Protein AF-A0A0N1PF68-F1 (afdb_monomer_lite)

Secondary structure (DSSP, 8-state):
-----------------------TTHHHHHHHHHHHHHHHHHHHHHHHHHHHHHHHHHHHHHHHHHHHHHHHHHHHHHHHHHHHHHHHHHHHHHHHHHHHHHHHHHHHHHHHHHHHHHHHHHHHSS----------S--HHHHHHHHHHHHHHHHHHHHHHHHHHHHHHHHHHHHHHHHHHHHHHHHHHHHHHHHHHHHHHHHHHHHHTSSPHHHHHHHHHHHHHHHHHHHHHHHHHHHHHHHHHHHHHHHHHHHHHHHHHHHHHHHHHHHHHHHHHHHHHTT-------THHHHHHHHHHHHHHHHHHHHHHHHHHHHHHHHHHHHHHHHHHHHHHHHHHHHHHHHHHHHHTTTSSS-------------------HHHHHHHHHHHHHHHHHHHHHHHHHHHHHHHHHHHS--PPP-HHHHHHHHHHHHHHHHHHHH---HHHHHHHHHHHHHHH---HHHHHHHHHHT-

Organism: Leptomonas seymouri (NCBI:txid5684)

InterPro domains:
  IPR000237 GRIP domain [PF01465] (425-466)
  IPR000237 GRIP domain [PS50913] (419-470)

Structure (mmCIF, N/CA/C/O backbone):
data_AF-A0A0N1PF68-F1
#
_entry.id   AF-A0A0N1PF68-F1
#
loop_
_atom_site.group_PDB
_atom_site.id
_atom_site.type_symbol
_atom_site.label_atom_id
_atom_site.label_alt_id
_atom_site.label_comp_id
_atom_site.label_asym_id
_atom_site.label_entity_id
_atom_site.label_seq_id
_atom_site.pdbx_PDB_ins_code
_atom_site.Cartn_x
_atom_site.Cartn_y
_atom_site.Cartn_z
_atom_site.occupancy
_atom_site.B_iso_or_equiv
_atom_site.auth_seq_id
_atom_site.auth_comp_id
_atom_site.auth_asym_id
_atom_site.auth_atom_id
_atom_site.pdbx_PDB_model_num
ATOM 1 N N . MET A 1 1 ? 12.683 40.545 34.213 1.00 38.06 1 MET A N 1
ATOM 2 C CA . MET A 1 1 ? 11.838 41.633 34.762 1.00 38.06 1 MET A CA 1
ATOM 3 C C . MET A 1 1 ? 10.459 41.055 35.053 1.00 38.06 1 MET A C 1
ATOM 5 O O . MET A 1 1 ? 10.058 40.200 34.281 1.00 38.06 1 MET A O 1
ATOM 9 N N . SER A 1 2 ? 9.793 41.511 36.127 1.00 37.03 2 SER A N 1
ATOM 10 C CA . SER A 1 2 ? 8.444 41.098 36.601 1.00 37.03 2 SER A CA 1
ATOM 11 C C . SER A 1 2 ? 8.325 39.616 37.026 1.00 37.03 2 SER A C 1
ATOM 13 O O . SER A 1 2 ? 8.490 38.727 36.205 1.00 37.03 2 SER A O 1
ATOM 15 N N . ARG A 1 3 ? 8.272 39.262 38.325 1.00 36.44 3 ARG A N 1
ATOM 16 C CA . ARG A 1 3 ? 7.157 39.375 39.313 1.00 36.44 3 ARG A CA 1
ATOM 17 C C . ARG A 1 3 ? 5.872 38.670 38.840 1.00 36.44 3 ARG A C 1
ATOM 19 O O . ARG A 1 3 ? 5.319 39.091 37.837 1.00 36.44 3 ARG A O 1
ATOM 26 N N . VAL A 1 4 ? 5.501 37.508 39.402 1.00 42.78 4 VAL A N 1
ATOM 27 C CA . VAL A 1 4 ? 4.945 37.220 40.760 1.00 42.78 4 VAL A CA 1
ATOM 28 C C . VAL A 1 4 ? 3.441 37.497 40.839 1.00 42.78 4 VAL A C 1
ATOM 30 O O . VAL A 1 4 ? 3.065 38.662 40.791 1.00 42.78 4 VAL A O 1
ATOM 33 N N . THR A 1 5 ? 2.656 36.445 41.108 1.00 39.62 5 THR A N 1
ATOM 34 C CA . THR A 1 5 ? 1.646 36.401 42.190 1.00 39.62 5 THR A CA 1
ATOM 35 C C . THR A 1 5 ? 1.285 34.956 42.552 1.00 39.62 5 THR A C 1
ATOM 37 O O . THR A 1 5 ? 0.948 34.145 41.696 1.00 39.62 5 THR A O 1
ATOM 40 N N . THR A 1 6 ? 1.364 34.658 43.846 1.00 44.59 6 THR A N 1
ATOM 41 C CA . THR A 1 6 ? 0.740 33.522 44.540 1.00 44.59 6 THR A CA 1
ATOM 42 C C . THR A 1 6 ? -0.720 33.839 44.867 1.00 44.59 6 THR A C 1
ATOM 44 O O . THR A 1 6 ? -1.032 35.008 45.094 1.00 44.59 6 THR A O 1
ATOM 47 N N . VAL A 1 7 ? -1.569 32.815 44.990 1.00 44.62 7 VAL A N 1
ATOM 48 C CA . VAL A 1 7 ? -2.836 32.873 45.742 1.00 44.62 7 VAL A CA 1
ATOM 49 C C . VAL A 1 7 ? -3.018 31.535 46.467 1.00 44.62 7 VAL A C 1
ATOM 51 O O . VAL A 1 7 ? -3.354 30.535 45.836 1.00 44.62 7 VAL A O 1
ATOM 54 N N . ASP A 1 8 ? -2.757 31.531 47.774 1.00 38.47 8 ASP A N 1
ATOM 55 C CA . ASP A 1 8 ? -3.524 30.725 48.733 1.00 38.47 8 ASP A CA 1
ATOM 56 C C . ASP A 1 8 ? -4.870 31.438 48.973 1.00 38.47 8 ASP A C 1
ATOM 58 O O . ASP A 1 8 ? -4.925 32.656 48.803 1.00 38.47 8 ASP A O 1
ATOM 62 N N . ASP A 1 9 ? -5.931 30.718 49.366 1.00 35.75 9 ASP A N 1
ATOM 63 C CA . ASP A 1 9 ? -6.584 30.967 50.671 1.00 35.75 9 ASP A CA 1
ATOM 64 C C . ASP A 1 9 ? -7.852 30.118 50.957 1.00 35.75 9 ASP A C 1
ATOM 66 O O . ASP A 1 9 ? -8.758 29.974 50.137 1.00 35.75 9 ASP A O 1
ATOM 70 N N . THR A 1 10 ? -7.889 29.628 52.203 1.00 39.75 10 THR A N 1
ATOM 71 C CA . THR A 1 10 ? -9.033 29.399 53.123 1.00 39.75 10 THR A CA 1
ATOM 72 C C . THR A 1 10 ? -10.272 28.565 52.744 1.00 39.75 10 THR A C 1
ATOM 74 O O . THR A 1 10 ? -11.190 29.009 52.063 1.00 39.75 10 THR A O 1
ATOM 77 N N . GLU A 1 11 ? -10.356 27.399 53.395 1.00 39.09 11 GLU A N 1
ATOM 78 C CA . GLU A 1 11 ? -11.309 27.068 54.482 1.00 39.09 11 GLU A CA 1
ATOM 79 C C . GLU A 1 11 ? -12.773 27.586 54.486 1.00 39.09 11 GLU A C 1
ATOM 81 O O . GLU A 1 11 ? -13.052 28.765 54.687 1.00 39.09 11 GLU A O 1
ATOM 86 N N . ALA A 1 12 ? -13.704 26.625 54.561 1.00 40.28 12 ALA A N 1
ATOM 87 C CA . ALA A 1 12 ? -14.881 26.626 55.448 1.00 40.28 12 ALA A CA 1
ATOM 88 C C . ALA A 1 12 ? -15.125 25.151 55.849 1.00 40.28 12 ALA A C 1
ATOM 90 O O . ALA A 1 12 ? -15.235 24.300 54.975 1.00 40.28 12 ALA A O 1
ATOM 91 N N . SER A 1 13 ? -14.980 24.696 57.097 1.00 36.72 13 SER A N 1
ATOM 92 C CA . SER A 1 13 ? -15.620 25.057 58.375 1.00 36.72 13 SER A CA 1
ATOM 93 C C . SER A 1 13 ? -17.068 24.559 58.549 1.00 36.72 13 SER A C 1
ATOM 95 O O . SER A 1 13 ? -18.028 25.219 58.170 1.00 36.72 13 SER A O 1
ATOM 97 N N . SER A 1 14 ? -17.158 23.438 59.277 1.00 40.91 14 SER A N 1
ATOM 98 C CA . SER A 1 14 ? -18.167 23.115 60.304 1.00 40.91 14 SER A CA 1
ATOM 99 C C . SER A 1 14 ? -19.605 22.723 59.911 1.00 40.91 14 SER A C 1
ATOM 101 O O . SER A 1 14 ? -20.477 23.560 59.708 1.00 40.91 14 SER A O 1
ATOM 103 N N . GLY A 1 15 ? -19.886 21.422 60.050 1.00 35.19 15 GLY A N 1
ATOM 104 C CA . GLY A 1 15 ? -21.203 20.840 60.344 1.00 35.19 15 GLY A CA 1
ATOM 105 C C . GLY A 1 15 ? -20.989 19.523 61.104 1.00 35.19 15 GLY A C 1
ATOM 106 O O . GLY A 1 15 ? -20.185 18.709 60.661 1.00 35.19 15 GLY A O 1
ATOM 107 N N . SER A 1 16 ? -21.599 19.343 62.282 1.00 39.91 16 SER A N 1
ATOM 108 C CA . SER A 1 16 ? -21.187 18.318 63.264 1.00 39.91 16 SER A CA 1
ATOM 109 C C . SER A 1 16 ? -22.363 17.539 63.872 1.00 39.91 16 SER A C 1
ATOM 111 O O . SER A 1 16 ? -23.453 18.088 64.008 1.00 39.91 16 SER A O 1
ATOM 113 N N . VAL A 1 17 ? -22.054 16.323 64.346 1.00 43.72 17 VAL A N 1
ATOM 114 C CA . VAL A 1 17 ? -22.837 15.411 65.214 1.00 43.72 17 VAL A CA 1
ATOM 115 C C . VAL A 1 17 ? -23.963 14.584 64.571 1.00 43.72 17 VAL A C 1
ATOM 117 O O . VAL A 1 17 ? -25.078 15.060 64.406 1.00 43.72 17 VAL A O 1
ATOM 120 N N . THR A 1 18 ? -23.667 13.296 64.368 1.00 41.56 18 THR A N 1
ATOM 121 C CA . THR A 1 18 ? -24.241 12.122 65.084 1.00 41.56 18 THR A CA 1
ATOM 122 C C . THR A 1 18 ? -23.299 10.956 64.771 1.00 41.56 18 THR A C 1
ATOM 124 O O . THR A 1 18 ? -23.226 10.520 63.629 1.00 41.56 18 THR A O 1
ATOM 127 N N . ASP A 1 19 ? -22.299 10.682 65.607 1.00 45.06 19 ASP A N 1
ATOM 128 C CA . ASP A 1 19 ? -22.352 9.748 66.749 1.00 45.06 19 ASP A CA 1
ATOM 129 C C . ASP A 1 19 ? -22.970 8.382 66.402 1.00 45.06 19 ASP A C 1
ATOM 131 O O . ASP A 1 19 ? -24.136 8.288 66.025 1.00 45.06 19 ASP A O 1
ATOM 135 N N . GLY A 1 20 ? -22.143 7.338 66.486 1.00 38.19 20 GLY A N 1
ATOM 136 C CA . GLY A 1 20 ? -22.391 6.034 65.870 1.00 38.19 20 GLY A CA 1
ATOM 137 C C . GLY A 1 20 ? -21.091 5.316 65.505 1.00 38.19 20 GLY A C 1
ATOM 138 O O . GLY A 1 20 ? -20.768 5.158 64.331 1.00 38.19 20 GLY A O 1
ATOM 139 N N . GLY A 1 21 ? -20.322 4.900 66.512 1.00 41.50 21 GLY A N 1
ATOM 140 C CA . GLY A 1 21 ? -19.195 3.978 66.332 1.00 41.50 21 GLY A CA 1
ATOM 141 C C . GLY A 1 21 ? -19.410 2.659 67.087 1.00 41.50 21 GLY A C 1
ATOM 142 O O . GLY A 1 21 ? -20.267 2.617 67.971 1.00 41.50 21 GLY A O 1
ATOM 143 N N . PRO A 1 22 ? -18.616 1.602 66.820 1.00 53.00 22 PRO A N 1
ATOM 144 C CA . PRO A 1 22 ? -17.553 1.513 65.818 1.00 53.00 22 PRO A CA 1
ATOM 145 C C . PRO A 1 22 ? -17.747 0.350 64.820 1.00 53.00 22 PRO A C 1
ATOM 147 O O . PRO A 1 22 ? -18.010 -0.787 65.207 1.00 53.00 22 PRO A O 1
ATOM 150 N N . THR A 1 23 ? -17.487 0.594 63.534 1.00 49.47 23 THR A N 1
ATOM 151 C CA . THR A 1 23 ? -17.128 -0.472 62.584 1.00 49.47 23 THR A CA 1
ATOM 152 C C . THR A 1 23 ? -15.686 -0.274 62.122 1.00 49.47 23 THR A C 1
ATOM 154 O O . THR A 1 23 ? -15.407 0.371 61.109 1.00 49.47 23 THR A O 1
ATOM 157 N N . ASP A 1 24 ? -14.756 -0.909 62.844 1.00 51.44 24 ASP A N 1
ATOM 158 C CA . ASP A 1 24 ? -13.314 -0.967 62.524 1.00 51.44 24 ASP A CA 1
ATOM 159 C C . ASP A 1 24 ? -13.004 -1.617 61.149 1.00 51.44 24 ASP A C 1
ATOM 161 O O . ASP A 1 24 ? -11.848 -1.714 60.744 1.00 51.44 24 ASP A O 1
ATOM 165 N N . SER A 1 25 ? -14.036 -2.029 60.402 1.00 53.59 25 SER A N 1
ATOM 166 C CA . SER A 1 25 ? -13.977 -2.559 59.033 1.00 53.59 25 SER A CA 1
ATOM 167 C C . SER A 1 25 ? -13.765 -1.490 57.952 1.00 53.59 25 SER A C 1
ATOM 169 O O . SER A 1 25 ? -13.202 -1.795 56.907 1.00 53.59 25 SER A O 1
ATOM 171 N N . SER A 1 26 ? -14.180 -0.237 58.174 1.00 54.72 26 SER A N 1
ATOM 172 C CA . SER A 1 26 ? -14.113 0.808 57.130 1.00 54.72 26 SER A CA 1
ATOM 173 C C . SER A 1 26 ? -12.719 1.437 56.980 1.00 54.72 26 SER A C 1
ATOM 175 O O . SER A 1 26 ? -12.288 1.781 55.878 1.00 54.72 26 SER A O 1
ATOM 177 N N . ALA A 1 27 ? -11.969 1.551 58.079 1.00 65.31 27 ALA A N 1
ATOM 178 C CA . ALA A 1 27 ? -10.605 2.075 58.084 1.00 65.31 27 ALA A CA 1
ATOM 179 C C . ALA A 1 27 ? -9.605 1.266 57.218 1.00 65.31 27 ALA A C 1
ATOM 181 O O . ALA A 1 27 ? -8.852 1.897 56.469 1.00 65.31 27 ALA A O 1
ATOM 182 N N . PRO A 1 28 ? -9.552 -0.086 57.263 1.00 78.62 28 PRO A N 1
ATOM 183 C CA . PRO A 1 28 ? -8.659 -0.853 56.393 1.00 78.62 28 PRO A CA 1
ATOM 184 C C . PRO A 1 28 ? -9.046 -0.754 54.910 1.00 78.62 28 PRO A C 1
ATOM 186 O O . PRO A 1 28 ? -8.156 -0.575 54.082 1.00 78.62 28 PRO A O 1
ATOM 189 N N . GLU A 1 29 ? -10.338 -0.774 54.567 1.00 77.94 29 GLU A N 1
ATOM 190 C CA . GLU A 1 29 ? -10.807 -0.648 53.177 1.00 77.94 29 GLU A CA 1
ATOM 191 C C . GLU A 1 29 ? -10.463 0.721 52.571 1.00 77.94 29 GLU A C 1
ATOM 193 O O . GLU A 1 29 ? -9.932 0.800 51.462 1.00 77.94 29 GLU A O 1
ATOM 198 N N . VAL A 1 30 ? -10.670 1.813 53.317 1.00 82.31 30 VAL A N 1
ATOM 199 C CA . VAL A 1 30 ? -10.285 3.166 52.877 1.00 82.31 30 VAL A CA 1
ATOM 200 C C . VAL A 1 30 ? -8.769 3.284 52.680 1.00 82.31 30 VAL A C 1
ATOM 202 O O . VAL A 1 30 ? -8.321 3.958 51.749 1.00 82.31 30 VAL A O 1
ATOM 205 N N . ASN A 1 31 ? -7.962 2.617 53.509 1.00 85.06 31 ASN A N 1
ATOM 206 C CA . ASN A 1 31 ? -6.510 2.573 53.324 1.00 85.06 31 ASN A CA 1
ATOM 207 C C . ASN A 1 31 ? -6.109 1.735 52.098 1.00 85.06 31 ASN A C 1
ATOM 209 O O . ASN A 1 31 ? -5.250 2.168 51.329 1.00 85.06 31 ASN A O 1
ATOM 213 N N . GLN A 1 32 ? -6.766 0.599 51.855 1.00 89.12 32 GLN A N 1
ATOM 214 C CA . GLN A 1 32 ? -6.532 -0.226 50.669 1.00 89.12 32 GLN A CA 1
ATOM 215 C C . GLN A 1 32 ? -6.890 0.523 49.375 1.00 89.12 32 GLN A C 1
ATOM 217 O O . GLN A 1 32 ? -6.082 0.563 48.448 1.00 89.12 32 GLN A O 1
ATOM 222 N N . LEU A 1 33 ? -8.038 1.207 49.333 1.00 89.50 33 LEU A N 1
ATOM 223 C CA . LEU A 1 33 ? -8.439 2.043 48.195 1.00 89.50 33 LEU A CA 1
ATOM 224 C C . LEU A 1 33 ? -7.465 3.208 47.952 1.00 89.50 33 LEU A C 1
ATOM 226 O O . LEU A 1 33 ? -7.193 3.549 46.801 1.00 89.50 33 LEU A O 1
ATOM 230 N N . ARG A 1 34 ? -6.885 3.797 49.009 1.00 91.94 34 ARG A N 1
ATOM 231 C CA . ARG A 1 34 ? -5.821 4.811 48.878 1.00 91.94 34 ARG A CA 1
ATOM 232 C C . ARG A 1 34 ? -4.541 4.229 48.283 1.00 91.94 34 ARG A C 1
ATOM 234 O O . ARG A 1 34 ? -3.968 4.848 47.387 1.00 91.94 34 ARG A O 1
ATOM 241 N N . GLU A 1 35 ? -4.112 3.046 48.721 1.00 93.75 35 GLU A N 1
ATOM 242 C CA . GLU A 1 35 ? -2.968 2.359 48.111 1.00 93.75 35 GLU A CA 1
ATOM 243 C C . GLU A 1 35 ? -3.222 1.996 46.643 1.00 93.75 35 GLU A C 1
ATOM 245 O O . GLU A 1 35 ? -2.328 2.137 45.810 1.00 93.75 35 GLU A O 1
ATOM 250 N N . GLU A 1 36 ? -4.416 1.511 46.303 1.00 92.12 36 GLU A N 1
ATOM 251 C CA . GLU A 1 36 ? -4.775 1.160 44.927 1.00 92.12 36 GLU A CA 1
ATOM 252 C C . GLU A 1 36 ? -4.856 2.395 44.026 1.00 92.12 36 GLU A C 1
ATOM 254 O O . GLU A 1 36 ? -4.331 2.369 42.909 1.00 92.12 36 GLU A O 1
ATOM 259 N N . LEU A 1 37 ? -5.402 3.507 44.526 1.00 92.81 37 LEU A N 1
ATOM 260 C CA . LEU A 1 37 ? -5.400 4.791 43.828 1.00 92.81 37 LEU A CA 1
ATOM 261 C C . LEU A 1 37 ? -3.969 5.303 43.605 1.00 92.81 37 LEU A C 1
ATOM 263 O O . LEU A 1 37 ? -3.639 5.695 42.484 1.00 92.81 37 LEU A O 1
ATOM 267 N N . GLN A 1 38 ? -3.088 5.209 44.608 1.00 94.75 38 GLN A N 1
ATOM 268 C CA . GLN A 1 38 ? -1.669 5.541 44.455 1.00 94.75 38 GLN A CA 1
ATOM 269 C C . GLN A 1 38 ? -0.985 4.638 43.411 1.00 94.75 38 GLN A C 1
ATOM 271 O O . GLN A 1 38 ? -0.354 5.142 42.480 1.00 94.75 38 GLN A O 1
ATOM 276 N N . LYS A 1 39 ? -1.173 3.313 43.484 1.00 93.81 39 LYS A N 1
ATOM 277 C CA . LYS A 1 39 ? -0.647 2.341 42.503 1.00 93.81 39 LYS A CA 1
ATOM 278 C C . LYS A 1 39 ? -1.150 2.639 41.083 1.00 93.81 39 LYS A C 1
ATOM 280 O O . LYS A 1 39 ? -0.403 2.481 40.115 1.00 93.81 39 LYS A O 1
ATOM 285 N N . CYS A 1 40 ? -2.398 3.081 40.926 1.00 92.56 40 CYS A N 1
ATOM 286 C CA . CYS A 1 40 ? -2.956 3.515 39.644 1.00 92.56 40 CYS A CA 1
ATOM 287 C C . CYS A 1 40 ? -2.336 4.832 39.152 1.00 92.56 40 CYS A C 1
ATOM 289 O O . CYS A 1 40 ? -1.979 4.933 37.977 1.00 92.56 40 CYS A O 1
ATOM 291 N N . GLN A 1 41 ? -2.126 5.807 40.037 1.00 93.62 41 GLN A N 1
ATOM 292 C CA . GLN A 1 41 ? -1.501 7.092 39.715 1.00 93.62 41 GLN A CA 1
ATOM 293 C C . GLN A 1 41 ? -0.018 6.940 39.320 1.00 93.62 41 GLN A C 1
ATOM 295 O O . GLN A 1 41 ? 0.443 7.570 38.363 1.00 93.62 41 GLN A O 1
ATOM 300 N N . GLU A 1 42 ? 0.717 6.037 39.974 1.00 95.31 42 GLU A N 1
ATOM 301 C CA . GLU A 1 42 ? 2.087 5.647 39.609 1.00 95.31 42 GLU A CA 1
ATOM 302 C C . GLU A 1 42 ? 2.133 4.937 38.245 1.00 95.31 42 GLU A C 1
ATOM 304 O O . GLU A 1 42 ? 2.929 5.306 37.374 1.00 95.31 42 GLU A O 1
ATOM 309 N N . LYS A 1 43 ? 1.233 3.968 38.001 1.00 94.56 43 LYS A N 1
ATOM 310 C CA . LYS A 1 43 ? 1.095 3.300 36.691 1.00 94.56 43 LYS A CA 1
ATOM 311 C C . LYS A 1 43 ? 0.793 4.298 35.573 1.00 94.56 43 LYS A C 1
ATOM 313 O O . LYS A 1 43 ? 1.426 4.222 34.519 1.00 94.56 43 LYS A O 1
ATOM 318 N N . PHE A 1 44 ? -0.127 5.236 35.800 1.00 92.44 44 PHE A N 1
ATOM 319 C CA . PHE A 1 44 ? -0.482 6.277 34.834 1.00 92.44 44 PHE A CA 1
ATOM 320 C C . PHE A 1 44 ? 0.700 7.212 34.547 1.00 92.44 44 PHE A C 1
ATOM 322 O O . PHE A 1 44 ? 0.985 7.512 33.388 1.00 92.44 44 PHE A O 1
ATOM 329 N N . SER A 1 45 ? 1.454 7.594 35.581 1.00 93.50 45 SER A N 1
ATOM 330 C CA . SER A 1 45 ? 2.664 8.416 35.445 1.00 93.50 45 SER A CA 1
ATOM 331 C C . SER A 1 45 ? 3.748 7.706 34.621 1.00 93.50 45 SER A C 1
ATOM 333 O O . SER A 1 45 ? 4.292 8.293 33.684 1.00 93.50 45 SER A O 1
ATOM 335 N N . MET A 1 46 ? 3.996 6.414 34.876 1.00 94.31 46 MET A N 1
ATOM 336 C CA . MET A 1 46 ? 4.890 5.596 34.045 1.00 94.31 46 MET A CA 1
ATOM 337 C C . MET A 1 46 ? 4.406 5.462 32.596 1.00 94.31 46 MET A C 1
ATOM 339 O O . MET A 1 46 ? 5.224 5.461 31.675 1.00 94.31 46 MET A O 1
ATOM 343 N N . TRP A 1 47 ? 3.097 5.317 32.375 1.00 94.88 47 TRP A N 1
ATOM 344 C CA . TRP A 1 47 ? 2.519 5.244 31.030 1.00 94.88 47 TRP A CA 1
ATOM 345 C C . TRP A 1 47 ? 2.703 6.554 30.267 1.00 94.88 47 TRP A C 1
ATOM 347 O O . TRP A 1 47 ? 3.123 6.529 29.112 1.00 94.88 47 TRP A O 1
ATOM 357 N N . LYS A 1 48 ? 2.471 7.693 30.928 1.00 96.38 48 LYS A N 1
ATOM 358 C CA . LYS A 1 48 ? 2.669 9.029 30.362 1.00 96.38 48 LYS A CA 1
ATOM 359 C C . LYS A 1 48 ? 4.121 9.261 29.939 1.00 96.38 48 LYS A C 1
ATOM 361 O O . LYS A 1 48 ? 4.349 9.729 28.827 1.00 96.38 48 LYS A O 1
ATOM 366 N N . GLU A 1 49 ? 5.095 8.874 30.767 1.00 96.19 49 GLU A N 1
ATOM 367 C CA . GLU A 1 49 ? 6.514 9.019 30.411 1.00 96.19 49 GLU A CA 1
ATOM 368 C C . GLU A 1 49 ? 6.929 8.054 29.287 1.00 96.19 49 GLU A C 1
ATOM 370 O O . GLU A 1 49 ? 7.597 8.466 28.342 1.00 96.19 49 GLU A O 1
ATOM 375 N N . LYS A 1 50 ? 6.462 6.795 29.298 1.00 93.19 50 LYS A N 1
ATOM 376 C CA . LYS A 1 50 ? 6.702 5.853 28.186 1.00 93.19 50 LYS A CA 1
ATOM 377 C C . LYS A 1 50 ? 6.100 6.338 26.866 1.00 93.19 50 LYS A C 1
ATOM 379 O O . LYS A 1 50 ? 6.752 6.226 25.830 1.00 93.19 50 LYS A O 1
ATOM 384 N N . ALA A 1 51 ? 4.886 6.886 26.895 1.00 88.19 51 ALA A N 1
ATOM 385 C CA . ALA A 1 51 ? 4.235 7.456 25.720 1.00 88.19 51 ALA A CA 1
ATOM 386 C C . ALA A 1 51 ? 5.004 8.678 25.195 1.00 88.19 51 ALA A C 1
ATOM 388 O O . ALA A 1 51 ? 5.254 8.770 23.995 1.00 88.19 51 ALA A O 1
ATOM 389 N N . LYS A 1 52 ? 5.450 9.571 26.088 1.00 93.94 52 LYS A N 1
ATOM 390 C CA . LYS A 1 52 ? 6.292 10.725 25.748 1.00 93.94 52 LYS A CA 1
ATOM 391 C C . LYS A 1 52 ? 7.608 10.298 25.087 1.00 93.94 52 LYS A C 1
ATOM 393 O O . LYS A 1 52 ? 7.889 10.764 23.989 1.00 93.94 52 LYS A O 1
ATOM 398 N N . ILE A 1 53 ? 8.350 9.360 25.684 1.00 93.62 53 ILE A N 1
ATOM 399 C CA . ILE A 1 53 ? 9.592 8.809 25.110 1.00 93.62 53 ILE A CA 1
ATOM 400 C C . ILE A 1 53 ? 9.324 8.165 23.739 1.00 93.62 53 ILE A C 1
ATOM 402 O O . ILE A 1 53 ? 10.101 8.348 22.804 1.00 93.62 53 ILE A O 1
ATOM 406 N N . GLY A 1 54 ? 8.207 7.444 23.585 1.00 89.38 54 GLY A N 1
ATOM 407 C CA . GLY A 1 54 ? 7.787 6.879 22.300 1.00 89.38 54 GLY A CA 1
ATOM 408 C C . GLY A 1 54 ? 7.550 7.949 21.228 1.00 89.38 54 GLY A C 1
ATOM 409 O O . GLY A 1 54 ? 8.054 7.824 20.114 1.00 89.38 54 GLY A O 1
ATOM 410 N N . VAL A 1 55 ? 6.843 9.029 21.572 1.00 93.06 55 VAL A N 1
ATOM 411 C CA . VAL A 1 55 ? 6.596 10.172 20.676 1.00 93.06 55 VAL A CA 1
ATOM 412 C C . VAL A 1 55 ? 7.887 10.926 20.346 1.00 93.06 55 VAL A C 1
ATOM 414 O O . VAL A 1 55 ? 8.081 11.314 19.197 1.00 93.06 55 VAL A O 1
ATOM 417 N N . GLU A 1 56 ? 8.788 11.118 21.308 1.00 92.38 56 GLU A N 1
ATOM 418 C CA . GLU A 1 56 ? 10.096 11.751 21.086 1.00 92.38 56 GLU A CA 1
ATOM 419 C C . GLU A 1 56 ? 10.982 10.909 20.153 1.00 92.38 56 GLU A C 1
ATOM 421 O O . GLU A 1 56 ? 11.577 11.454 19.225 1.00 92.38 56 GLU A O 1
ATOM 426 N N . ASN A 1 57 ? 10.990 9.582 20.312 1.00 90.88 57 ASN A N 1
ATOM 427 C CA . ASN A 1 57 ? 11.710 8.667 19.424 1.00 90.88 57 ASN A CA 1
ATOM 428 C C . ASN A 1 57 ? 11.120 8.657 17.998 1.00 90.88 57 ASN A C 1
ATOM 430 O O . ASN A 1 57 ? 11.861 8.733 17.021 1.00 90.88 57 ASN A O 1
ATOM 434 N N . LEU A 1 58 ? 9.788 8.655 17.856 1.00 86.88 58 LEU A N 1
ATOM 435 C CA . LEU A 1 58 ? 9.132 8.781 16.546 1.00 86.88 58 LEU A CA 1
ATOM 436 C C . LEU A 1 58 ? 9.441 10.128 15.873 1.00 86.88 58 LEU A C 1
ATOM 438 O O . LEU A 1 58 ? 9.711 10.165 14.676 1.00 86.88 58 LEU A O 1
ATOM 442 N N . ARG A 1 59 ? 9.467 11.233 16.631 1.00 92.88 59 ARG A N 1
ATOM 443 C CA . ARG A 1 59 ? 9.885 12.550 16.116 1.00 92.88 59 ARG A CA 1
ATOM 444 C C . ARG A 1 59 ? 11.339 12.539 15.645 1.00 92.88 59 ARG A C 1
ATOM 446 O O . ARG A 1 59 ? 11.616 13.065 14.572 1.00 92.88 59 ARG A O 1
ATOM 453 N N . ALA A 1 60 ? 12.245 11.917 16.401 1.00 90.75 60 ALA A N 1
ATOM 454 C CA . ALA A 1 60 ? 13.644 11.769 16.004 1.00 90.75 60 ALA A CA 1
ATOM 455 C C . ALA A 1 60 ? 13.789 10.956 14.704 1.00 90.75 60 ALA A C 1
ATOM 457 O O . ALA A 1 60 ? 14.495 11.389 13.797 1.00 90.75 60 ALA A O 1
ATOM 458 N N . GLN A 1 61 ? 13.057 9.843 14.566 1.00 88.44 61 GLN A N 1
ATOM 459 C CA . GLN A 1 61 ? 13.041 9.040 13.336 1.00 88.44 61 GLN A CA 1
ATOM 460 C C . GLN A 1 61 ? 12.486 9.810 12.131 1.00 88.44 61 GLN A C 1
ATOM 462 O O . GLN A 1 61 ? 13.034 9.694 11.040 1.00 88.44 61 GLN A O 1
ATOM 467 N N . ILE A 1 62 ? 11.438 10.623 12.307 1.00 87.19 62 ILE A N 1
ATOM 468 C CA . ILE A 1 62 ? 10.898 11.474 11.232 1.00 87.19 62 ILE A CA 1
ATOM 469 C C . ILE A 1 62 ? 11.935 12.513 10.785 1.00 87.19 62 ILE A C 1
ATOM 471 O O . ILE A 1 62 ? 12.123 12.703 9.586 1.00 87.19 62 ILE A O 1
ATOM 475 N N . ILE A 1 63 ? 12.640 13.152 11.725 1.00 94.69 63 ILE A N 1
ATOM 476 C CA . ILE A 1 63 ? 13.713 14.109 11.409 1.00 94.69 63 ILE A CA 1
ATOM 477 C C . ILE A 1 63 ? 14.852 13.409 10.652 1.00 94.69 63 ILE A C 1
ATOM 479 O O . ILE A 1 63 ? 15.296 13.912 9.624 1.00 94.69 63 ILE A O 1
ATOM 483 N N . GLU A 1 64 ? 15.288 12.230 11.107 1.00 92.75 64 GLU A N 1
ATOM 484 C CA . GLU A 1 64 ? 16.338 11.459 10.434 1.00 92.75 64 GLU A CA 1
ATOM 485 C C . GLU A 1 64 ? 15.923 11.020 9.018 1.00 92.75 64 GLU A C 1
ATOM 487 O O . GLU A 1 64 ? 16.713 11.123 8.079 1.00 92.75 64 GLU A O 1
ATOM 492 N N . LEU A 1 65 ? 14.681 10.558 8.840 1.00 84.50 65 LEU A N 1
ATOM 493 C CA . LEU A 1 65 ? 14.153 10.156 7.535 1.00 84.50 65 LEU A CA 1
ATOM 494 C C . LEU A 1 65 ? 14.022 11.342 6.574 1.00 84.50 65 LEU A C 1
ATOM 496 O O . LEU A 1 65 ? 14.396 11.196 5.411 1.00 84.50 65 LEU A O 1
ATOM 500 N N . ASN A 1 66 ? 13.569 12.508 7.047 1.00 86.19 66 ASN A N 1
ATOM 501 C CA . ASN A 1 66 ? 13.560 13.731 6.240 1.00 86.19 66 ASN A CA 1
ATOM 502 C C . ASN A 1 66 ? 14.976 14.118 5.807 1.00 86.19 66 ASN A C 1
ATOM 504 O O . ASN A 1 66 ? 15.191 14.375 4.629 1.00 86.19 66 ASN A O 1
ATOM 508 N N . HIS A 1 67 ? 15.958 14.077 6.710 1.00 92.50 67 HIS A N 1
ATOM 509 C CA . HIS A 1 67 ? 17.332 14.442 6.358 1.00 92.50 67 HIS A CA 1
ATOM 510 C C . HIS A 1 67 ? 17.947 13.463 5.343 1.00 92.50 67 HIS A C 1
ATOM 512 O O . HIS A 1 67 ? 18.555 13.873 4.358 1.00 92.50 67 HIS A O 1
ATOM 518 N N . ARG A 1 68 ? 17.691 12.155 5.497 1.00 86.81 68 ARG A N 1
ATOM 519 C CA . ARG A 1 68 ? 18.072 11.136 4.499 1.00 86.81 68 ARG A CA 1
ATOM 520 C C . ARG A 1 68 ? 17.371 11.337 3.148 1.00 86.81 68 ARG A C 1
ATOM 522 O O . ARG A 1 68 ? 17.951 10.994 2.117 1.00 86.81 68 ARG A O 1
ATOM 529 N N . PHE A 1 69 ? 16.139 11.849 3.142 1.00 84.44 69 PHE A N 1
ATOM 530 C CA . PHE A 1 69 ? 15.403 12.186 1.923 1.00 84.44 69 PHE A CA 1
ATOM 531 C C . PHE A 1 69 ? 16.008 13.419 1.235 1.00 84.44 69 PHE A C 1
ATOM 533 O O . PHE A 1 69 ? 16.327 13.340 0.051 1.00 84.44 69 PHE A O 1
ATOM 540 N N . GLU A 1 70 ? 16.270 14.495 1.982 1.00 88.44 70 GLU A N 1
ATOM 541 C CA . GLU A 1 70 ? 16.968 15.702 1.510 1.00 88.44 70 GLU A CA 1
ATOM 542 C C . GLU A 1 70 ? 18.348 15.358 0.915 1.00 88.44 70 GLU A C 1
ATOM 544 O O . GLU A 1 70 ? 18.657 15.756 -0.209 1.00 88.44 70 GLU A O 1
ATOM 549 N N . ASP A 1 71 ? 19.149 14.536 1.603 1.00 86.44 71 ASP A N 1
ATOM 550 C CA . ASP A 1 71 ? 20.449 14.037 1.123 1.00 86.44 71 ASP A CA 1
ATOM 551 C C . ASP A 1 71 ? 20.343 13.202 -0.164 1.00 86.44 71 ASP A C 1
ATOM 553 O O . ASP A 1 71 ? 21.285 13.137 -0.962 1.00 86.44 71 ASP A O 1
ATOM 557 N N . SER A 1 72 ? 19.233 12.482 -0.341 1.00 80.81 72 SER A N 1
ATOM 558 C CA . SER A 1 72 ? 18.965 11.673 -1.535 1.00 80.81 72 SER A CA 1
ATOM 559 C C . SER A 1 72 ? 18.537 12.556 -2.708 1.00 80.81 72 SER A C 1
ATOM 561 O O . SER A 1 72 ? 19.018 12.377 -3.828 1.00 80.81 72 SER A O 1
ATOM 563 N N . GLU A 1 73 ? 17.697 13.561 -2.454 1.00 85.44 73 GLU A N 1
ATOM 564 C CA . GLU A 1 73 ? 17.277 14.536 -3.459 1.00 85.44 73 GLU A CA 1
ATOM 565 C C . GLU A 1 73 ? 18.464 15.383 -3.938 1.00 85.44 73 GLU A C 1
ATOM 567 O O . GLU A 1 73 ? 18.687 15.493 -5.146 1.00 85.44 73 GLU A O 1
ATOM 572 N N . GLN A 1 74 ? 19.292 15.893 -3.019 1.00 86.38 74 GLN A N 1
ATOM 573 C CA . GLN A 1 74 ? 20.509 16.640 -3.355 1.00 86.38 74 GLN A CA 1
ATOM 574 C C . GLN A 1 74 ? 21.493 15.802 -4.184 1.00 86.38 74 GLN A C 1
ATOM 576 O O . GLN A 1 74 ? 22.029 16.297 -5.180 1.00 86.38 74 GLN A O 1
ATOM 581 N N . ARG A 1 75 ? 21.691 14.518 -3.843 1.00 84.44 75 ARG A N 1
ATOM 582 C CA . ARG A 1 75 ? 22.488 13.594 -4.670 1.00 84.44 75 ARG A CA 1
ATOM 583 C C . ARG A 1 75 ? 21.872 13.382 -6.049 1.00 84.44 75 ARG A C 1
ATOM 585 O O . ARG A 1 75 ? 22.582 13.512 -7.041 1.00 84.44 75 ARG A O 1
ATOM 592 N N . GLY A 1 76 ? 20.562 13.158 -6.136 1.00 81.75 76 GLY A N 1
ATOM 593 C CA . GLY A 1 76 ? 19.859 13.014 -7.412 1.00 81.75 76 GLY A CA 1
ATOM 594 C C . GLY A 1 76 ? 19.940 14.265 -8.298 1.00 81.75 76 GLY A C 1
ATOM 595 O O . GLY A 1 76 ? 20.039 14.149 -9.520 1.00 81.75 76 GLY A O 1
ATOM 596 N N . VAL A 1 77 ? 19.943 15.465 -7.711 1.00 85.62 77 VAL A N 1
ATOM 597 C CA . VAL A 1 77 ? 20.176 16.731 -8.428 1.00 85.62 77 VAL A CA 1
ATOM 598 C C . VAL A 1 77 ? 21.630 16.834 -8.903 1.00 85.62 77 VAL A C 1
ATOM 600 O O . VAL A 1 77 ? 21.869 17.165 -10.067 1.00 85.62 77 VAL A O 1
ATOM 603 N N . ALA A 1 78 ? 22.605 16.496 -8.054 1.00 82.25 78 ALA A N 1
ATOM 604 C CA . ALA A 1 78 ? 24.020 16.489 -8.422 1.00 82.25 78 ALA A CA 1
ATOM 605 C C . ALA A 1 78 ? 24.323 15.495 -9.562 1.00 82.25 78 ALA A C 1
ATOM 607 O O . ALA A 1 78 ? 25.015 15.852 -10.516 1.00 82.25 78 ALA A O 1
ATOM 608 N N . GLU A 1 79 ? 23.754 14.287 -9.517 1.00 77.62 79 GLU A N 1
ATOM 609 C CA . GLU A 1 79 ? 23.875 13.273 -10.572 1.00 77.62 79 GLU A CA 1
ATOM 610 C C . GLU A 1 79 ? 23.228 13.721 -11.888 1.00 77.62 79 GLU A C 1
ATOM 612 O O . GLU A 1 79 ? 23.832 13.585 -12.952 1.00 77.62 79 GLU A O 1
ATOM 617 N N . ARG A 1 80 ? 22.042 14.347 -11.852 1.00 78.19 80 ARG A N 1
ATOM 618 C CA . ARG A 1 80 ? 21.443 14.941 -13.062 1.00 78.19 80 ARG A CA 1
ATOM 619 C C . ARG A 1 80 ? 22.340 16.026 -13.665 1.00 78.19 80 ARG A C 1
ATOM 621 O O . ARG A 1 80 ? 22.481 16.087 -14.886 1.00 78.19 80 ARG A O 1
ATOM 628 N N . HIS A 1 81 ? 22.994 16.845 -12.839 1.00 81.56 81 HIS A N 1
ATOM 629 C CA . HIS A 1 81 ? 23.949 17.848 -13.316 1.00 81.56 81 HIS A CA 1
ATOM 630 C C . HIS A 1 81 ? 25.227 17.241 -13.918 1.00 81.56 81 HIS A C 1
ATOM 632 O O . HIS A 1 81 ? 25.718 17.764 -14.923 1.00 81.56 81 HIS A O 1
ATOM 638 N N . THR A 1 82 ? 25.775 16.155 -13.359 1.00 80.38 82 THR A N 1
ATOM 639 C CA . THR A 1 82 ? 26.958 15.491 -13.939 1.00 80.38 82 THR A CA 1
ATOM 640 C C . THR A 1 82 ? 26.617 14.754 -15.232 1.00 80.38 82 THR A C 1
ATOM 642 O O . THR A 1 82 ? 27.353 14.903 -16.208 1.00 80.38 82 THR A O 1
ATOM 645 N N . VAL A 1 83 ? 25.477 14.056 -15.294 1.00 77.19 83 VAL A N 1
ATOM 646 C CA . VAL A 1 83 ? 24.970 13.410 -16.519 1.00 77.19 83 VAL A CA 1
ATOM 647 C C . VAL A 1 83 ? 24.699 14.443 -17.615 1.00 77.19 83 VAL A C 1
ATOM 649 O O . VAL A 1 83 ? 25.151 14.256 -18.743 1.00 77.19 83 VAL A O 1
ATOM 652 N N . GLY A 1 84 ? 24.050 15.566 -17.289 1.00 79.75 84 GLY A N 1
ATOM 653 C CA . GLY A 1 84 ? 23.825 16.660 -18.238 1.00 79.75 84 GLY A CA 1
ATOM 654 C C . GLY A 1 84 ? 25.135 17.245 -18.777 1.00 79.75 84 GLY A C 1
ATOM 655 O O . GLY A 1 84 ? 25.302 17.379 -19.988 1.00 79.75 84 GLY A O 1
ATOM 656 N N . ARG A 1 85 ? 26.119 17.506 -17.902 1.00 78.50 85 ARG A N 1
ATOM 657 C CA . ARG A 1 85 ? 27.451 17.986 -18.317 1.00 78.50 85 ARG A CA 1
ATOM 658 C C . ARG A 1 85 ? 28.182 16.965 -19.200 1.00 78.50 85 ARG A C 1
ATOM 660 O O . ARG A 1 85 ? 28.837 17.362 -20.163 1.00 78.50 85 ARG A O 1
ATOM 667 N N . PHE A 1 86 ? 28.062 15.671 -18.902 1.00 73.19 86 PHE A N 1
ATOM 668 C CA . PHE A 1 86 ? 28.655 14.600 -19.704 1.00 73.19 86 PHE A CA 1
ATOM 669 C C . PHE A 1 86 ? 27.999 14.489 -21.088 1.00 73.19 86 PHE A C 1
ATOM 671 O O . PHE A 1 86 ? 28.715 14.421 -22.083 1.00 73.19 86 PHE A O 1
ATOM 678 N N . GLN A 1 87 ? 26.666 14.568 -21.180 1.00 74.12 87 GLN A N 1
ATOM 679 C CA . GLN A 1 87 ? 25.956 14.612 -22.465 1.00 74.12 87 GLN A CA 1
ATOM 680 C C . GLN A 1 87 ? 26.368 15.823 -23.310 1.00 74.12 87 GLN A C 1
ATOM 682 O O . GLN A 1 87 ? 26.713 15.650 -24.476 1.00 74.12 87 GLN A O 1
ATOM 687 N N . SER A 1 88 ? 26.417 17.032 -22.737 1.00 75.81 88 SER A N 1
ATOM 688 C CA . SER A 1 88 ? 26.874 18.223 -23.470 1.00 75.81 88 SER A CA 1
ATOM 689 C C . SER A 1 88 ? 28.322 18.091 -23.958 1.00 75.81 88 SER A C 1
ATOM 691 O O . SER A 1 88 ? 28.631 18.494 -25.077 1.00 75.81 88 SER A O 1
ATOM 693 N N . SER A 1 89 ? 29.208 17.488 -23.155 1.00 77.25 89 SER A N 1
ATOM 694 C CA . SER A 1 89 ? 30.596 17.240 -23.561 1.00 77.25 89 SER A CA 1
ATOM 695 C C . SER A 1 89 ? 30.716 16.165 -24.646 1.00 77.25 89 SER A C 1
ATOM 697 O O . SER A 1 89 ? 31.584 16.283 -25.510 1.00 77.25 89 SER A O 1
ATOM 699 N N . MET A 1 90 ? 29.867 15.134 -24.612 1.00 75.12 90 MET A N 1
ATOM 700 C CA . MET A 1 90 ? 29.817 14.080 -25.627 1.00 75.12 90 MET A CA 1
ATOM 701 C C . MET A 1 90 ? 29.325 14.628 -26.970 1.00 75.12 90 MET A C 1
ATOM 703 O O . MET A 1 90 ? 29.950 14.360 -27.990 1.00 75.12 90 MET A O 1
ATOM 707 N N . LEU A 1 91 ? 28.261 15.441 -26.970 1.00 73.88 91 LEU A N 1
ATOM 708 C CA . LEU A 1 91 ? 27.752 16.101 -28.177 1.00 73.88 91 LEU A CA 1
ATOM 709 C C . LEU A 1 91 ? 28.831 16.985 -28.823 1.00 73.88 91 LEU A C 1
ATOM 711 O O . LEU A 1 91 ? 29.121 16.823 -30.004 1.00 73.88 91 LEU A O 1
ATOM 715 N N . ALA A 1 92 ? 29.522 17.810 -28.029 1.00 74.25 92 ALA A N 1
ATOM 716 C CA . ALA A 1 92 ? 30.628 18.630 -28.524 1.00 74.25 92 ALA A CA 1
ATOM 717 C C . ALA A 1 92 ? 31.799 17.801 -29.102 1.00 74.25 92 ALA A C 1
ATOM 719 O O . ALA A 1 92 ? 32.445 18.232 -30.054 1.00 74.25 92 ALA A O 1
ATOM 720 N N . GLN A 1 93 ? 32.083 16.606 -28.566 1.00 72.19 93 GLN A N 1
ATOM 721 C CA . GLN A 1 93 ? 33.078 15.703 -29.160 1.00 72.19 93 GLN A CA 1
ATOM 722 C C . GLN A 1 93 ? 32.603 15.066 -30.471 1.00 72.19 93 GLN A C 1
ATOM 724 O O . GLN A 1 93 ? 33.418 14.898 -31.378 1.00 72.19 93 GLN A O 1
ATOM 729 N N . VAL A 1 94 ? 31.318 14.717 -30.587 1.00 75.44 94 VAL A N 1
ATOM 730 C CA . VAL A 1 94 ? 30.747 14.156 -31.823 1.00 75.44 94 VAL A CA 1
ATOM 731 C C . VAL A 1 94 ? 30.876 15.158 -32.969 1.00 75.44 94 VAL A C 1
ATOM 733 O O . VAL A 1 94 ? 31.385 14.780 -34.024 1.00 75.44 94 VAL A O 1
ATOM 736 N N . ASP A 1 95 ? 30.536 16.429 -32.743 1.00 69.88 95 ASP A N 1
ATOM 737 C CA . ASP A 1 95 ? 30.660 17.481 -33.760 1.00 69.88 95 ASP A CA 1
ATOM 738 C C . ASP A 1 95 ? 32.115 17.628 -34.252 1.00 69.88 95 ASP A C 1
ATOM 740 O O . ASP A 1 95 ? 32.375 17.561 -35.455 1.00 69.88 95 ASP A O 1
ATOM 744 N N . ILE A 1 96 ? 33.089 17.700 -33.332 1.00 73.50 96 ILE A N 1
ATOM 745 C CA . ILE A 1 96 ? 34.522 17.807 -33.671 1.00 73.50 96 ILE A CA 1
ATOM 746 C C . ILE A 1 96 ? 35.010 16.592 -34.483 1.00 73.50 96 ILE A C 1
ATOM 748 O O . ILE A 1 96 ? 35.782 16.744 -35.433 1.00 73.50 96 ILE A O 1
ATOM 752 N N . VAL A 1 97 ? 34.576 15.374 -34.137 1.00 73.75 97 VAL A N 1
ATOM 753 C CA . VAL A 1 97 ? 34.957 14.144 -34.858 1.00 73.75 97 VAL A CA 1
ATOM 754 C C . VAL A 1 97 ? 34.306 14.085 -36.247 1.00 73.75 97 VAL A C 1
ATOM 756 O O . VAL A 1 97 ? 34.948 13.653 -37.213 1.00 73.75 97 VAL A O 1
ATOM 759 N N . CYS A 1 98 ? 33.067 14.557 -36.384 1.00 71.50 98 CYS A N 1
ATOM 760 C CA . CYS A 1 98 ? 32.388 14.694 -37.671 1.00 71.50 98 CYS A CA 1
ATOM 761 C C . CYS A 1 98 ? 33.094 15.711 -38.585 1.00 71.50 98 CYS A C 1
ATOM 763 O O . CYS A 1 98 ? 33.381 15.386 -39.739 1.00 71.50 98 CYS A O 1
ATOM 765 N N . GLU A 1 99 ? 33.471 16.887 -38.078 1.00 74.75 99 GLU A N 1
ATOM 766 C CA . GLU A 1 99 ? 34.232 17.879 -38.852 1.00 74.75 99 GLU A CA 1
ATOM 767 C C . GLU A 1 99 ? 35.612 17.350 -39.279 1.00 74.75 99 GLU A C 1
ATOM 769 O O . GLU A 1 99 ? 35.978 17.431 -40.457 1.00 74.75 99 GLU A O 1
ATOM 774 N N . HIS A 1 100 ? 36.367 16.733 -38.361 1.00 73.31 100 HIS A N 1
ATOM 775 C CA . HIS A 1 100 ? 37.689 16.177 -38.670 1.00 73.31 100 HIS A CA 1
ATOM 776 C C . HIS A 1 100 ? 37.641 15.045 -39.703 1.00 73.31 100 HIS A C 1
ATOM 778 O O . HIS A 1 100 ? 38.500 14.978 -40.588 1.00 73.31 100 HIS A O 1
ATOM 784 N N . SER A 1 101 ? 36.653 14.151 -39.612 1.00 72.81 101 SER A N 1
ATOM 785 C CA . SER A 1 101 ? 36.496 13.051 -40.571 1.00 72.81 101 SER A CA 1
ATOM 786 C C . SER A 1 101 ? 36.067 13.550 -41.955 1.00 72.81 101 SER A C 1
ATOM 788 O O . SER A 1 101 ? 36.600 13.074 -42.961 1.00 72.81 101 SER A O 1
ATOM 790 N N . PHE A 1 102 ? 35.206 14.571 -42.027 1.00 74.31 102 PHE A N 1
ATOM 791 C CA . PHE A 1 102 ? 34.832 15.224 -43.284 1.00 74.31 102 PHE A CA 1
ATOM 792 C C . PHE A 1 102 ? 36.016 15.956 -43.944 1.00 74.31 102 PHE A C 1
ATOM 794 O O . PHE A 1 102 ? 36.245 15.824 -45.153 1.00 74.31 102 PHE A O 1
ATOM 801 N N . ALA A 1 103 ? 36.830 16.668 -43.156 1.00 79.50 103 ALA A N 1
ATOM 802 C CA . ALA A 1 103 ? 38.046 17.322 -43.639 1.00 79.50 103 ALA A CA 1
ATOM 803 C C . ALA A 1 103 ? 39.079 16.305 -44.166 1.00 79.50 103 ALA A C 1
ATOM 805 O O . ALA A 1 103 ? 39.635 16.486 -45.253 1.00 79.50 103 ALA A O 1
ATOM 806 N N . ALA A 1 104 ? 39.293 15.196 -43.448 1.00 75.06 104 ALA A N 1
ATOM 807 C CA . ALA A 1 104 ? 40.195 14.126 -43.874 1.00 75.06 104 ALA A CA 1
ATOM 808 C C . ALA A 1 104 ? 39.729 13.448 -45.178 1.00 75.06 104 ALA A C 1
ATOM 810 O O . ALA A 1 104 ? 40.536 13.243 -46.090 1.00 75.06 104 ALA A O 1
ATOM 811 N N . ALA A 1 105 ? 38.429 13.160 -45.308 1.00 72.81 105 ALA A N 1
ATOM 812 C CA . ALA A 1 105 ? 37.847 12.614 -46.535 1.00 72.81 105 ALA A CA 1
ATOM 813 C C . ALA A 1 105 ? 38.021 13.568 -47.733 1.00 72.81 105 ALA A C 1
ATOM 815 O O . ALA A 1 105 ? 38.384 13.133 -48.829 1.00 72.81 105 ALA A O 1
ATOM 816 N N . SER A 1 106 ? 37.845 14.874 -47.510 1.00 74.88 106 SER A N 1
ATOM 817 C CA . SER A 1 106 ? 38.023 15.913 -48.532 1.00 74.88 106 SER A CA 1
ATOM 818 C C . SER A 1 106 ? 39.472 16.000 -49.032 1.00 74.88 106 SER A C 1
ATOM 820 O O . SER A 1 106 ? 39.715 16.053 -50.239 1.00 74.88 106 SER A O 1
ATOM 822 N N . LEU A 1 107 ? 40.459 15.940 -48.130 1.00 79.69 107 LEU A N 1
ATOM 823 C CA . LEU A 1 107 ? 41.882 15.900 -48.499 1.00 79.69 107 LEU A CA 1
ATOM 824 C C . LEU A 1 107 ? 42.240 14.630 -49.291 1.00 79.69 107 LEU A C 1
ATOM 826 O O . LEU A 1 107 ? 43.009 14.692 -50.256 1.00 79.69 107 LEU A O 1
ATOM 830 N N . PHE A 1 108 ? 41.649 13.486 -48.937 1.00 74.19 108 PHE A N 1
ATOM 831 C CA . PHE A 1 108 ? 41.861 12.235 -49.662 1.00 74.19 108 PHE A CA 1
ATOM 832 C C . PHE A 1 108 ? 41.288 12.295 -51.090 1.00 74.19 108 PHE A C 1
ATOM 834 O O . PHE A 1 108 ? 42.000 11.985 -52.046 1.00 74.19 108 PHE A O 1
ATOM 841 N N . ALA A 1 109 ? 40.060 12.797 -51.262 1.00 73.75 109 ALA A N 1
ATOM 842 C CA . ALA A 1 109 ? 39.444 12.999 -52.578 1.00 73.75 109 ALA A CA 1
ATOM 843 C C . ALA A 1 109 ? 40.256 13.957 -53.475 1.00 73.75 109 ALA A C 1
ATOM 845 O O . ALA A 1 109 ? 40.479 13.679 -54.659 1.00 73.75 109 ALA A O 1
ATOM 846 N N . ASN A 1 110 ? 40.767 15.051 -52.903 1.00 78.94 110 ASN A N 1
ATOM 847 C CA . ASN A 1 110 ? 41.599 16.013 -53.628 1.00 78.94 110 ASN A CA 1
ATOM 848 C C . ASN A 1 110 ? 42.943 15.407 -54.072 1.00 78.94 110 ASN A C 1
ATOM 850 O O . ASN A 1 110 ? 43.360 15.612 -55.214 1.00 78.94 110 ASN A O 1
ATOM 854 N N . SER A 1 111 ? 43.602 14.612 -53.220 1.00 75.56 111 SER A N 1
ATOM 855 C CA . SER A 1 111 ? 44.878 13.970 -53.581 1.00 75.56 111 SER A CA 1
ATOM 856 C C . SER A 1 111 ? 44.727 12.895 -54.667 1.00 75.56 111 SER A C 1
ATOM 858 O O . SER A 1 111 ? 45.544 12.850 -55.588 1.00 75.56 111 SER A O 1
ATOM 860 N N . LEU A 1 112 ? 43.646 12.104 -54.642 1.00 73.12 112 LEU A N 1
ATOM 861 C CA . LEU A 1 112 ? 43.300 11.176 -55.729 1.00 73.12 112 LEU A CA 1
ATOM 862 C C . LEU A 1 112 ? 43.062 11.904 -57.059 1.00 73.12 112 LEU A C 1
ATOM 864 O O . LEU A 1 112 ? 43.536 11.458 -58.105 1.00 73.12 112 LEU A O 1
ATOM 868 N N . THR A 1 113 ? 42.369 13.044 -57.025 1.00 73.31 113 THR A N 1
ATOM 869 C CA . THR A 1 113 ? 42.075 13.836 -58.230 1.00 73.31 113 THR A CA 1
ATOM 870 C C . THR A 1 113 ? 43.356 14.398 -58.861 1.00 73.31 113 THR A C 1
ATOM 872 O O . THR A 1 113 ? 43.535 14.307 -60.077 1.00 73.31 113 THR A O 1
ATOM 875 N N . ALA A 1 114 ? 44.295 14.890 -58.045 1.00 70.12 114 ALA A N 1
ATOM 876 C CA . ALA A 1 114 ? 45.598 15.374 -58.510 1.00 70.12 114 ALA A CA 1
ATOM 877 C C . ALA A 1 114 ? 46.489 14.253 -59.092 1.00 70.12 114 ALA A C 1
ATOM 879 O O . ALA A 1 114 ? 47.151 14.446 -60.117 1.00 70.12 114 ALA A O 1
ATOM 880 N N . GLN A 1 115 ? 46.479 13.060 -58.484 1.00 69.69 115 GLN A N 1
ATOM 881 C CA . GLN A 1 115 ? 47.184 11.885 -59.018 1.00 69.69 115 GLN A CA 1
ATOM 882 C C . GLN A 1 115 ? 46.596 11.415 -60.356 1.00 69.69 115 GLN A C 1
ATOM 884 O O . GLN A 1 115 ? 47.338 11.036 -61.260 1.00 69.69 115 GLN A O 1
ATOM 889 N N . TYR A 1 116 ? 45.271 11.475 -60.517 1.00 71.38 116 TYR A N 1
ATOM 890 C CA . TYR A 1 116 ? 44.624 11.119 -61.778 1.00 71.38 116 TYR A CA 1
ATOM 891 C C . TYR A 1 116 ? 44.987 12.094 -62.909 1.00 71.38 116 TYR A C 1
ATOM 893 O O . TYR A 1 116 ? 45.343 11.661 -64.003 1.00 71.38 116 TYR A O 1
ATOM 901 N N . GLN A 1 117 ? 44.968 13.405 -62.644 1.00 69.06 117 GLN A N 1
ATOM 902 C CA . GLN A 1 117 ? 45.326 14.426 -63.638 1.00 69.06 117 GLN A CA 1
ATOM 903 C C . GLN A 1 117 ? 46.786 14.292 -64.101 1.00 69.06 117 GLN A C 1
ATOM 905 O O . GLN A 1 117 ? 47.045 14.229 -65.302 1.00 69.06 117 GLN A O 1
ATOM 910 N N . THR A 1 118 ? 47.730 14.123 -63.170 1.00 66.56 118 THR A N 1
ATOM 911 C CA . THR A 1 118 ? 49.156 13.931 -63.506 1.00 66.56 118 THR A CA 1
ATOM 912 C C . THR A 1 118 ? 49.432 12.621 -64.261 1.00 66.56 118 THR A C 1
ATOM 914 O O . THR A 1 118 ? 50.274 12.595 -65.165 1.00 66.56 118 THR A O 1
ATOM 917 N N . ALA A 1 119 ? 48.692 11.542 -63.981 1.00 61.53 119 ALA A N 1
ATOM 918 C CA . ALA A 1 119 ? 48.760 10.302 -64.762 1.00 61.53 119 ALA A CA 1
ATOM 919 C C . ALA A 1 119 ? 48.216 10.467 -66.199 1.00 61.53 119 ALA A C 1
ATOM 921 O O . ALA A 1 119 ? 48.771 9.908 -67.146 1.00 61.53 119 ALA A O 1
ATOM 922 N N . VAL A 1 120 ? 47.156 11.262 -66.384 1.00 62.91 120 VAL A N 1
ATOM 923 C CA . VAL A 1 120 ? 46.575 11.555 -67.707 1.00 62.91 120 VAL A CA 1
ATOM 924 C C . VAL A 1 120 ? 47.492 12.458 -68.543 1.00 62.91 120 VAL A C 1
ATOM 926 O O . VAL A 1 120 ? 47.637 12.234 -69.746 1.00 62.91 120 VAL A O 1
ATOM 929 N N . GLU A 1 121 ? 48.153 13.442 -67.932 1.00 56.69 121 GLU A N 1
ATOM 930 C CA . GLU A 1 121 ? 49.096 14.331 -68.625 1.00 56.69 121 GLU A CA 1
ATOM 931 C C . GLU A 1 121 ? 50.378 13.605 -69.057 1.00 56.69 121 GLU A C 1
ATOM 933 O O . GLU A 1 121 ? 50.804 13.730 -70.208 1.00 56.69 121 GLU A O 1
ATOM 938 N N . THR A 1 122 ? 50.956 12.775 -68.183 1.00 59.00 122 THR A N 1
ATOM 939 C CA . THR A 1 122 ? 52.162 11.987 -68.505 1.00 59.00 122 THR A CA 1
ATOM 940 C C . THR A 1 122 ? 51.912 10.942 -69.594 1.00 59.00 122 THR A C 1
ATOM 942 O O . THR A 1 122 ? 52.746 10.785 -70.487 1.00 59.00 122 THR A O 1
ATOM 945 N N . ALA A 1 123 ? 50.740 10.296 -69.610 1.00 55.22 123 ALA A N 1
ATOM 946 C CA . ALA A 1 123 ? 50.345 9.390 -70.693 1.00 55.22 123 ALA A CA 1
ATOM 947 C C . ALA A 1 123 ? 50.199 10.100 -72.055 1.00 55.22 123 ALA A C 1
ATOM 949 O O . ALA A 1 123 ? 50.405 9.484 -73.102 1.00 55.22 123 ALA A O 1
ATOM 950 N N . ARG A 1 124 ? 49.872 11.400 -72.062 1.00 52.28 124 ARG A N 1
ATOM 951 C CA . ARG A 1 124 ? 49.659 12.192 -73.286 1.00 52.28 124 ARG A CA 1
ATOM 952 C C . ARG A 1 124 ? 50.957 12.716 -73.912 1.00 52.28 124 ARG A C 1
ATOM 954 O O . ARG A 1 124 ? 50.957 13.051 -75.093 1.00 52.28 124 ARG A O 1
ATOM 961 N N . ALA A 1 125 ? 52.054 12.758 -73.153 1.00 51.28 125 ALA A N 1
ATOM 962 C CA . ALA A 1 125 ? 53.360 13.242 -73.611 1.00 51.28 125 ALA A CA 1
ATOM 963 C C . ALA A 1 125 ? 54.217 12.182 -74.340 1.00 51.28 125 ALA A C 1
ATOM 965 O O . ALA A 1 125 ? 55.210 12.527 -74.976 1.00 51.28 125 ALA A O 1
ATOM 966 N N . ALA A 1 126 ? 53.856 10.896 -74.266 1.00 52.47 126 ALA A N 1
ATOM 967 C CA . ALA A 1 126 ? 54.716 9.778 -74.679 1.00 52.47 126 ALA A CA 1
ATOM 968 C C . ALA A 1 126 ? 54.507 9.265 -76.128 1.00 52.47 126 ALA A C 1
ATOM 970 O O . ALA A 1 126 ? 54.928 8.153 -76.444 1.00 52.47 126 ALA A O 1
ATOM 971 N N . ALA A 1 127 ? 53.853 10.030 -77.013 1.00 46.97 127 ALA A N 1
ATOM 972 C CA . ALA A 1 127 ? 53.418 9.554 -78.336 1.00 46.97 127 ALA A CA 1
ATOM 973 C C . ALA A 1 127 ? 53.938 10.401 -79.524 1.00 46.97 127 ALA A C 1
ATOM 975 O O . ALA A 1 127 ? 53.213 11.237 -80.060 1.00 46.97 127 ALA A O 1
ATOM 976 N N . ALA A 1 128 ? 55.175 10.140 -79.978 1.00 40.25 128 ALA A N 1
ATOM 977 C CA . ALA A 1 128 ? 55.729 10.582 -81.274 1.00 40.25 128 ALA A CA 1
ATOM 978 C C . ALA A 1 128 ? 56.895 9.652 -81.741 1.00 40.25 128 ALA A C 1
ATOM 980 O O . ALA A 1 128 ? 57.438 8.934 -80.900 1.00 40.25 128 ALA A O 1
ATOM 981 N N . PRO A 1 129 ? 57.264 9.580 -83.047 1.00 52.72 129 PRO A N 1
ATOM 982 C CA . PRO A 1 129 ? 57.822 8.337 -83.621 1.00 52.72 129 PRO A CA 1
ATOM 983 C C . PRO A 1 129 ? 59.324 8.291 -84.032 1.00 52.72 129 PRO A C 1
ATOM 985 O O . PRO A 1 129 ? 59.862 9.246 -84.574 1.00 52.72 129 PRO A O 1
ATOM 988 N N . ALA A 1 130 ? 59.907 7.088 -83.868 1.00 49.50 130 ALA A N 1
ATOM 989 C CA . ALA A 1 130 ? 60.897 6.324 -84.679 1.00 49.50 130 ALA A CA 1
ATOM 990 C C . ALA A 1 130 ? 62.201 6.926 -85.297 1.00 49.50 130 ALA A C 1
ATOM 992 O O . ALA A 1 130 ? 62.177 7.920 -86.014 1.00 49.50 130 ALA A O 1
ATOM 993 N N . GLY A 1 131 ? 63.316 6.161 -85.198 1.00 32.59 131 GLY A N 1
ATOM 994 C CA . GLY A 1 131 ? 64.562 6.343 -85.987 1.00 32.59 131 GLY A CA 1
ATOM 995 C C . GLY A 1 131 ? 65.621 5.198 -85.925 1.00 32.59 131 GLY A C 1
ATOM 996 O O . GLY A 1 131 ? 66.320 5.064 -84.930 1.00 32.59 131 GLY A O 1
ATOM 997 N N . SER A 1 132 ? 65.731 4.402 -87.008 1.00 31.73 132 SER A N 1
ATOM 998 C CA . SER A 1 132 ? 66.879 3.605 -87.565 1.00 31.73 132 SER A CA 1
ATOM 999 C C . SER A 1 132 ? 67.918 2.783 -86.723 1.00 31.73 132 SER A C 1
ATOM 1001 O O . SER A 1 132 ? 68.853 3.352 -86.172 1.00 31.73 132 SER A O 1
ATOM 1003 N N . LEU A 1 133 ? 67.810 1.432 -86.787 1.00 42.88 133 LEU A N 1
ATOM 1004 C CA . LEU A 1 133 ? 68.752 0.342 -87.255 1.00 42.88 133 LEU A CA 1
ATOM 1005 C C . LEU A 1 133 ? 70.281 0.605 -87.529 1.00 42.88 133 LEU A C 1
ATOM 1007 O O . LEU A 1 133 ? 70.587 1.743 -87.877 1.00 42.88 133 LEU A O 1
ATOM 1011 N N . PRO A 1 134 ? 71.226 -0.406 -87.568 1.00 50.69 134 PRO A N 1
ATOM 1012 C CA . PRO A 1 134 ? 71.083 -1.891 -87.601 1.00 50.69 134 PRO A CA 1
ATOM 1013 C C . PRO A 1 134 ? 72.060 -2.704 -86.629 1.00 50.69 134 PRO A C 1
ATOM 1015 O O . PRO A 1 134 ? 72.300 -2.186 -85.544 1.00 50.69 134 PRO A O 1
ATOM 1018 N N . PRO A 1 135 ? 72.533 -3.977 -86.852 1.00 57.09 135 PRO A N 1
ATOM 1019 C CA . PRO A 1 135 ? 72.586 -5.096 -85.856 1.00 57.09 135 PRO A CA 1
ATOM 1020 C C . PRO A 1 135 ? 74.059 -5.509 -85.486 1.00 57.09 135 PRO A C 1
ATOM 1022 O O . PRO A 1 135 ? 74.913 -4.645 -85.690 1.00 57.09 135 PRO A O 1
ATOM 1025 N N . PRO A 1 136 ? 74.477 -6.741 -85.034 1.00 50.50 136 PRO A N 1
ATOM 1026 C CA . PRO A 1 136 ? 73.840 -8.021 -84.584 1.00 50.50 136 PRO A CA 1
ATOM 1027 C C . PRO A 1 136 ? 74.316 -8.447 -83.140 1.00 50.50 136 PRO A C 1
ATOM 1029 O O . PRO A 1 136 ? 74.791 -7.553 -82.442 1.00 50.50 136 PRO A O 1
ATOM 1032 N N . PRO A 1 137 ? 74.280 -9.720 -82.625 1.00 47.25 137 PRO A N 1
ATOM 1033 C CA . PRO A 1 137 ? 73.627 -10.987 -83.024 1.00 47.25 137 PRO A CA 1
ATOM 1034 C C . PRO A 1 137 ? 72.401 -11.366 -82.161 1.00 47.25 137 PRO A C 1
ATOM 1036 O O . PRO A 1 137 ? 72.196 -10.808 -81.089 1.00 47.25 137 PRO A O 1
ATOM 1039 N N . SER A 1 138 ? 71.591 -12.315 -82.661 1.00 54.22 138 SER A N 1
ATOM 1040 C CA . SER A 1 138 ? 70.253 -12.760 -82.196 1.00 54.22 138 SER A CA 1
ATOM 1041 C C . SER A 1 138 ? 69.805 -12.332 -80.778 1.00 54.22 138 SER A C 1
ATOM 1043 O O . SER A 1 138 ? 69.820 -13.147 -79.851 1.00 54.22 138 SER A O 1
ATOM 1045 N N . PRO A 1 139 ? 69.305 -11.091 -80.606 1.00 53.53 139 PRO A N 1
ATOM 1046 C CA . PRO A 1 139 ? 68.724 -10.622 -79.353 1.00 53.53 139 PRO A CA 1
ATOM 1047 C C . PRO A 1 139 ? 67.190 -10.731 -79.360 1.00 53.53 139 PRO A C 1
ATOM 1049 O O . PRO A 1 139 ? 66.540 -10.367 -78.387 1.00 53.53 139 PRO A O 1
ATOM 1052 N N . GLN A 1 140 ? 66.588 -11.190 -80.464 1.00 55.38 140 GLN A N 1
ATOM 1053 C CA . GLN A 1 140 ? 65.137 -11.210 -80.639 1.00 55.38 140 GLN A CA 1
ATOM 1054 C C . GLN A 1 140 ? 64.471 -12.224 -79.709 1.00 55.38 140 GLN A C 1
ATOM 1056 O O . GLN A 1 140 ? 63.556 -11.834 -78.998 1.00 55.38 140 GLN A O 1
ATOM 1061 N N . ASP A 1 141 ? 64.957 -13.462 -79.610 1.00 55.38 141 ASP A N 1
ATOM 1062 C CA . ASP A 1 141 ? 64.332 -14.473 -78.739 1.00 55.38 141 ASP A CA 1
ATOM 1063 C C . ASP A 1 141 ? 64.455 -14.125 -77.247 1.00 55.38 141 ASP A C 1
ATOM 1065 O O . ASP A 1 141 ? 63.528 -14.342 -76.465 1.00 55.38 141 ASP A O 1
ATOM 1069 N N . THR A 1 142 ? 65.568 -13.509 -76.837 1.00 62.72 142 THR A N 1
ATOM 1070 C CA . THR A 1 142 ? 65.753 -13.017 -75.464 1.00 62.72 142 THR A CA 1
ATOM 1071 C C . THR A 1 142 ? 64.902 -11.782 -75.172 1.00 62.72 142 THR A C 1
ATOM 1073 O O . THR A 1 142 ? 64.313 -11.719 -74.093 1.00 62.72 142 THR A O 1
ATOM 1076 N N . LEU A 1 143 ? 64.768 -10.841 -76.114 1.00 73.69 143 LEU A N 1
ATOM 1077 C CA . LEU A 1 143 ? 63.894 -9.670 -75.978 1.00 73.69 143 LEU A CA 1
ATOM 1078 C C . LEU A 1 143 ? 62.407 -10.064 -75.991 1.00 73.69 143 LEU A C 1
ATOM 1080 O O . LEU A 1 143 ? 61.648 -9.602 -75.144 1.00 73.69 143 LEU A O 1
ATOM 1084 N N . ILE A 1 144 ? 61.991 -10.961 -76.888 1.00 76.69 144 ILE A N 1
ATOM 1085 C CA . ILE A 1 144 ? 60.632 -11.520 -76.952 1.00 76.69 144 ILE A CA 1
ATOM 1086 C C . ILE A 1 144 ? 60.332 -12.281 -75.656 1.00 76.69 144 ILE A C 1
ATOM 1088 O O . ILE A 1 144 ? 59.314 -12.022 -75.019 1.00 76.69 144 ILE A O 1
ATOM 1092 N N . GLY A 1 145 ? 61.251 -13.129 -75.183 1.00 76.19 145 GLY A N 1
ATOM 1093 C CA . GLY A 1 145 ? 61.115 -13.837 -73.908 1.00 76.19 145 GLY A CA 1
ATOM 1094 C C . GLY A 1 145 ? 61.160 -12.932 -72.665 1.00 76.19 145 GLY A C 1
ATOM 1095 O O . GLY A 1 145 ? 60.681 -13.327 -71.599 1.00 76.19 145 GLY A O 1
ATOM 1096 N N . GLN A 1 146 ? 61.725 -11.724 -72.754 1.00 82.25 146 GLN A N 1
ATOM 1097 C CA . GLN A 1 146 ? 61.626 -10.691 -71.713 1.00 82.25 146 GLN A CA 1
ATOM 1098 C C . GLN A 1 146 ? 60.285 -9.951 -71.787 1.00 82.25 146 GLN A C 1
ATOM 1100 O O . GLN A 1 146 ? 59.606 -9.843 -70.770 1.00 82.25 146 GLN A O 1
ATOM 1105 N N . LEU A 1 147 ? 59.860 -9.510 -72.974 1.00 82.50 147 LEU A N 1
ATOM 1106 C CA . LEU A 1 147 ? 58.562 -8.869 -73.203 1.00 82.50 147 LEU A CA 1
ATOM 1107 C C . LEU A 1 147 ? 57.406 -9.779 -72.781 1.00 82.50 147 LEU A C 1
ATOM 1109 O O . LEU A 1 147 ? 56.525 -9.339 -72.053 1.00 82.50 147 LEU A O 1
ATOM 1113 N N . GLN A 1 148 ? 57.441 -11.061 -73.147 1.00 88.50 148 GLN A N 1
ATOM 1114 C CA . GLN A 1 148 ? 56.415 -12.034 -72.781 1.00 88.50 148 GLN A CA 1
ATOM 1115 C C . GLN A 1 148 ? 56.348 -12.257 -71.261 1.00 88.50 148 GLN A C 1
ATOM 1117 O O . GLN A 1 148 ? 55.254 -12.310 -70.703 1.00 88.50 148 GLN A O 1
ATOM 1122 N N . ARG A 1 149 ? 57.493 -12.291 -70.559 1.00 88.69 149 ARG A N 1
ATOM 1123 C CA . ARG A 1 149 ? 57.529 -12.313 -69.082 1.00 88.69 149 ARG A CA 1
ATOM 1124 C C . ARG A 1 149 ? 57.002 -11.020 -68.458 1.00 88.69 149 ARG A C 1
ATOM 1126 O O . ARG A 1 149 ? 56.303 -11.090 -67.452 1.00 88.69 149 ARG A O 1
ATOM 1133 N N . THR A 1 150 ? 57.289 -9.862 -69.047 1.00 91.12 150 THR A N 1
ATOM 1134 C CA . THR A 1 150 ? 56.776 -8.565 -68.576 1.00 91.12 150 THR A CA 1
ATOM 1135 C C . THR A 1 150 ? 55.262 -8.467 -68.761 1.00 91.12 150 THR A C 1
ATOM 1137 O O . THR A 1 150 ? 54.564 -8.107 -67.817 1.00 91.12 150 THR A O 1
ATOM 1140 N N . ILE A 1 151 ? 54.741 -8.866 -69.925 1.00 90.50 151 ILE A N 1
ATOM 1141 C CA . ILE A 1 151 ? 53.301 -8.933 -70.221 1.00 90.50 151 ILE A CA 1
ATOM 1142 C C . ILE A 1 151 ? 52.609 -9.925 -69.281 1.00 90.50 151 ILE A C 1
ATOM 1144 O O . ILE A 1 151 ? 51.558 -9.604 -68.729 1.00 90.50 151 ILE A O 1
ATOM 1148 N N . GLN A 1 152 ? 53.205 -11.095 -69.030 1.00 92.75 152 GLN A N 1
ATOM 1149 C CA . GLN A 1 152 ? 52.671 -12.067 -68.073 1.00 92.75 152 GLN A CA 1
ATOM 1150 C C . GLN A 1 152 ? 52.628 -11.484 -66.652 1.00 92.75 152 GLN A C 1
ATOM 1152 O O . GLN A 1 152 ? 51.580 -11.500 -66.014 1.00 92.75 152 GLN A O 1
ATOM 1157 N N . GLY A 1 153 ? 53.723 -10.877 -66.182 1.00 93.81 153 GLY A N 1
ATOM 1158 C CA . GLY A 1 153 ? 53.785 -10.237 -64.865 1.00 93.81 153 GLY A CA 1
ATOM 1159 C C . GLY A 1 153 ? 52.813 -9.059 -64.708 1.00 93.81 153 GLY A C 1
ATOM 1160 O O . GLY A 1 153 ? 52.219 -8.891 -63.645 1.00 93.81 153 GLY A O 1
ATOM 1161 N N . GLN A 1 154 ? 52.595 -8.268 -65.762 1.00 92.38 154 GLN A N 1
ATOM 1162 C CA . GLN A 1 154 ? 51.555 -7.232 -65.798 1.00 92.38 154 GLN A CA 1
ATOM 1163 C C . GLN A 1 154 ? 50.148 -7.840 -65.778 1.00 92.38 154 GLN A C 1
ATOM 1165 O O . GLN A 1 154 ? 49.284 -7.348 -65.058 1.00 92.38 154 GLN A O 1
ATOM 1170 N N . THR A 1 155 ? 49.926 -8.933 -66.508 1.00 93.81 155 THR A N 1
ATOM 1171 C CA . THR A 1 155 ? 48.645 -9.650 -66.548 1.00 93.81 155 THR A CA 1
ATOM 1172 C C . THR A 1 155 ? 48.291 -10.237 -65.183 1.00 93.81 155 THR A C 1
ATOM 1174 O O . THR A 1 155 ? 47.151 -10.117 -64.738 1.00 93.81 155 THR A O 1
ATOM 1177 N N . ASP A 1 156 ? 49.254 -10.831 -64.479 1.00 94.50 156 ASP A N 1
ATOM 1178 C CA . ASP A 1 156 ? 49.007 -11.421 -63.163 1.00 94.50 156 ASP A CA 1
ATOM 1179 C C . ASP A 1 156 ? 48.819 -10.347 -62.078 1.00 94.50 156 ASP A C 1
ATOM 1181 O O . ASP A 1 156 ? 47.900 -10.471 -61.269 1.00 94.50 156 ASP A O 1
ATOM 1185 N N . ARG A 1 157 ? 49.546 -9.219 -62.142 1.00 93.25 157 ARG A N 1
ATOM 1186 C CA . ARG A 1 157 ? 49.254 -8.020 -61.323 1.00 93.25 157 ARG A CA 1
ATOM 1187 C C . ARG A 1 157 ? 47.873 -7.422 -61.612 1.00 93.25 157 ARG A C 1
ATOM 1189 O O . ARG A 1 157 ? 47.207 -6.928 -60.701 1.00 93.25 157 ARG A O 1
ATOM 1196 N N . LEU A 1 158 ? 47.412 -7.457 -62.863 1.00 93.00 158 LEU A N 1
ATOM 1197 C CA . LEU A 1 158 ? 46.079 -6.977 -63.232 1.00 93.00 158 LEU A CA 1
ATOM 1198 C C . LEU A 1 158 ? 44.984 -7.902 -62.677 1.00 93.00 158 LEU A C 1
ATOM 1200 O O . LEU A 1 158 ? 43.999 -7.414 -62.128 1.00 93.00 158 LEU A O 1
ATOM 1204 N N . LYS A 1 159 ? 45.181 -9.227 -62.712 1.00 95.19 159 LYS A N 1
ATOM 1205 C CA . LYS A 1 159 ? 44.291 -10.182 -62.025 1.00 95.19 159 LYS A CA 1
ATOM 1206 C C . LYS A 1 159 ? 44.298 -9.965 -60.511 1.00 95.19 159 LYS A C 1
ATOM 1208 O O . LYS A 1 159 ? 43.236 -9.942 -59.898 1.00 95.19 159 LYS A O 1
ATOM 1213 N N . GLU A 1 160 ? 45.468 -9.785 -59.901 1.00 94.81 160 GLU A N 1
ATOM 1214 C CA . GLU A 1 160 ? 45.604 -9.558 -58.458 1.00 94.81 160 GLU A CA 1
ATOM 1215 C C . GLU A 1 160 ? 44.885 -8.276 -58.014 1.00 94.81 160 GLU A C 1
ATOM 1217 O O . GLU A 1 160 ? 44.066 -8.315 -57.093 1.00 94.81 160 GLU A O 1
ATOM 1222 N N . THR A 1 161 ? 45.094 -7.160 -58.717 1.00 94.69 161 THR A N 1
ATOM 1223 C CA . THR A 1 161 ? 44.382 -5.901 -58.437 1.00 94.69 161 THR A CA 1
ATOM 1224 C C . THR A 1 161 ? 42.878 -6.017 -58.704 1.00 94.69 161 THR A C 1
ATOM 1226 O O . THR A 1 161 ? 42.088 -5.517 -57.905 1.00 94.69 161 THR A O 1
ATOM 1229 N N . GLN A 1 162 ? 42.444 -6.758 -59.731 1.00 94.00 162 GLN A N 1
ATOM 1230 C CA . GLN A 1 162 ? 41.026 -7.066 -59.964 1.00 94.00 162 GLN A CA 1
ATOM 1231 C C . GLN A 1 162 ? 40.417 -7.915 -58.829 1.00 94.00 162 GLN A C 1
ATOM 1233 O O . GLN A 1 162 ? 39.284 -7.666 -58.405 1.00 94.00 162 GLN A O 1
ATOM 1238 N N . HIS A 1 163 ? 41.154 -8.891 -58.289 1.00 95.31 163 HIS A N 1
ATOM 1239 C CA . HIS A 1 163 ? 40.733 -9.676 -57.126 1.00 95.31 163 HIS A CA 1
ATOM 1240 C C . HIS A 1 163 ? 40.673 -8.827 -55.848 1.00 95.31 163 HIS A C 1
ATOM 1242 O O . HIS A 1 163 ? 39.694 -8.929 -55.102 1.00 95.31 163 HIS A O 1
ATOM 1248 N N . ALA A 1 164 ? 41.659 -7.955 -55.617 1.00 95.69 164 ALA A N 1
ATOM 1249 C CA . ALA A 1 164 ? 41.675 -7.017 -54.497 1.00 95.69 164 ALA A CA 1
ATOM 1250 C C . ALA A 1 164 ? 40.503 -6.022 -54.574 1.00 95.69 164 ALA A C 1
ATOM 1252 O O . ALA A 1 164 ? 39.782 -5.850 -53.590 1.00 95.69 164 ALA A O 1
ATOM 1253 N N . LEU A 1 165 ? 40.234 -5.458 -55.756 1.00 95.19 165 LEU A N 1
ATOM 1254 C CA . LEU A 1 165 ? 39.083 -4.592 -56.015 1.00 95.19 165 LEU A CA 1
ATOM 1255 C C . LEU A 1 165 ? 37.762 -5.327 -55.754 1.00 95.19 165 LEU A C 1
ATOM 1257 O O . LEU A 1 165 ? 36.901 -4.810 -55.048 1.00 95.19 165 LEU A O 1
ATOM 1261 N N . LYS A 1 166 ? 37.612 -6.568 -56.236 1.00 97.31 166 LYS A N 1
ATOM 1262 C CA . LYS A 1 166 ? 36.415 -7.392 -55.988 1.00 97.31 166 LYS A CA 1
ATOM 1263 C C . LYS A 1 166 ? 36.230 -7.730 -54.503 1.00 97.31 166 LYS A C 1
ATOM 1265 O O . LYS A 1 166 ? 35.092 -7.808 -54.041 1.00 97.31 166 LYS A O 1
ATOM 1270 N N . LYS A 1 167 ? 37.319 -7.921 -53.747 1.00 97.00 167 LYS A N 1
ATOM 1271 C CA . LYS A 1 167 ? 37.287 -8.120 -52.288 1.00 97.00 167 LYS A CA 1
ATOM 1272 C C . LYS A 1 167 ? 36.880 -6.834 -51.560 1.00 97.00 167 LYS A C 1
ATOM 1274 O O . LYS A 1 167 ? 36.010 -6.899 -50.698 1.00 97.00 167 LYS A O 1
ATOM 1279 N N . SER A 1 168 ? 37.453 -5.693 -51.944 1.00 95.75 168 SER A N 1
ATOM 1280 C CA . SER A 1 168 ? 37.118 -4.374 -51.394 1.00 95.75 168 SER A CA 1
ATOM 1281 C C . SER A 1 168 ? 35.657 -4.001 -51.669 1.00 95.75 168 SER A C 1
ATOM 1283 O O . SER A 1 168 ? 34.930 -3.657 -50.747 1.00 95.75 168 SER A O 1
ATOM 1285 N N . ASN A 1 169 ? 35.171 -4.197 -52.899 1.00 95.94 169 ASN A N 1
ATOM 1286 C CA . ASN A 1 169 ? 33.782 -3.908 -53.263 1.00 95.94 169 ASN A CA 1
ATOM 1287 C C . ASN A 1 169 ? 32.774 -4.748 -52.457 1.00 95.94 169 ASN A C 1
ATOM 1289 O O . ASN A 1 169 ? 31.767 -4.225 -51.995 1.00 95.94 169 ASN A O 1
ATOM 1293 N N . LYS A 1 170 ? 33.071 -6.036 -52.218 1.00 97.69 170 LYS A N 1
ATOM 1294 C CA . LYS A 1 170 ? 32.262 -6.883 -51.322 1.00 97.69 170 LYS A CA 1
ATOM 1295 C C . LYS A 1 170 ? 32.271 -6.395 -49.873 1.00 97.69 170 LYS A C 1
ATOM 1297 O O . LYS A 1 170 ? 31.274 -6.548 -49.182 1.00 97.69 170 LYS A O 1
ATOM 1302 N N . GLU A 1 171 ? 33.388 -5.854 -49.399 1.00 96.06 171 GLU A N 1
ATOM 1303 C CA . GLU A 1 171 ? 33.498 -5.311 -48.044 1.00 96.06 171 GLU A CA 1
ATOM 1304 C C . GLU A 1 171 ? 32.738 -3.985 -47.898 1.00 96.06 171 GLU A C 1
ATOM 1306 O O . GLU A 1 171 ? 32.000 -3.814 -46.933 1.00 96.06 171 GLU A O 1
ATOM 1311 N N . VAL A 1 172 ? 32.835 -3.087 -48.883 1.00 96.56 172 VAL A N 1
ATOM 1312 C CA . VAL A 1 172 ? 32.022 -1.861 -48.950 1.00 96.56 172 VAL A CA 1
ATOM 1313 C C . VAL A 1 172 ? 30.532 -2.201 -49.002 1.00 96.56 172 VAL A C 1
ATOM 1315 O O . VAL A 1 172 ? 29.758 -1.605 -48.260 1.00 96.56 172 VAL A O 1
ATOM 1318 N N . GLN A 1 173 ? 30.134 -3.202 -49.795 1.00 97.75 173 GLN A N 1
ATOM 1319 C CA . GLN A 1 173 ? 28.747 -3.666 -49.850 1.00 97.75 173 GLN A CA 1
ATOM 1320 C C . GLN A 1 173 ? 28.248 -4.152 -48.478 1.00 97.75 173 GLN A C 1
ATOM 1322 O O . GLN A 1 173 ? 27.216 -3.675 -48.018 1.00 97.75 173 GLN A O 1
ATOM 1327 N N . ARG A 1 174 ? 29.001 -5.013 -47.774 1.00 97.00 174 ARG A N 1
ATOM 1328 C CA . ARG A 1 174 ? 28.628 -5.447 -46.410 1.00 97.00 174 ARG A CA 1
ATOM 1329 C C . ARG A 1 174 ? 28.510 -4.284 -45.430 1.00 97.00 174 ARG A C 1
ATOM 1331 O O . ARG A 1 174 ? 27.657 -4.315 -44.554 1.00 97.00 174 ARG A O 1
ATOM 1338 N N . ARG A 1 175 ? 29.379 -3.274 -45.542 1.00 96.44 175 ARG A N 1
ATOM 1339 C CA . ARG A 1 175 ? 29.318 -2.077 -44.688 1.00 96.44 175 ARG A CA 1
ATOM 1340 C C . ARG A 1 175 ? 28.090 -1.228 -44.992 1.00 96.44 175 ARG A C 1
ATOM 1342 O O . ARG A 1 175 ? 27.488 -0.724 -44.055 1.00 96.44 175 ARG A O 1
ATOM 1349 N N . ALA A 1 176 ? 27.696 -1.109 -46.258 1.00 95.69 176 ALA A N 1
ATOM 1350 C CA . ALA A 1 176 ? 26.453 -0.444 -46.642 1.00 95.69 176 ALA A CA 1
ATOM 1351 C C . ALA A 1 176 ? 25.219 -1.198 -46.111 1.00 95.69 176 ALA A C 1
ATOM 1353 O O . ALA A 1 176 ? 24.349 -0.582 -45.508 1.00 95.69 176 ALA A O 1
ATOM 1354 N N . GLU A 1 177 ? 25.187 -2.528 -46.246 1.00 96.38 177 GLU A N 1
ATOM 1355 C CA . GLU A 1 177 ? 24.128 -3.390 -45.690 1.00 96.38 177 GLU A CA 1
ATOM 1356 C C . GLU A 1 177 ? 24.062 -3.292 -44.150 1.00 96.38 177 GLU A C 1
ATOM 1358 O O . GLU A 1 177 ? 22.980 -3.175 -43.574 1.00 96.38 177 GLU A O 1
ATOM 1363 N N . ALA A 1 178 ? 25.215 -3.260 -43.470 1.00 95.88 178 ALA A N 1
ATOM 1364 C CA . ALA A 1 178 ? 25.290 -3.080 -42.020 1.00 95.88 178 ALA A CA 1
ATOM 1365 C C . ALA A 1 178 ? 24.804 -1.690 -41.571 1.00 95.88 178 ALA A C 1
ATOM 1367 O O . ALA A 1 178 ? 24.016 -1.607 -40.628 1.00 95.88 178 ALA A O 1
ATOM 1368 N N . LEU A 1 179 ? 25.214 -0.615 -42.257 1.00 95.88 179 LEU A N 1
ATOM 1369 C CA . LEU A 1 179 ? 24.738 0.748 -41.987 1.00 95.88 179 LEU A CA 1
ATOM 1370 C C . LEU A 1 179 ? 23.225 0.863 -42.200 1.00 95.88 179 LEU A C 1
ATOM 1372 O O . LEU A 1 179 ? 22.538 1.381 -41.327 1.00 95.88 179 LEU A O 1
ATOM 1376 N N . GLN A 1 180 ? 22.685 0.285 -43.277 1.00 97.12 180 GLN A N 1
ATOM 1377 C CA . GLN A 1 180 ? 21.240 0.248 -43.501 1.00 97.12 180 GLN A CA 1
ATOM 1378 C C . GLN A 1 180 ? 20.507 -0.461 -42.347 1.00 97.12 180 GLN A C 1
ATOM 1380 O O . GLN A 1 180 ? 19.517 0.059 -41.835 1.00 97.12 180 GLN A O 1
ATOM 1385 N N . SER A 1 181 ? 21.018 -1.605 -41.874 1.00 95.38 181 SER A N 1
ATOM 1386 C CA . SER A 1 181 ? 20.425 -2.301 -40.721 1.00 95.38 181 SER A CA 1
ATOM 1387 C C . SER A 1 181 ? 20.496 -1.480 -39.422 1.00 95.38 181 SER A C 1
ATOM 1389 O O . SER A 1 181 ? 19.591 -1.547 -38.589 1.00 95.38 181 SER A O 1
ATOM 1391 N N . GLN A 1 182 ? 21.538 -0.658 -39.257 1.00 95.75 182 GLN A N 1
ATOM 1392 C CA . GLN A 1 182 ? 21.675 0.261 -38.128 1.00 95.75 182 GLN A CA 1
ATOM 1393 C C . GLN A 1 182 ? 20.673 1.423 -38.223 1.00 95.75 182 GLN A C 1
ATOM 1395 O O . GLN A 1 182 ? 20.038 1.754 -37.220 1.00 95.75 182 GLN A O 1
ATOM 1400 N N . ASP A 1 183 ? 20.479 1.999 -39.411 1.00 96.75 183 ASP A N 1
ATOM 1401 C CA . ASP A 1 183 ? 19.491 3.056 -39.655 1.00 96.75 183 ASP A CA 1
ATOM 1402 C C . ASP A 1 183 ? 18.056 2.563 -39.404 1.00 96.75 183 ASP A C 1
ATOM 1404 O O . ASP A 1 183 ? 17.253 3.270 -38.789 1.00 96.75 183 ASP A O 1
ATOM 1408 N N . GLU A 1 184 ? 17.740 1.321 -39.787 1.00 96.38 184 GLU A N 1
ATOM 1409 C CA . GLU A 1 184 ? 16.456 0.673 -39.486 1.00 96.38 184 GLU A CA 1
ATOM 1410 C C . GLU A 1 184 ? 16.223 0.540 -37.967 1.00 96.38 184 GLU A C 1
ATOM 1412 O O . GLU A 1 184 ? 15.144 0.882 -37.471 1.00 96.38 184 GLU A O 1
ATOM 1417 N N . VAL A 1 185 ? 17.242 0.128 -37.199 1.00 94.75 185 VAL A N 1
ATOM 1418 C CA . VAL A 1 185 ? 17.177 0.070 -35.725 1.00 94.75 185 VAL A CA 1
ATOM 1419 C C . VAL A 1 185 ? 17.002 1.465 -35.117 1.00 94.75 185 VAL A C 1
ATOM 1421 O O . VAL A 1 185 ? 16.158 1.647 -34.235 1.00 94.75 185 VAL A O 1
ATOM 1424 N N . ILE A 1 186 ? 17.729 2.474 -35.606 1.00 96.62 186 ILE A N 1
ATOM 1425 C CA . ILE A 1 186 ? 17.586 3.868 -35.158 1.00 96.62 186 ILE A CA 1
ATOM 1426 C C . ILE A 1 186 ? 16.166 4.385 -35.442 1.00 96.62 186 ILE A C 1
ATOM 1428 O O . ILE A 1 186 ? 15.564 5.027 -34.580 1.00 96.62 186 ILE A O 1
ATOM 1432 N N . ALA A 1 187 ? 15.582 4.063 -36.599 1.00 95.56 187 ALA A N 1
ATOM 1433 C CA . ALA A 1 187 ? 14.211 4.438 -36.952 1.00 95.56 187 ALA A CA 1
ATOM 1434 C C . ALA A 1 187 ? 13.136 3.715 -36.113 1.00 95.56 187 ALA A C 1
ATOM 1436 O O . ALA A 1 187 ? 12.037 4.244 -35.923 1.00 95.56 187 ALA A O 1
ATOM 1437 N N . VAL A 1 188 ? 13.412 2.512 -35.598 1.00 96.38 188 VAL A N 1
ATOM 1438 C CA . VAL A 1 188 ? 12.556 1.841 -34.599 1.00 96.38 188 VAL A CA 1
ATOM 1439 C C . VAL A 1 188 ? 12.675 2.523 -33.234 1.00 96.38 188 VAL A C 1
ATOM 1441 O O . VAL A 1 188 ? 11.656 2.780 -32.592 1.00 96.38 188 VAL A O 1
ATOM 1444 N N . LEU A 1 189 ? 13.894 2.853 -32.798 1.00 93.44 189 LEU A N 1
ATOM 1445 C CA . LEU A 1 189 ? 14.130 3.508 -31.509 1.00 93.44 189 LEU A CA 1
ATOM 1446 C C . LEU A 1 189 ? 13.510 4.910 -31.450 1.00 93.44 189 LEU A C 1
ATOM 1448 O O . LEU A 1 189 ? 12.836 5.206 -30.467 1.00 93.44 189 LEU A O 1
ATOM 1452 N N . LYS A 1 190 ? 13.642 5.726 -32.506 1.00 96.25 190 LYS A N 1
ATOM 1453 C CA . LYS A 1 190 ? 13.002 7.054 -32.600 1.00 96.25 190 LYS A CA 1
ATOM 1454 C C . LYS A 1 190 ? 11.485 6.976 -32.411 1.00 96.25 190 LYS A C 1
ATOM 1456 O O . LYS A 1 190 ? 10.964 7.573 -31.476 1.00 96.25 190 LYS A O 1
ATOM 1461 N N . ARG A 1 191 ? 10.800 6.121 -33.181 1.00 96.00 191 ARG A N 1
ATOM 1462 C CA . ARG A 1 191 ? 9.347 5.893 -33.041 1.00 96.00 191 ARG A CA 1
ATOM 1463 C C . ARG A 1 191 ? 8.939 5.409 -31.648 1.00 96.00 191 ARG A C 1
ATOM 1465 O O . ARG A 1 191 ? 7.856 5.738 -31.176 1.00 96.00 191 ARG A O 1
ATOM 1472 N N . ARG A 1 192 ? 9.783 4.616 -30.977 1.00 95.69 192 ARG A N 1
ATOM 1473 C CA . ARG A 1 192 ? 9.525 4.173 -29.598 1.00 95.69 192 ARG A CA 1
ATOM 1474 C C . ARG A 1 192 ? 9.678 5.312 -28.586 1.00 95.69 192 ARG A C 1
ATOM 1476 O O . ARG A 1 192 ? 8.906 5.346 -27.634 1.00 95.69 192 ARG A O 1
ATOM 1483 N N . VAL A 1 193 ? 10.644 6.211 -28.778 1.00 95.31 193 VAL A N 1
ATOM 1484 C CA . VAL A 1 193 ? 10.806 7.418 -27.951 1.00 95.31 193 VAL A CA 1
ATOM 1485 C C . VAL A 1 193 ? 9.611 8.349 -28.147 1.00 95.31 193 VAL A C 1
ATOM 1487 O O . VAL A 1 193 ? 8.945 8.647 -27.166 1.00 95.31 193 VAL A O 1
ATOM 1490 N N . GLU A 1 194 ? 9.247 8.673 -29.389 1.00 97.00 194 GLU A N 1
ATOM 1491 C CA . GLU A 1 194 ? 8.067 9.492 -29.725 1.00 97.00 194 GLU A CA 1
ATOM 1492 C C . GLU A 1 194 ? 6.774 8.926 -29.096 1.00 97.00 194 GLU A C 1
ATOM 1494 O O . GLU A 1 194 ? 5.977 9.652 -28.499 1.00 97.00 194 GLU A O 1
ATOM 1499 N N . ALA A 1 195 ? 6.583 7.602 -29.158 1.00 95.62 195 ALA A N 1
ATOM 1500 C CA . ALA A 1 195 ? 5.451 6.933 -28.520 1.00 95.62 195 ALA A CA 1
ATOM 1501 C C . ALA A 1 195 ? 5.474 7.058 -26.983 1.00 95.62 195 ALA A C 1
ATOM 1503 O O . ALA A 1 195 ? 4.437 7.336 -26.382 1.00 95.62 195 ALA A O 1
ATOM 1504 N N . LEU A 1 196 ? 6.636 6.887 -26.342 1.00 90.94 196 LEU A N 1
ATOM 1505 C CA . LEU A 1 196 ? 6.786 7.049 -24.890 1.00 90.94 196 LEU A CA 1
ATOM 1506 C C . LEU A 1 196 ? 6.599 8.504 -24.445 1.00 90.94 196 LEU A C 1
ATOM 1508 O O . LEU A 1 196 ? 5.971 8.737 -23.417 1.00 90.94 196 LEU A O 1
ATOM 1512 N N . GLU A 1 197 ? 7.084 9.471 -25.221 1.00 95.75 197 GLU A N 1
ATOM 1513 C CA . GLU A 1 197 ? 6.880 10.901 -24.980 1.00 95.75 197 GLU A CA 1
ATOM 1514 C C . GLU A 1 197 ? 5.390 11.252 -25.052 1.00 95.75 197 GLU A C 1
ATOM 1516 O O . GLU A 1 197 ? 4.869 11.837 -24.107 1.00 95.75 197 GLU A O 1
ATOM 1521 N N . SER A 1 198 ? 4.675 10.795 -26.089 1.00 95.31 198 SER A N 1
ATOM 1522 C CA . SER A 1 198 ? 3.224 11.016 -26.219 1.00 95.31 198 SER A CA 1
ATOM 1523 C C . SER A 1 198 ? 2.396 10.350 -25.106 1.00 95.31 198 SER A C 1
ATOM 1525 O O . SER A 1 198 ? 1.395 10.903 -24.644 1.00 95.31 198 SER A O 1
ATOM 1527 N N . ALA A 1 199 ? 2.826 9.179 -24.622 1.00 94.06 199 ALA A N 1
ATOM 1528 C CA . ALA A 1 199 ? 2.204 8.519 -23.478 1.00 94.06 199 ALA A CA 1
ATOM 1529 C C . ALA A 1 199 ? 2.482 9.277 -22.171 1.00 94.06 199 ALA A C 1
ATOM 1531 O O . ALA A 1 199 ? 1.593 9.398 -21.330 1.00 94.06 199 ALA A O 1
ATOM 1532 N N . ASN A 1 200 ? 3.689 9.824 -22.010 1.00 91.69 200 ASN A N 1
ATOM 1533 C CA . ASN A 1 200 ? 4.066 10.620 -20.847 1.00 91.69 200 ASN A CA 1
ATOM 1534 C C . ASN A 1 200 ? 3.315 11.960 -20.804 1.00 91.69 200 ASN A C 1
ATOM 1536 O O . ASN A 1 200 ? 2.792 12.318 -19.753 1.00 91.69 200 ASN A O 1
ATOM 1540 N N . THR A 1 201 ? 3.171 12.665 -21.935 1.00 93.12 201 THR A N 1
ATOM 1541 C CA . THR A 1 201 ? 2.347 13.885 -21.993 1.00 93.12 201 THR A CA 1
ATOM 1542 C C . THR A 1 201 ? 0.883 13.577 -21.694 1.00 93.12 201 THR A C 1
ATOM 1544 O O . THR A 1 201 ? 0.272 14.297 -20.913 1.00 93.12 201 THR A O 1
ATOM 1547 N N . SER A 1 202 ? 0.335 12.470 -22.211 1.00 93.06 202 SER A N 1
ATOM 1548 C CA . SER A 1 202 ? -1.040 12.056 -21.896 1.00 93.06 202 SER A CA 1
ATOM 1549 C C . SER A 1 202 ? -1.228 11.692 -20.416 1.00 93.06 202 SER A C 1
ATOM 1551 O O . SER A 1 202 ? -2.233 12.068 -19.817 1.00 93.06 202 SER A O 1
ATOM 1553 N N . LEU A 1 203 ? -0.260 11.014 -19.789 1.00 87.06 203 LEU A N 1
ATOM 1554 C CA . LEU A 1 203 ? -0.280 10.743 -18.346 1.00 87.06 203 LEU A CA 1
ATOM 1555 C C . LEU A 1 203 ? -0.138 12.023 -17.514 1.00 87.06 203 LEU A C 1
ATOM 1557 O O . LEU A 1 203 ? -0.774 12.141 -16.471 1.00 87.06 203 LEU A O 1
ATOM 1561 N N . GLN A 1 204 ? 0.660 12.989 -17.969 1.00 85.19 204 GLN A N 1
ATOM 1562 C CA . GLN A 1 204 ? 0.801 14.285 -17.312 1.00 85.19 204 GLN A CA 1
ATOM 1563 C C . GLN A 1 204 ? -0.485 15.116 -17.427 1.00 85.19 204 GLN A C 1
ATOM 1565 O O . GLN A 1 204 ? -0.911 15.702 -16.437 1.00 85.19 204 GLN A O 1
ATOM 1570 N N . GLU A 1 205 ? -1.150 15.116 -18.584 1.00 87.94 205 GLU A N 1
ATOM 1571 C CA . GLU A 1 205 ? -2.486 15.701 -18.754 1.00 87.94 205 GLU A CA 1
ATOM 1572 C C . GLU A 1 205 ? -3.509 15.017 -17.839 1.00 87.94 205 GLU A C 1
ATOM 1574 O O . GLU A 1 205 ? -4.221 15.707 -17.113 1.00 87.94 205 GLU A O 1
ATOM 1579 N N . GLN A 1 206 ? -3.516 13.679 -17.775 1.00 82.12 206 GLN A N 1
ATOM 1580 C CA . GLN A 1 206 ? -4.373 12.922 -16.854 1.00 82.12 206 GLN A CA 1
ATOM 1581 C C . GLN A 1 206 ? -4.110 13.280 -15.385 1.00 82.12 206 GLN A C 1
ATOM 1583 O O . GLN A 1 206 ? -5.066 13.455 -14.629 1.00 82.12 206 GLN A O 1
ATOM 1588 N N . LEU A 1 207 ? -2.841 13.449 -14.992 1.00 78.19 207 LEU A N 1
ATOM 1589 C CA . LEU A 1 207 ? -2.443 13.868 -13.646 1.00 78.19 207 LEU A CA 1
ATOM 1590 C C . LEU A 1 207 ? -2.904 15.302 -13.328 1.00 78.19 207 LEU A C 1
ATOM 1592 O O . LEU A 1 207 ? -3.351 15.571 -12.216 1.00 78.19 207 LEU A O 1
ATOM 1596 N N . MET A 1 208 ? -2.850 16.209 -14.307 1.00 74.31 208 MET A N 1
ATOM 1597 C CA . MET A 1 208 ? -3.376 17.574 -14.182 1.00 74.31 208 MET A CA 1
ATOM 1598 C C . MET A 1 208 ? -4.915 17.632 -14.203 1.00 74.31 208 MET A C 1
ATOM 1600 O O . MET A 1 208 ? -5.485 18.628 -13.765 1.00 74.31 208 MET A O 1
ATOM 1604 N N . THR A 1 209 ? -5.587 16.574 -14.668 1.00 73.25 209 THR A N 1
ATOM 1605 C CA . THR A 1 209 ? -7.051 16.394 -14.607 1.00 73.25 209 THR A CA 1
ATOM 1606 C C . THR A 1 209 ? -7.512 15.425 -13.508 1.00 73.25 209 THR A C 1
ATOM 1608 O O . THR A 1 209 ? -8.644 14.942 -13.549 1.00 73.25 209 THR A O 1
ATOM 1611 N N . VAL A 1 210 ? -6.659 15.125 -12.519 1.00 63.56 210 VAL A N 1
ATOM 1612 C CA . VAL A 1 210 ? -7.061 14.395 -11.301 1.00 63.56 210 VAL A CA 1
ATOM 1613 C C . VAL A 1 210 ? -8.269 15.094 -10.657 1.00 63.56 210 VAL A C 1
ATOM 1615 O O . VAL A 1 210 ? -8.285 16.327 -10.622 1.00 63.56 210 VAL A O 1
ATOM 1618 N N . PRO A 1 211 ? -9.276 14.344 -10.151 1.00 59.38 211 PRO A N 1
ATOM 1619 C CA . PRO A 1 211 ? -10.461 14.928 -9.531 1.00 59.38 211 PRO A CA 1
ATOM 1620 C C . PRO A 1 211 ? -10.089 15.977 -8.494 1.00 59.38 211 PRO A C 1
ATOM 1622 O O . PRO A 1 211 ? -9.188 15.761 -7.680 1.00 59.38 211 PRO A O 1
ATOM 1625 N N . ASN A 1 212 ? -10.778 17.112 -8.571 1.00 71.25 212 ASN A N 1
ATOM 1626 C CA . ASN A 1 212 ? -10.421 18.348 -7.900 1.00 71.25 212 ASN A CA 1
ATOM 1627 C C . ASN A 1 212 ? -10.045 18.095 -6.427 1.00 71.25 212 ASN A C 1
ATOM 1629 O O . ASN A 1 212 ? -10.844 17.561 -5.656 1.00 71.25 212 ASN A O 1
ATOM 1633 N N . MET A 1 213 ? -8.832 18.485 -6.018 1.00 74.31 213 MET A N 1
ATOM 1634 C CA . MET A 1 213 ? -8.362 18.307 -4.633 1.00 74.31 213 MET A CA 1
ATOM 1635 C C . MET A 1 213 ? -9.277 19.003 -3.613 1.00 74.31 213 MET A C 1
ATOM 1637 O O . MET A 1 213 ? -9.253 18.671 -2.428 1.00 74.31 213 MET A O 1
ATOM 1641 N N . ASP A 1 214 ? -10.090 19.958 -4.063 1.00 80.81 214 ASP A N 1
ATOM 1642 C CA . ASP A 1 214 ? -11.099 20.638 -3.253 1.00 80.81 214 ASP A CA 1
ATOM 1643 C C . ASP A 1 214 ? -12.377 19.801 -3.076 1.00 80.81 214 ASP A C 1
ATOM 1645 O O . ASP A 1 214 ? -12.972 19.840 -2.004 1.00 80.81 214 ASP A O 1
ATOM 1649 N N . GLU A 1 215 ? -12.758 18.970 -4.053 1.00 82.75 215 GLU A N 1
ATOM 1650 C CA . GLU A 1 215 ? -13.871 18.012 -3.925 1.00 82.75 215 GLU A CA 1
ATOM 1651 C C . GLU A 1 215 ? -13.511 16.879 -2.958 1.00 82.75 215 GLU A C 1
ATOM 1653 O O . GLU A 1 215 ? -14.307 16.530 -2.087 1.00 82.75 215 GLU A O 1
ATOM 1658 N N . TRP A 1 216 ? -12.281 16.357 -3.039 1.00 80.88 216 TRP A N 1
ATOM 1659 C CA . TRP A 1 216 ? -11.779 15.375 -2.071 1.00 80.88 216 TRP A CA 1
ATOM 1660 C C . TRP A 1 216 ? -11.675 15.945 -0.654 1.00 80.88 216 TRP A C 1
ATOM 1662 O O . TRP A 1 216 ? -11.991 15.241 0.305 1.00 80.88 216 TRP A O 1
ATOM 1672 N N . ARG A 1 217 ? -11.270 17.214 -0.507 1.00 85.62 217 ARG A N 1
ATOM 1673 C CA . ARG A 1 217 ? -11.275 17.901 0.794 1.00 85.62 217 ARG A CA 1
ATOM 1674 C C . ARG A 1 217 ? -12.693 18.122 1.315 1.00 85.62 217 ARG A C 1
ATOM 1676 O O . ARG A 1 217 ? -12.950 17.777 2.460 1.00 85.62 217 ARG A O 1
ATOM 1683 N N . ALA A 1 218 ? -13.624 18.574 0.476 1.00 89.88 218 ALA A N 1
ATOM 1684 C CA . ALA A 1 218 ? -15.024 18.746 0.863 1.00 89.88 218 ALA A CA 1
ATOM 1685 C C . ALA A 1 218 ? -15.677 17.426 1.315 1.00 89.88 218 ALA A C 1
ATOM 1687 O O . ALA A 1 218 ? -16.328 17.398 2.356 1.00 89.88 218 ALA A O 1
ATOM 1688 N N . ALA A 1 219 ? -15.453 16.320 0.596 1.00 87.06 219 ALA A N 1
ATOM 1689 C CA . ALA A 1 219 ? -15.950 14.998 0.985 1.00 87.06 219 ALA A CA 1
ATOM 1690 C C . ALA A 1 219 ? -15.303 14.480 2.286 1.00 87.06 219 ALA A C 1
ATOM 1692 O O . ALA A 1 219 ? -15.960 13.836 3.106 1.00 87.06 219 ALA A O 1
ATOM 1693 N N . LEU A 1 220 ? -14.017 14.779 2.504 1.00 89.25 220 LEU A N 1
ATOM 1694 C CA . LEU A 1 220 ? -13.327 14.455 3.751 1.00 89.25 220 LEU A CA 1
ATOM 1695 C C . LEU A 1 220 ? -13.889 15.265 4.929 1.00 89.25 220 LEU A C 1
ATOM 1697 O O . LEU A 1 220 ? -14.129 14.694 5.993 1.00 89.25 220 LEU A O 1
ATOM 1701 N N . ASP A 1 221 ? -14.128 16.563 4.744 1.00 95.81 221 ASP A N 1
ATOM 1702 C CA . ASP A 1 221 ? -14.716 17.445 5.756 1.00 95.81 221 ASP A CA 1
ATOM 1703 C C . ASP A 1 221 ? -16.169 17.048 6.072 1.00 95.81 221 ASP A C 1
ATOM 1705 O O . ASP A 1 221 ? -16.557 17.028 7.241 1.00 95.81 221 ASP A O 1
ATOM 1709 N N . GLU A 1 222 ? -16.958 16.652 5.067 1.00 95.62 222 GLU A N 1
ATOM 1710 C CA . GLU A 1 222 ? -18.313 16.118 5.257 1.00 95.62 222 GLU A CA 1
ATOM 1711 C C . GLU A 1 222 ? -18.294 14.843 6.116 1.00 95.62 222 GLU A C 1
ATOM 1713 O O . GLU A 1 222 ? -19.048 14.733 7.085 1.00 95.62 222 GLU A O 1
ATOM 1718 N N . HIS A 1 223 ? -17.385 13.902 5.840 1.00 93.38 223 HIS A N 1
ATOM 1719 C CA . HIS A 1 223 ? -17.236 12.703 6.667 1.00 93.38 223 HIS A CA 1
ATOM 1720 C C . HIS A 1 223 ? -16.772 13.007 8.101 1.00 93.38 223 HIS A C 1
ATOM 1722 O O . HIS A 1 223 ? -17.250 12.361 9.036 1.00 93.38 223 HIS A O 1
ATOM 1728 N N . HIS A 1 224 ? -15.906 14.004 8.317 1.00 96.06 224 HIS A N 1
ATOM 1729 C CA . HIS A 1 224 ? -15.553 14.445 9.673 1.00 96.06 224 HIS A CA 1
ATOM 1730 C C . HIS A 1 224 ? -16.756 15.057 10.408 1.00 96.06 224 HIS A C 1
ATOM 1732 O O . HIS A 1 224 ? -16.968 14.758 11.583 1.00 96.06 224 HIS A O 1
ATOM 1738 N N . GLN A 1 225 ? -17.586 15.851 9.722 1.00 97.19 225 GLN A N 1
ATOM 1739 C CA . GLN A 1 225 ? -18.822 16.402 10.291 1.00 97.19 225 GLN A CA 1
ATOM 1740 C C . GLN A 1 225 ? -19.832 15.299 10.643 1.00 97.19 225 GLN A C 1
ATOM 1742 O O . GLN A 1 225 ? -20.428 15.340 11.719 1.00 97.19 225 GLN A O 1
ATOM 1747 N N . GLN A 1 226 ? -19.990 14.283 9.789 1.00 95.31 226 GLN A N 1
ATOM 1748 C CA . GLN A 1 226 ? -20.831 13.111 10.067 1.00 95.31 226 GLN A CA 1
ATOM 1749 C C . GLN A 1 226 ? -20.321 12.311 11.280 1.00 95.31 226 GLN A C 1
ATOM 1751 O O . GLN A 1 226 ? -21.120 11.902 12.127 1.00 95.31 226 GLN A O 1
ATOM 1756 N N . LEU A 1 227 ? -19.001 12.123 11.403 1.00 95.94 227 LEU A N 1
ATOM 1757 C CA . LEU A 1 227 ? -18.383 11.449 12.549 1.00 95.94 227 LEU A CA 1
ATOM 1758 C C . LEU A 1 227 ? -18.619 12.215 13.855 1.00 95.94 227 LEU A C 1
ATOM 1760 O O . LEU A 1 227 ? -19.154 11.629 14.796 1.00 95.94 227 LEU A O 1
ATOM 1764 N N . GLU A 1 228 ? -18.306 13.512 13.908 1.00 96.75 228 GLU A N 1
ATOM 1765 C CA . GLU A 1 228 ? -18.537 14.333 15.106 1.00 96.75 228 GLU A CA 1
ATOM 1766 C C . GLU A 1 228 ? -20.031 14.449 15.450 1.00 96.75 228 GLU A C 1
ATOM 1768 O O . GLU A 1 228 ? -20.399 14.365 16.621 1.00 96.75 228 GLU A O 1
ATOM 1773 N N . HIS A 1 229 ? -20.922 14.528 14.455 1.00 97.69 229 HIS A N 1
ATOM 1774 C CA . HIS A 1 229 ? -22.364 14.471 14.699 1.00 97.69 229 HIS A CA 1
ATOM 1775 C C . HIS A 1 229 ? -22.779 13.145 15.355 1.00 97.69 229 HIS A C 1
ATOM 1777 O O . HIS A 1 229 ? -23.433 13.156 16.398 1.00 97.69 229 HIS A O 1
ATOM 1783 N N . SER A 1 230 ? -22.352 12.004 14.798 1.00 94.69 230 SER A N 1
ATOM 1784 C CA . SER A 1 230 ? -22.669 10.685 15.360 1.00 94.69 230 SER A CA 1
ATOM 1785 C C . SER A 1 230 ? -22.111 10.509 16.777 1.00 94.69 230 SER A C 1
ATOM 1787 O O . SER A 1 230 ? -22.807 10.001 17.656 1.00 94.69 230 SER A O 1
ATOM 1789 N N . ARG A 1 231 ? -20.894 11.005 17.033 1.00 97.75 231 ARG A N 1
ATOM 1790 C CA . ARG A 1 231 ? -20.247 11.013 18.348 1.00 97.75 231 ARG A CA 1
ATOM 1791 C C . ARG A 1 231 ? -21.063 11.799 19.373 1.00 97.75 231 ARG A C 1
ATOM 1793 O O . ARG A 1 231 ? -21.346 11.262 20.440 1.00 97.75 231 ARG A O 1
ATOM 1800 N N . LEU A 1 232 ? -21.482 13.020 19.038 1.00 97.81 232 LEU A N 1
ATOM 1801 C CA . LEU A 1 232 ? -22.321 13.853 19.907 1.00 97.81 232 LEU A CA 1
ATOM 1802 C C . LEU A 1 232 ? -23.694 13.216 20.167 1.00 97.81 232 LEU A C 1
ATOM 1804 O O . LEU A 1 232 ? -24.232 13.335 21.269 1.00 97.81 232 LEU A O 1
ATOM 1808 N N . GLU A 1 233 ? -24.271 12.504 19.193 1.00 97.62 233 GLU A N 1
ATOM 1809 C CA . GLU A 1 233 ? -25.488 11.731 19.449 1.00 97.62 233 GLU A CA 1
ATOM 1810 C C . GLU A 1 233 ? -25.255 10.559 20.414 1.00 97.62 233 GLU A C 1
ATOM 1812 O O . GLU A 1 233 ? -26.108 10.307 21.267 1.00 97.62 233 GLU A O 1
ATOM 1817 N N . TYR A 1 234 ? -24.138 9.830 20.293 1.00 96.38 234 TYR A N 1
ATOM 1818 C CA . TYR A 1 234 ? -23.794 8.750 21.224 1.00 96.38 234 TYR A CA 1
ATOM 1819 C C . TYR A 1 234 ? -23.551 9.284 22.636 1.00 96.38 234 TYR A C 1
ATOM 1821 O O . TYR A 1 234 ? -24.158 8.770 23.569 1.00 96.38 234 TYR A O 1
ATOM 1829 N N . GLU A 1 235 ? -22.777 10.360 22.784 1.00 97.94 235 GLU A N 1
ATOM 1830 C CA . GLU A 1 235 ? -22.536 11.036 24.066 1.00 97.94 235 GLU A CA 1
ATOM 1831 C C . GLU A 1 235 ? -23.852 11.502 24.714 1.00 97.94 235 GLU A C 1
ATOM 1833 O O . GLU A 1 235 ? -24.086 11.284 25.903 1.00 97.94 235 GLU A O 1
ATOM 1838 N N . LYS A 1 236 ? -24.782 12.052 23.921 1.00 98.00 236 LYS A N 1
ATOM 1839 C CA . LYS A 1 236 ? -26.123 12.426 24.396 1.00 98.00 236 LYS A CA 1
ATOM 1840 C C . LYS A 1 236 ? -26.963 11.215 24.826 1.00 98.00 236 LYS A C 1
ATOM 1842 O O . LYS A 1 236 ? -27.670 11.296 25.831 1.00 98.00 236 LYS A O 1
ATOM 1847 N N . ARG A 1 237 ? -26.922 10.107 24.075 1.00 98.06 237 ARG A N 1
ATOM 1848 C CA . ARG A 1 237 ? -27.635 8.858 24.414 1.00 98.06 237 ARG A CA 1
ATOM 1849 C C . ARG A 1 237 ? -27.069 8.231 25.689 1.00 98.06 237 ARG A C 1
ATOM 1851 O O . ARG A 1 237 ? -27.844 7.854 26.562 1.00 98.06 237 ARG A O 1
ATOM 1858 N N . GLU A 1 238 ? -25.748 8.178 25.819 1.00 97.06 238 GLU A N 1
ATOM 1859 C CA . GLU A 1 238 ? -25.039 7.672 26.996 1.00 97.06 238 GLU A CA 1
ATOM 1860 C C . GLU A 1 238 ? -25.320 8.535 28.230 1.00 97.06 238 GLU A C 1
ATOM 1862 O O . GLU A 1 238 ? -25.744 8.008 29.254 1.00 97.06 238 GLU A O 1
ATOM 1867 N N . SER A 1 239 ? -25.215 9.863 28.118 1.00 97.31 239 SER A N 1
ATOM 1868 C CA . SER A 1 239 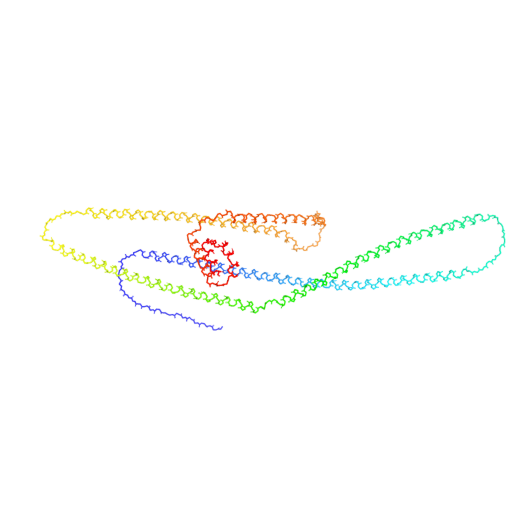? -25.565 10.799 29.195 1.00 97.31 239 SER A CA 1
ATOM 1869 C C . SER A 1 239 ? -27.016 10.624 29.669 1.00 97.31 239 SER A C 1
ATOM 1871 O O . SER A 1 239 ? -27.274 10.569 30.873 1.00 97.31 239 SER A O 1
ATOM 1873 N N . SER A 1 240 ? -27.964 10.452 28.739 1.00 97.94 240 SER A N 1
ATOM 1874 C CA . SER A 1 240 ? -29.367 10.175 29.073 1.00 97.94 240 SER A CA 1
ATOM 1875 C C . SER A 1 240 ? -29.558 8.820 29.762 1.00 97.94 240 SER A C 1
ATOM 1877 O O . SER A 1 240 ? -30.382 8.720 30.670 1.00 97.94 240 SER A O 1
ATOM 1879 N N . LEU A 1 241 ? -28.821 7.786 29.345 1.00 98.19 241 LEU A N 1
ATOM 1880 C CA . LEU A 1 241 ? -28.891 6.447 29.932 1.00 98.19 241 LEU A CA 1
ATOM 1881 C C . LEU A 1 241 ? -28.287 6.420 31.343 1.00 98.19 241 LEU A C 1
ATOM 1883 O O . LEU A 1 241 ? -28.886 5.860 32.255 1.00 98.19 241 LEU A O 1
ATOM 1887 N N . VAL A 1 242 ? -27.143 7.079 31.545 1.00 98.19 242 VAL A N 1
ATOM 1888 C CA . VAL A 1 242 ? -26.509 7.237 32.864 1.00 98.19 242 VAL A CA 1
ATOM 1889 C C . VAL A 1 242 ? -27.430 7.998 33.817 1.00 98.19 242 VAL A C 1
ATOM 1891 O O . VAL A 1 242 ? -27.595 7.579 34.961 1.00 98.19 242 VAL A O 1
ATOM 1894 N N . LEU A 1 243 ? -28.091 9.066 33.353 1.00 98.25 243 LEU A N 1
ATOM 1895 C CA . LEU A 1 243 ? -29.077 9.788 34.160 1.00 98.25 243 LEU A CA 1
ATOM 1896 C C . LEU A 1 243 ? -30.284 8.904 34.519 1.00 98.25 243 LEU A C 1
ATOM 1898 O O . LEU A 1 243 ? -30.740 8.936 35.660 1.00 98.25 243 LEU A O 1
ATOM 1902 N N . GLN A 1 244 ? -30.780 8.093 33.578 1.00 97.69 244 GLN A N 1
ATOM 1903 C CA . GLN A 1 244 ? -31.870 7.149 33.833 1.00 97.69 244 GLN A CA 1
ATOM 1904 C C . GLN A 1 244 ? -31.472 6.090 34.872 1.00 97.69 244 GLN A C 1
ATOM 1906 O O . GLN A 1 244 ? -32.194 5.923 35.852 1.00 97.69 244 GLN A O 1
ATOM 1911 N N . HIS A 1 245 ? -30.320 5.431 34.708 1.00 97.69 245 HIS A N 1
ATOM 1912 C CA . HIS A 1 245 ? -29.821 4.451 35.678 1.00 97.69 245 HIS A CA 1
ATOM 1913 C C . HIS A 1 245 ? -29.579 5.078 37.056 1.00 97.69 245 HIS A C 1
ATOM 1915 O O . HIS A 1 245 ? -29.902 4.466 38.067 1.00 97.69 245 HIS A O 1
ATOM 1921 N N . ASN A 1 246 ? -29.059 6.309 37.125 1.00 97.62 246 ASN A N 1
ATOM 1922 C CA . ASN A 1 246 ? -28.863 6.987 38.406 1.00 97.62 246 ASN A CA 1
ATOM 1923 C C . ASN A 1 246 ? -30.203 7.282 39.105 1.00 97.62 246 ASN A C 1
ATOM 1925 O O . ASN A 1 246 ? -30.340 7.056 40.305 1.00 97.62 246 ASN A O 1
ATOM 1929 N N . ASN A 1 247 ? -31.220 7.719 38.356 1.00 98.00 247 ASN A N 1
ATOM 1930 C CA . ASN A 1 247 ? -32.570 7.913 38.892 1.00 98.00 247 ASN A CA 1
ATOM 1931 C C . ASN A 1 247 ? -33.199 6.590 39.368 1.00 98.00 247 ASN A C 1
ATOM 1933 O O . ASN A 1 247 ? -33.883 6.577 40.389 1.00 98.00 247 ASN A O 1
ATOM 1937 N N . GLU A 1 248 ? -32.958 5.484 38.660 1.00 97.88 248 GLU A N 1
ATOM 1938 C CA . GLU A 1 248 ? -33.420 4.144 39.043 1.00 97.88 248 GLU A CA 1
ATOM 1939 C C . GLU A 1 248 ? -32.720 3.637 40.313 1.00 97.88 248 GLU A C 1
ATOM 1941 O O . GLU A 1 248 ? -33.394 3.179 41.232 1.00 97.88 248 GLU A O 1
ATOM 1946 N N . ILE A 1 249 ? -31.400 3.817 40.432 1.00 97.50 249 ILE A N 1
ATOM 1947 C CA . ILE A 1 249 ? -30.637 3.518 41.656 1.00 97.50 249 ILE A CA 1
ATOM 1948 C C . ILE A 1 249 ? -31.148 4.358 42.833 1.00 97.50 249 ILE A C 1
ATOM 1950 O O . ILE A 1 249 ? -31.380 3.820 43.912 1.00 97.50 249 ILE A O 1
ATOM 1954 N N . HIS A 1 250 ? -31.388 5.659 42.640 1.00 97.56 250 HIS A N 1
ATOM 1955 C CA . HIS A 1 250 ? -31.967 6.507 43.685 1.00 97.56 250 HIS A CA 1
ATOM 1956 C C . HIS A 1 250 ? -33.381 6.060 44.093 1.00 97.56 250 HIS A C 1
ATOM 1958 O O . HIS A 1 250 ? -33.694 6.076 45.282 1.00 97.56 250 HIS A O 1
ATOM 1964 N N . ALA A 1 251 ? -34.220 5.629 43.146 1.00 97.88 251 ALA A N 1
ATOM 1965 C CA . ALA A 1 251 ? -35.556 5.110 43.440 1.00 97.88 251 ALA A CA 1
ATOM 1966 C C . ALA A 1 251 ? -35.511 3.766 44.191 1.00 97.88 251 ALA A C 1
ATOM 1968 O O . ALA A 1 251 ? -36.258 3.582 45.150 1.00 97.88 251 ALA A O 1
ATOM 1969 N N . LEU A 1 252 ? -34.613 2.855 43.800 1.00 97.38 252 LEU A N 1
ATOM 1970 C CA . LEU A 1 252 ? -34.388 1.578 44.484 1.00 97.38 252 LEU A CA 1
ATOM 1971 C C . LEU A 1 252 ? -33.847 1.782 45.903 1.00 97.38 252 LEU A C 1
ATOM 1973 O O . LEU A 1 252 ? -34.350 1.158 46.832 1.00 97.38 252 LEU A O 1
ATOM 1977 N N . ASN A 1 253 ? -32.888 2.693 46.090 1.00 96.88 253 ASN A N 1
ATOM 1978 C CA . ASN A 1 253 ? -32.367 3.033 47.414 1.00 96.88 253 ASN A CA 1
ATOM 1979 C C . ASN A 1 253 ? -33.463 3.633 48.306 1.00 96.88 253 ASN A C 1
ATOM 1981 O O . ASN A 1 253 ? -33.623 3.190 49.437 1.00 96.88 253 ASN A O 1
ATOM 1985 N N . ALA A 1 254 ? -34.273 4.567 47.794 1.00 97.94 254 ALA A N 1
ATOM 1986 C CA . ALA A 1 254 ? -35.382 5.150 48.552 1.00 97.94 254 ALA A CA 1
ATOM 1987 C C . ALA A 1 254 ? -36.449 4.107 48.945 1.00 97.94 254 ALA A C 1
ATOM 1989 O O . ALA A 1 254 ? -36.975 4.155 50.058 1.00 97.94 254 ALA A O 1
ATOM 1990 N N . ALA A 1 255 ? -36.745 3.148 48.059 1.00 97.50 255 ALA A N 1
ATOM 1991 C CA . ALA A 1 255 ? -37.650 2.036 48.349 1.00 97.50 255 ALA A CA 1
ATOM 1992 C C . ALA A 1 255 ? -37.057 1.058 49.381 1.00 97.50 255 ALA A C 1
ATOM 1994 O O . ALA A 1 255 ? -37.762 0.620 50.286 1.00 97.50 255 ALA A O 1
ATOM 1995 N N . HIS A 1 256 ? -35.759 0.759 49.300 1.00 96.88 256 HIS A N 1
ATOM 1996 C CA . HIS A 1 256 ? -35.071 -0.078 50.282 1.00 96.88 256 HIS A CA 1
ATOM 1997 C C . HIS A 1 256 ? -34.993 0.595 51.663 1.00 96.88 256 HIS A C 1
ATOM 1999 O O . HIS A 1 256 ? -35.274 -0.038 52.676 1.00 96.88 256 HIS A O 1
ATOM 2005 N N . GLU A 1 257 ? -34.701 1.897 51.719 1.00 97.62 257 GLU A N 1
ATOM 2006 C CA . GLU A 1 257 ? -34.771 2.696 52.949 1.00 97.62 257 GLU A CA 1
ATOM 2007 C C . GLU A 1 257 ? -36.191 2.726 53.543 1.00 97.62 257 GLU A C 1
ATOM 2009 O O . GLU A 1 257 ? -36.349 2.863 54.755 1.00 97.62 257 GLU A O 1
ATOM 2014 N N . GLU A 1 258 ? -37.239 2.614 52.721 1.00 97.69 258 GLU A N 1
ATOM 2015 C CA . GLU A 1 258 ? -38.626 2.477 53.180 1.00 97.69 258 GLU A CA 1
ATOM 2016 C C . GLU A 1 258 ? -38.921 1.097 53.765 1.00 97.69 258 GLU A C 1
ATOM 2018 O O . GLU A 1 258 ? -39.453 1.017 54.873 1.00 97.69 258 GLU A O 1
ATOM 2023 N N . GLU A 1 259 ? -38.510 0.031 53.078 1.00 96.94 259 GLU A N 1
ATOM 2024 C CA . GLU A 1 259 ? -38.632 -1.348 53.557 1.00 96.94 259 GLU A CA 1
ATOM 2025 C C . GLU A 1 259 ? -37.873 -1.553 54.879 1.00 96.94 259 GLU A C 1
ATOM 2027 O O . GLU A 1 259 ? -38.420 -2.116 55.825 1.00 96.94 259 GLU A O 1
ATOM 2032 N N . VAL A 1 260 ? -36.652 -1.019 55.004 1.00 97.19 260 VAL A N 1
ATOM 2033 C CA . VAL A 1 260 ? -35.877 -1.061 56.256 1.00 97.19 260 VAL A CA 1
ATOM 2034 C C . VAL A 1 260 ? -36.604 -0.312 57.377 1.00 97.19 260 VAL A C 1
ATOM 2036 O O . VAL A 1 260 ? -36.798 -0.880 58.452 1.00 97.19 260 VAL A O 1
ATOM 2039 N N . ARG A 1 261 ? -37.106 0.909 57.127 1.00 97.38 261 ARG A N 1
ATOM 2040 C CA . ARG A 1 261 ? -37.916 1.671 58.104 1.00 97.38 261 ARG A CA 1
ATOM 2041 C C . ARG A 1 261 ? -39.216 0.962 58.500 1.00 97.38 261 ARG A C 1
ATOM 2043 O O . ARG A 1 261 ? -39.755 1.227 59.576 1.00 97.38 261 ARG A O 1
ATOM 2050 N N . GLU A 1 262 ? -39.776 0.128 57.628 1.00 96.62 262 GLU A N 1
ATOM 2051 C CA . GLU A 1 262 ? -40.946 -0.696 57.930 1.00 96.62 262 GLU A CA 1
ATOM 2052 C C . GLU A 1 262 ? -40.573 -1.920 58.770 1.00 96.62 262 GLU A C 1
ATOM 2054 O O . GLU A 1 262 ? -41.183 -2.129 59.816 1.00 96.62 262 GLU A O 1
ATOM 2059 N N . LEU A 1 263 ? -39.512 -2.647 58.412 1.00 95.50 263 LEU A N 1
ATOM 2060 C CA . LEU A 1 263 ? -38.991 -3.777 59.187 1.00 95.50 263 LEU A CA 1
ATOM 2061 C C . LEU A 1 263 ? -38.534 -3.372 60.598 1.00 95.50 263 LEU A C 1
ATOM 2063 O O . LEU A 1 263 ? -38.785 -4.106 61.555 1.00 95.50 263 LEU A O 1
ATOM 2067 N N . GLU A 1 264 ? -37.913 -2.200 60.756 1.00 95.12 264 GLU A N 1
ATOM 2068 C CA . GLU A 1 264 ? -37.556 -1.630 62.063 1.00 95.12 264 GLU A CA 1
ATOM 2069 C C . GLU A 1 264 ? -38.794 -1.340 62.922 1.00 95.12 264 GLU A C 1
ATOM 2071 O O . GLU A 1 264 ? -38.811 -1.648 64.117 1.00 95.12 264 GLU A O 1
ATOM 2076 N N . ARG A 1 265 ? -39.857 -0.794 62.315 1.00 96.75 265 ARG A N 1
ATOM 2077 C CA . ARG A 1 265 ? -41.136 -0.541 62.992 1.00 96.75 265 ARG A CA 1
ATOM 2078 C C . ARG A 1 265 ? -41.797 -1.847 63.417 1.00 96.75 265 ARG A C 1
ATOM 2080 O O . ARG A 1 265 ? -42.154 -1.986 64.581 1.00 96.75 265 ARG A O 1
ATOM 2087 N N . ASP A 1 266 ? -41.874 -2.818 62.513 1.00 95.25 266 ASP A N 1
ATOM 2088 C CA . ASP A 1 266 ? -42.397 -4.163 62.763 1.00 95.25 266 ASP A CA 1
ATOM 2089 C C . ASP A 1 266 ? -41.643 -4.867 63.900 1.00 95.25 266 ASP A C 1
ATOM 2091 O O . ASP A 1 266 ? -42.246 -5.486 64.781 1.00 95.25 266 ASP A O 1
ATOM 2095 N N . ALA A 1 267 ? -40.311 -4.765 63.913 1.00 92.69 267 ALA A N 1
ATOM 2096 C CA . ALA A 1 267 ? -39.476 -5.305 64.978 1.00 92.69 267 ALA A CA 1
ATOM 2097 C C . ALA A 1 267 ? -39.766 -4.613 66.319 1.00 92.69 267 ALA A C 1
ATOM 2099 O O . ALA A 1 267 ? -39.968 -5.294 67.327 1.00 92.69 267 ALA A O 1
ATOM 2100 N N . GLN A 1 268 ? -39.857 -3.282 66.332 1.00 94.25 268 GLN A N 1
ATOM 2101 C CA . GLN A 1 268 ? -40.156 -2.502 67.532 1.00 94.25 268 GLN A CA 1
ATOM 2102 C C . GLN A 1 268 ? -41.575 -2.769 68.064 1.00 94.25 268 GLN A C 1
ATOM 2104 O O . GLN A 1 268 ? -41.767 -2.899 69.276 1.00 94.25 268 GLN A O 1
ATOM 2109 N N . GLU A 1 269 ? -42.565 -2.932 67.184 1.00 94.19 269 GLU A N 1
ATOM 2110 C CA . GLU A 1 269 ? -43.928 -3.328 67.545 1.00 94.19 269 GLU A CA 1
ATOM 2111 C C . GLU A 1 269 ? -43.947 -4.731 68.162 1.00 94.19 269 GLU A C 1
ATOM 2113 O O . GLU A 1 269 ? -44.485 -4.906 69.260 1.00 94.19 269 GLU A O 1
ATOM 2118 N N . ARG A 1 270 ? -43.274 -5.715 67.547 1.00 92.62 270 ARG A N 1
ATOM 2119 C CA . ARG A 1 270 ? -43.135 -7.076 68.103 1.00 92.62 270 ARG A CA 1
ATOM 2120 C C . ARG A 1 270 ? -42.431 -7.079 69.461 1.00 92.62 270 ARG A C 1
ATOM 2122 O O . ARG A 1 270 ? -42.882 -7.789 70.358 1.00 92.62 270 ARG A O 1
ATOM 2129 N N . ILE A 1 271 ? -41.381 -6.274 69.645 1.00 92.00 271 ILE A N 1
ATOM 2130 C CA . ILE A 1 271 ? -40.708 -6.095 70.943 1.00 92.00 271 ILE A CA 1
ATOM 2131 C C . ILE A 1 271 ? -41.685 -5.503 71.967 1.00 92.00 271 ILE A C 1
ATOM 2133 O O . ILE A 1 271 ? -41.799 -6.030 73.074 1.00 92.00 271 ILE A O 1
ATOM 2137 N N . SER A 1 272 ? -42.446 -4.466 71.604 1.00 91.31 272 SER A N 1
ATOM 2138 C CA . SER A 1 272 ? -43.419 -3.836 72.507 1.00 91.31 272 SER A CA 1
ATOM 2139 C C . SER A 1 272 ? -44.534 -4.803 72.940 1.00 91.31 272 SER A C 1
ATOM 2141 O O . SER A 1 272 ? -44.865 -4.876 74.126 1.00 91.31 272 SER A O 1
ATOM 2143 N N . LEU A 1 273 ? -45.044 -5.621 72.011 1.00 91.69 273 LEU A N 1
ATOM 2144 C CA . LEU A 1 273 ? -46.034 -6.666 72.277 1.00 91.69 273 LEU A CA 1
ATOM 2145 C C . LEU A 1 273 ? -45.449 -7.796 73.131 1.00 91.69 273 LEU A C 1
ATOM 2147 O O . LEU A 1 273 ? -46.114 -8.267 74.050 1.00 91.69 273 LEU A O 1
ATOM 2151 N N . ALA A 1 274 ? -44.206 -8.214 72.880 1.00 86.81 274 ALA A N 1
ATOM 2152 C CA . ALA A 1 274 ? -43.525 -9.219 73.691 1.00 86.81 274 ALA A CA 1
ATOM 2153 C C . ALA A 1 274 ? -43.308 -8.738 75.135 1.00 86.81 274 ALA A C 1
ATOM 2155 O O . ALA A 1 274 ? -43.546 -9.501 76.069 1.00 86.81 274 ALA A O 1
ATOM 2156 N N . VAL A 1 275 ? -42.935 -7.468 75.334 1.00 88.56 275 VAL A N 1
ATOM 2157 C CA . VAL A 1 275 ? -42.803 -6.853 76.666 1.00 88.56 275 VAL A CA 1
ATOM 2158 C C . VAL A 1 275 ? -44.159 -6.767 77.374 1.00 88.56 275 VAL A C 1
ATOM 2160 O O . VAL A 1 275 ? -44.263 -7.175 78.531 1.00 88.56 275 VAL A O 1
ATOM 2163 N N . LEU A 1 276 ? -45.216 -6.312 76.690 1.00 87.81 276 LEU A N 1
ATOM 2164 C CA . LEU A 1 276 ? -46.578 -6.279 77.242 1.00 87.81 276 LEU A CA 1
ATOM 2165 C C . LEU A 1 276 ? -47.080 -7.678 77.627 1.00 87.81 276 LEU A C 1
ATOM 2167 O O . LEU A 1 276 ? -47.606 -7.861 78.724 1.00 87.81 276 LEU A O 1
ATOM 2171 N N . ASN A 1 277 ? -46.860 -8.679 76.772 1.00 82.94 277 ASN A N 1
ATOM 2172 C CA . ASN A 1 277 ? -47.216 -10.068 77.051 1.00 82.94 277 ASN A CA 1
ATOM 2173 C C . ASN A 1 277 ? -46.400 -10.640 78.217 1.00 82.94 277 ASN A C 1
ATOM 2175 O O . ASN A 1 277 ? -46.971 -11.292 79.088 1.00 82.94 277 ASN A O 1
ATOM 2179 N N . ALA A 1 278 ? -45.093 -10.376 78.299 1.00 77.50 278 ALA A N 1
ATOM 2180 C CA . ALA A 1 278 ? -44.263 -10.829 79.415 1.00 77.50 278 ALA A CA 1
ATOM 2181 C C . ALA A 1 278 ? -44.718 -10.218 80.755 1.00 77.50 278 ALA A C 1
ATOM 2183 O O . ALA A 1 278 ? -44.781 -10.925 81.761 1.00 77.50 278 ALA A O 1
ATOM 2184 N N . LEU A 1 279 ? -45.112 -8.939 80.758 1.00 78.19 279 LEU A N 1
ATOM 2185 C CA . LEU A 1 279 ? -45.691 -8.264 81.924 1.00 78.19 279 LEU A CA 1
ATOM 2186 C C . LEU A 1 279 ? -47.070 -8.831 82.300 1.00 78.19 279 LEU A C 1
ATOM 2188 O O . LEU A 1 279 ? -47.330 -9.060 83.479 1.00 78.19 279 LEU A O 1
ATOM 2192 N N . ALA A 1 280 ? -47.932 -9.127 81.323 1.00 75.00 280 ALA A N 1
ATOM 2193 C CA . ALA A 1 280 ? -49.231 -9.763 81.563 1.00 75.00 280 ALA A CA 1
ATOM 2194 C C . ALA A 1 280 ? -49.103 -11.219 82.062 1.00 75.00 280 ALA A C 1
ATOM 2196 O O . ALA A 1 280 ? -49.929 -11.683 82.849 1.00 75.00 280 ALA A O 1
ATOM 2197 N N . THR A 1 281 ? -48.052 -11.936 81.646 1.00 60.94 281 THR A N 1
ATOM 2198 C CA . THR A 1 281 ? -47.832 -13.356 81.985 1.00 60.94 281 THR A CA 1
ATOM 2199 C C . THR A 1 281 ? -47.123 -13.551 83.337 1.00 60.94 281 THR A C 1
ATOM 2201 O O . THR A 1 281 ? -47.058 -14.675 83.829 1.00 60.94 281 THR A O 1
ATOM 2204 N N . GLN A 1 282 ? -46.688 -12.486 84.031 1.00 51.34 282 GLN A N 1
ATOM 2205 C CA . GLN A 1 282 ? -46.173 -12.581 85.415 1.00 51.34 282 GLN A CA 1
ATOM 2206 C C . GLN A 1 282 ? -47.205 -13.103 86.444 1.00 51.34 282 GLN A C 1
ATOM 2208 O O . GLN A 1 282 ? -46.857 -13.314 87.605 1.00 51.34 282 GLN A O 1
ATOM 2213 N N . GLY A 1 283 ? -48.458 -13.340 86.039 1.00 50.38 283 GLY A N 1
ATOM 2214 C CA . GLY A 1 283 ? -49.514 -13.914 86.876 1.00 50.38 283 GLY A CA 1
ATOM 2215 C C . GLY A 1 283 ? -49.784 -15.420 86.723 1.00 50.38 283 GLY A C 1
ATOM 2216 O O . GLY A 1 283 ? -50.608 -15.927 87.484 1.00 50.38 283 GLY A O 1
ATOM 2217 N N . GLN A 1 284 ? -49.170 -16.151 85.776 1.00 36.75 284 GLN A N 1
ATOM 2218 C CA . GLN A 1 284 ? -49.569 -17.547 85.508 1.00 36.75 284 GLN A CA 1
ATOM 2219 C C . GLN A 1 284 ? -48.416 -18.507 85.158 1.00 36.75 284 GLN A C 1
ATOM 2221 O O . GLN A 1 284 ? -47.514 -18.197 84.388 1.00 36.75 284 GLN A O 1
ATOM 2226 N N . VAL A 1 285 ? -48.468 -19.702 85.756 1.00 49.12 285 VAL A N 1
ATOM 2227 C CA . VAL A 1 285 ? -47.473 -20.788 85.652 1.00 49.12 285 VAL A CA 1
ATOM 2228 C C . VAL A 1 285 ? -47.937 -21.833 84.618 1.00 49.12 285 VAL A C 1
ATOM 2230 O O . VAL A 1 285 ? -49.143 -22.013 84.465 1.00 49.12 285 VAL A O 1
ATOM 2233 N N . VAL A 1 286 ? -46.992 -22.602 84.035 1.00 41.28 286 VAL A N 1
ATOM 2234 C CA . VAL A 1 286 ? -47.182 -23.732 83.074 1.00 41.28 286 VAL A CA 1
ATOM 2235 C C . VAL A 1 286 ? -47.433 -23.237 81.625 1.00 41.28 286 VAL A C 1
ATOM 2237 O O . VAL A 1 286 ? -48.229 -22.331 81.435 1.00 41.28 286 VAL A O 1
ATOM 2240 N N . SER A 1 287 ? -46.797 -23.710 80.536 1.00 38.12 287 SER A N 1
ATOM 2241 C CA . SER A 1 287 ? -46.033 -24.944 80.224 1.00 38.12 287 SER A CA 1
ATOM 2242 C C . SER A 1 287 ? -44.934 -24.695 79.158 1.00 38.12 287 SER A C 1
ATOM 2244 O O . SER A 1 287 ? -45.111 -23.788 78.348 1.00 38.12 287 SER A O 1
ATOM 2246 N N . PRO A 1 288 ? -43.869 -25.519 79.042 1.00 63.94 288 PRO A N 1
ATOM 2247 C CA . PRO A 1 288 ? -42.954 -25.510 77.887 1.00 63.94 288 PRO A CA 1
ATOM 2248 C C . PRO A 1 288 ? -43.405 -26.469 76.759 1.00 63.94 288 PRO A C 1
ATOM 2250 O O . PRO A 1 288 ? -43.983 -27.505 77.087 1.00 63.94 288 PRO A O 1
ATOM 2253 N N . VAL A 1 289 ? -43.105 -26.141 75.479 1.00 47.78 289 VAL A N 1
ATOM 2254 C CA . VAL A 1 289 ? -43.009 -26.989 74.237 1.00 47.78 289 VAL A CA 1
ATOM 2255 C C . VAL A 1 289 ? -43.307 -26.143 72.969 1.00 47.78 289 VAL A C 1
ATOM 2257 O O . VAL A 1 289 ? -44.254 -25.363 73.022 1.00 47.78 289 VAL A O 1
ATOM 2260 N N . PRO A 1 290 ? -42.645 -26.326 71.793 1.00 49.34 290 PRO A N 1
ATOM 2261 C CA . PRO A 1 290 ? -41.331 -26.915 71.499 1.00 49.34 290 PRO A CA 1
ATOM 2262 C C . PRO A 1 290 ? -40.412 -25.975 70.673 1.00 49.34 290 PRO A C 1
ATOM 2264 O O . PRO A 1 290 ? -40.658 -25.691 69.501 1.00 49.34 290 PRO A O 1
ATOM 2267 N N . GLU A 1 291 ? -39.260 -25.600 71.221 1.00 51.31 291 GLU A N 1
ATOM 2268 C CA . GLU A 1 291 ? -38.273 -24.709 70.570 1.00 51.31 291 GLU A CA 1
ATOM 2269 C C . GLU A 1 291 ? -37.458 -25.380 69.429 1.00 51.31 291 GLU A C 1
ATOM 2271 O O . GLU A 1 291 ? -36.683 -24.740 68.716 1.00 51.31 291 GLU A O 1
ATOM 2276 N N . GLN A 1 292 ? -37.642 -26.692 69.239 1.00 50.59 292 GLN A N 1
ATOM 2277 C CA . GLN A 1 292 ? -36.781 -27.566 68.425 1.00 50.59 292 GLN A CA 1
ATOM 2278 C C . GLN A 1 292 ? -37.032 -27.502 66.904 1.00 50.59 292 GLN A C 1
ATOM 2280 O O . GLN A 1 292 ? -36.126 -27.777 66.121 1.00 50.59 292 GLN A O 1
ATOM 2285 N N . LEU A 1 293 ? -38.239 -27.127 66.459 1.00 51.16 293 LEU A N 1
ATOM 2286 C CA . LEU A 1 293 ? -38.560 -27.033 65.021 1.00 51.16 293 LEU A CA 1
ATOM 2287 C C . LEU A 1 293 ? -38.075 -25.723 64.380 1.00 51.16 293 LEU A C 1
ATOM 2289 O O . LEU A 1 293 ? -37.749 -25.703 63.193 1.00 51.16 293 LEU A O 1
ATOM 2293 N N . ALA A 1 294 ? -38.002 -24.639 65.158 1.00 54.41 294 ALA A N 1
ATOM 2294 C CA . ALA A 1 294 ? -37.462 -23.360 64.695 1.00 54.41 294 ALA A CA 1
ATOM 2295 C C . ALA A 1 294 ? -35.930 -23.415 64.568 1.00 54.41 294 ALA A C 1
ATOM 2297 O O . ALA A 1 294 ? -35.377 -22.979 63.559 1.00 54.41 294 ALA A O 1
ATOM 2298 N N . THR A 1 295 ? -35.255 -24.032 65.544 1.00 57.59 295 THR A N 1
ATOM 2299 C CA . THR A 1 295 ? -33.800 -24.249 65.507 1.00 57.59 295 THR A CA 1
ATOM 2300 C C . THR A 1 295 ? -33.380 -25.168 64.360 1.00 57.59 295 THR A C 1
ATOM 2302 O O . THR A 1 295 ? -32.450 -24.813 63.642 1.00 57.59 295 THR A O 1
ATOM 2305 N N . GLN A 1 296 ? -34.091 -26.273 64.090 1.00 55.75 296 GLN A N 1
ATOM 2306 C CA . GLN A 1 296 ? -33.762 -27.139 62.944 1.00 55.75 296 GLN A CA 1
ATOM 2307 C C . GLN A 1 296 ? -33.852 -26.429 61.584 1.00 55.75 296 GLN A C 1
ATOM 2309 O O . GLN A 1 296 ? -32.987 -26.648 60.739 1.00 55.75 296 GLN A O 1
ATOM 2314 N N . ARG A 1 297 ? -34.851 -25.562 61.354 1.00 57.47 297 ARG A N 1
ATOM 2315 C CA . ARG A 1 297 ? -34.939 -24.805 60.088 1.00 57.47 297 ARG A CA 1
ATOM 2316 C C . ARG A 1 297 ? -33.820 -23.777 59.945 1.00 57.47 297 ARG A C 1
ATOM 2318 O O . ARG A 1 297 ? -33.189 -23.740 58.894 1.00 57.47 297 ARG A O 1
ATOM 2325 N N . ALA A 1 298 ? -33.536 -23.008 60.997 1.00 60.50 298 ALA A N 1
ATOM 2326 C CA . ALA A 1 298 ? -32.447 -22.030 60.987 1.00 60.50 298 ALA A CA 1
ATOM 2327 C C . ALA A 1 298 ? -31.065 -22.691 60.812 1.00 60.50 298 ALA A C 1
ATOM 2329 O O . ALA A 1 298 ? -30.186 -22.137 60.157 1.00 60.50 298 ALA A O 1
ATOM 2330 N N . GLN A 1 299 ? -30.876 -23.890 61.368 1.00 61.69 299 GLN A N 1
ATOM 2331 C CA . GLN A 1 299 ? -29.632 -24.645 61.242 1.00 61.69 299 GLN A CA 1
ATOM 2332 C C . GLN A 1 299 ? -29.462 -25.249 59.838 1.00 61.69 299 GLN A C 1
ATOM 2334 O O . GLN A 1 299 ? -28.392 -25.122 59.254 1.00 61.69 299 GLN A O 1
ATOM 2339 N N . CYS A 1 300 ? -30.529 -25.796 59.250 1.00 60.69 300 CYS A N 1
ATOM 2340 C CA . CYS A 1 300 ? -30.493 -26.340 57.889 1.00 60.69 300 CYS A CA 1
ATOM 2341 C C . CYS A 1 300 ? -30.333 -25.243 56.812 1.00 60.69 300 CYS A C 1
ATOM 2343 O O . CYS A 1 300 ? -29.706 -25.479 55.782 1.00 60.69 300 CYS A O 1
ATOM 2345 N N . GLN A 1 301 ? -30.834 -24.022 57.058 1.00 64.81 301 GLN A N 1
ATOM 2346 C CA . GLN A 1 301 ? -30.558 -22.864 56.195 1.00 64.81 301 GLN A CA 1
ATOM 2347 C C . GLN A 1 301 ? -29.085 -22.442 56.259 1.00 64.81 301 GLN A C 1
ATOM 2349 O O . GLN A 1 301 ? -28.462 -22.344 55.203 1.00 64.81 301 GLN A O 1
ATOM 2354 N N . ARG A 1 302 ? -28.491 -22.317 57.457 1.00 67.75 302 ARG A N 1
ATOM 2355 C CA . ARG A 1 302 ? -27.046 -22.043 57.592 1.00 67.75 302 ARG A CA 1
ATOM 2356 C C . ARG A 1 302 ? -26.180 -23.087 56.902 1.00 67.75 302 ARG A C 1
ATOM 2358 O O . ARG A 1 302 ? -25.270 -22.720 56.181 1.00 67.75 302 ARG A O 1
ATOM 2365 N N . GLU A 1 303 ? -26.498 -24.372 57.048 1.00 70.81 303 GLU A N 1
ATOM 2366 C CA . GLU A 1 303 ? -25.763 -25.446 56.363 1.00 70.81 303 GLU A CA 1
ATOM 2367 C C . GLU A 1 303 ? -25.833 -25.318 54.826 1.00 70.81 303 GLU A C 1
ATOM 2369 O O . GLU A 1 303 ? -24.872 -25.663 54.139 1.00 70.81 303 GLU A O 1
ATOM 2374 N N . SER A 1 304 ? -26.927 -24.774 54.272 1.00 72.06 304 SER A N 1
ATOM 2375 C CA . SER A 1 304 ? -27.046 -24.484 52.833 1.00 72.06 304 SER A CA 1
ATOM 2376 C C . SER A 1 304 ? -26.341 -23.192 52.392 1.00 72.06 304 SER A C 1
ATOM 2378 O O . SER A 1 304 ? -25.794 -23.141 51.291 1.00 72.06 304 SER A O 1
ATOM 2380 N N . GLU A 1 305 ? -26.304 -22.171 53.251 1.00 73.25 305 GLU A N 1
ATOM 2381 C CA . GLU A 1 305 ? -25.589 -20.908 53.022 1.00 73.25 305 GLU A CA 1
ATOM 2382 C C . GLU A 1 305 ? -24.068 -21.118 53.105 1.00 73.25 305 GLU A C 1
ATOM 2384 O O . GLU A 1 305 ? -23.337 -20.681 52.216 1.00 73.25 305 GLU A O 1
ATOM 2389 N N . ASP A 1 306 ? -23.602 -21.880 54.099 1.00 81.88 306 ASP A N 1
ATOM 2390 C CA . ASP A 1 306 ? -22.210 -22.315 54.241 1.00 81.88 306 ASP A CA 1
ATOM 2391 C C . ASP A 1 306 ? -21.774 -23.171 53.040 1.00 81.88 306 ASP A C 1
ATOM 2393 O O . ASP A 1 306 ? -20.665 -23.001 52.532 1.00 81.88 306 ASP A O 1
ATOM 2397 N N . ALA A 1 307 ? -22.642 -24.055 52.528 1.00 83.06 307 ALA A N 1
ATOM 2398 C CA . ALA A 1 307 ? -22.359 -24.826 51.315 1.00 83.06 307 ALA A CA 1
ATOM 2399 C C . ALA A 1 307 ? -22.207 -23.922 50.077 1.00 83.06 307 ALA A C 1
ATOM 2401 O O . ALA A 1 307 ? -21.221 -24.047 49.352 1.00 83.06 307 ALA A O 1
ATOM 2402 N N . ALA A 1 308 ? -23.119 -22.966 49.869 1.00 79.19 308 ALA A N 1
ATOM 2403 C CA . ALA A 1 308 ? -23.032 -22.008 48.764 1.00 79.19 308 ALA A CA 1
ATOM 2404 C C . ALA A 1 308 ? -21.788 -21.100 48.867 1.00 79.19 308 ALA A C 1
ATOM 2406 O O . ALA A 1 308 ? -21.149 -20.798 47.858 1.00 79.19 308 ALA A O 1
ATOM 2407 N N . TYR A 1 309 ? -21.402 -20.702 50.082 1.00 85.44 309 TYR A N 1
ATOM 2408 C CA . TYR A 1 309 ? -20.176 -19.946 50.338 1.00 85.44 309 TYR A CA 1
ATOM 2409 C C . TYR A 1 309 ? -18.908 -20.774 50.062 1.00 85.44 309 TYR A C 1
ATOM 2411 O O . TYR A 1 309 ? -17.939 -20.261 49.497 1.00 85.44 309 TYR A O 1
ATOM 2419 N N . MET A 1 310 ? -18.914 -22.065 50.405 1.00 89.94 310 MET A N 1
ATOM 2420 C CA . MET A 1 310 ? -17.808 -22.983 50.119 1.00 89.94 310 MET A CA 1
ATOM 2421 C C . MET A 1 310 ? -17.662 -23.284 48.621 1.00 89.94 310 MET A C 1
ATOM 2423 O O . MET A 1 310 ? -16.530 -23.318 48.132 1.00 89.94 310 MET A O 1
ATOM 2427 N N . ASP A 1 311 ? -18.768 -23.422 47.884 1.00 88.94 311 ASP A N 1
ATOM 2428 C CA . ASP A 1 311 ? -18.751 -23.529 46.419 1.00 88.94 311 ASP A CA 1
ATOM 2429 C C . ASP A 1 311 ? -18.188 -22.245 45.788 1.00 88.94 311 ASP A C 1
ATOM 2431 O O . ASP A 1 311 ? -17.256 -22.327 44.985 1.00 88.94 311 ASP A O 1
ATOM 2435 N N . LEU A 1 312 ? -18.629 -21.060 46.234 1.00 88.81 312 LEU A N 1
ATOM 2436 C CA . LEU A 1 312 ? -18.113 -19.764 45.767 1.00 88.81 312 LEU A CA 1
ATOM 2437 C C . LEU A 1 312 ? -16.609 -19.580 46.058 1.00 88.81 312 LEU A C 1
ATOM 2439 O O . LEU A 1 312 ? -15.866 -19.069 45.219 1.00 88.81 312 LEU A O 1
ATOM 2443 N N . LEU A 1 313 ? -16.127 -20.035 47.220 1.00 92.06 313 LEU A N 1
ATOM 2444 C CA . LEU A 1 313 ? -14.695 -20.089 47.544 1.00 92.06 313 LEU A CA 1
ATOM 2445 C C . LEU A 1 313 ? -13.922 -21.069 46.648 1.00 92.06 313 LEU A C 1
ATOM 2447 O O . LEU A 1 313 ? -12.734 -20.852 46.381 1.00 92.06 313 LEU A O 1
ATOM 2451 N N . SER A 1 314 ? -14.564 -22.151 46.203 1.00 92.00 314 SER A N 1
ATOM 2452 C CA . SER A 1 314 ? -13.976 -23.108 45.265 1.00 92.00 314 SER A CA 1
ATOM 2453 C C . SER A 1 314 ? -13.879 -22.514 43.855 1.00 92.00 314 SER A C 1
ATOM 2455 O O . SER A 1 314 ? -12.804 -22.571 43.253 1.00 92.00 314 SER A O 1
ATOM 2457 N N . ASP A 1 315 ? -14.929 -21.827 43.394 1.00 88.25 315 ASP A N 1
ATOM 2458 C CA . ASP A 1 315 ? -14.979 -21.125 42.110 1.00 88.25 315 ASP A CA 1
ATOM 2459 C C . ASP A 1 315 ? -13.981 -19.966 42.068 1.00 88.25 315 ASP A C 1
ATOM 2461 O O . ASP A 1 315 ? -13.274 -19.793 41.075 1.00 88.25 315 ASP A O 1
ATOM 2465 N N . TYR A 1 316 ? -13.838 -19.212 43.165 1.00 90.44 316 TYR A N 1
ATOM 2466 C CA . TYR A 1 316 ? -12.820 -18.168 43.278 1.00 90.44 316 TYR A CA 1
ATOM 2467 C C . TYR A 1 316 ? -11.404 -18.744 43.126 1.00 90.44 316 TYR A C 1
ATOM 2469 O O . TYR A 1 316 ? -10.605 -18.223 42.349 1.00 90.44 316 TYR A O 1
ATOM 2477 N N . LYS A 1 317 ? -11.090 -19.864 43.795 1.00 92.38 317 LYS A N 1
ATOM 2478 C CA . LYS A 1 317 ? -9.790 -20.547 43.642 1.00 92.38 317 LYS A CA 1
ATOM 2479 C C . LYS A 1 317 ? -9.595 -21.123 42.238 1.00 92.38 317 LYS A C 1
ATOM 2481 O O . LYS A 1 317 ? -8.495 -21.041 41.688 1.00 92.38 317 LYS A O 1
ATOM 2486 N N . ALA A 1 318 ? -10.639 -21.679 41.626 1.00 91.25 318 ALA A N 1
ATOM 2487 C CA . ALA A 1 318 ? -10.593 -22.139 40.241 1.00 91.25 318 ALA A CA 1
ATOM 2488 C C . ALA A 1 318 ? -10.289 -20.967 39.287 1.00 91.25 318 ALA A C 1
ATOM 2490 O O . ALA A 1 318 ? -9.375 -21.055 38.464 1.00 91.25 318 ALA A O 1
ATOM 2491 N N . MET A 1 319 ? -10.963 -19.830 39.465 1.00 89.50 319 MET A N 1
ATOM 2492 C CA . MET A 1 319 ? -10.731 -18.602 38.705 1.00 89.50 319 MET A CA 1
ATOM 2493 C C . MET A 1 319 ? -9.322 -18.033 38.928 1.00 89.50 319 MET A C 1
ATOM 2495 O O . MET A 1 319 ? -8.662 -17.650 37.962 1.00 89.50 319 MET A O 1
ATOM 2499 N N . GLU A 1 320 ? -8.817 -18.034 40.164 1.00 91.94 320 GLU A N 1
ATOM 2500 C CA . GLU A 1 320 ? -7.456 -17.601 40.502 1.00 91.94 320 GLU A CA 1
ATOM 2501 C C . GLU A 1 320 ? -6.402 -18.476 39.802 1.00 91.94 320 GLU A C 1
ATOM 2503 O O . GLU A 1 320 ? -5.483 -17.954 39.165 1.00 91.94 320 GLU A O 1
ATOM 2508 N N . THR A 1 321 ? -6.561 -19.806 39.827 1.00 92.44 321 THR A N 1
ATOM 2509 C CA . THR A 1 321 ? -5.646 -20.717 39.113 1.00 92.44 321 THR A CA 1
ATOM 2510 C C . THR A 1 321 ? -5.730 -20.569 37.590 1.00 92.44 321 THR A C 1
ATOM 2512 O O . THR A 1 321 ? -4.691 -20.592 36.925 1.00 92.44 321 THR A O 1
ATOM 2515 N N . SER A 1 322 ? -6.924 -20.334 37.035 1.00 87.00 322 SER A N 1
ATOM 2516 C CA . SER A 1 322 ? -7.129 -20.044 35.609 1.00 87.00 322 SER A CA 1
ATOM 2517 C C . SER A 1 322 ? -6.476 -18.719 35.195 1.00 87.00 322 SER A C 1
ATOM 2519 O O . SER A 1 322 ? -5.774 -18.652 34.185 1.00 87.00 322 SER A O 1
ATOM 2521 N N . SER A 1 323 ? -6.629 -17.670 36.005 1.00 80.44 323 SER A N 1
ATOM 2522 C CA . SER A 1 323 ? -5.974 -16.371 35.812 1.00 80.44 323 SER A CA 1
ATOM 2523 C C . SER A 1 323 ? -4.446 -16.504 35.862 1.00 80.44 323 SER A C 1
ATOM 2525 O O . SER A 1 323 ? -3.741 -16.038 34.963 1.00 80.44 323 SER A O 1
ATOM 2527 N N . ALA A 1 324 ? -3.916 -17.242 36.842 1.00 90.62 324 ALA A N 1
ATOM 2528 C CA . ALA A 1 324 ? -2.487 -17.526 36.951 1.00 90.62 324 ALA A CA 1
ATOM 2529 C C . ALA A 1 324 ? -1.940 -18.345 35.762 1.00 90.62 324 ALA A C 1
ATOM 2531 O O . ALA A 1 324 ? -0.787 -18.152 35.367 1.00 90.62 324 ALA A O 1
ATOM 2532 N N . ALA A 1 325 ? -2.742 -19.238 35.171 1.00 89.31 325 ALA A N 1
ATOM 2533 C CA . ALA A 1 325 ? -2.389 -19.947 33.942 1.00 89.31 325 ALA A CA 1
ATOM 2534 C C . ALA A 1 325 ? -2.351 -18.998 32.729 1.00 89.31 325 ALA A C 1
ATOM 2536 O O . ALA A 1 325 ? -1.338 -18.948 32.032 1.00 89.31 325 ALA A O 1
ATOM 2537 N N . ALA A 1 326 ? -3.381 -18.167 32.540 1.00 82.25 326 ALA A N 1
ATOM 2538 C CA . ALA A 1 326 ? -3.443 -17.187 31.453 1.00 82.25 326 ALA A CA 1
ATOM 2539 C C . ALA A 1 326 ? -2.296 -16.155 31.510 1.00 82.25 326 ALA A C 1
ATOM 2541 O O . ALA A 1 326 ? -1.725 -15.791 30.480 1.00 82.25 326 ALA A O 1
ATOM 2542 N N . VAL A 1 327 ? -1.893 -15.718 32.712 1.00 85.06 327 VAL A N 1
ATOM 2543 C CA . VAL A 1 327 ? -0.715 -14.849 32.897 1.00 85.06 327 VAL A CA 1
ATOM 2544 C C . VAL A 1 327 ? 0.574 -15.558 32.468 1.00 85.06 327 VAL A C 1
ATOM 2546 O O . VAL A 1 327 ? 1.384 -14.957 31.762 1.00 85.06 327 VAL A O 1
ATOM 2549 N N . LYS A 1 328 ? 0.755 -16.841 32.818 1.00 91.31 328 LYS A N 1
ATOM 2550 C CA . LYS A 1 328 ? 1.918 -17.632 32.375 1.00 91.31 328 LYS A CA 1
ATOM 2551 C C . LYS A 1 328 ? 1.954 -17.798 30.856 1.00 91.31 328 LYS A C 1
ATOM 2553 O O . LYS A 1 328 ? 3.016 -17.620 30.267 1.00 91.31 328 LYS A O 1
ATOM 2558 N N . GLU A 1 329 ? 0.824 -18.089 30.214 1.00 86.81 329 GLU A N 1
ATOM 2559 C CA . GLU A 1 329 ? 0.747 -18.191 28.749 1.00 86.81 329 GLU A CA 1
ATOM 2560 C C . GLU A 1 329 ? 1.093 -16.864 28.066 1.00 86.81 329 GLU A C 1
ATOM 2562 O O . GLU A 1 329 ? 1.930 -16.832 27.161 1.00 86.81 329 GLU A O 1
ATOM 2567 N N . ARG A 1 330 ? 0.535 -15.746 28.551 1.00 87.12 330 ARG A N 1
ATOM 2568 C CA . ARG A 1 330 ? 0.879 -14.399 28.073 1.00 87.12 330 ARG A CA 1
ATOM 2569 C C . ARG A 1 330 ? 2.378 -14.121 28.194 1.00 87.12 330 ARG A C 1
ATOM 2571 O O . ARG A 1 330 ? 2.977 -13.574 27.269 1.00 87.12 330 ARG A O 1
ATOM 2578 N N . ASP A 1 331 ? 2.992 -14.491 29.313 1.00 88.56 331 ASP A N 1
ATOM 2579 C CA . ASP A 1 331 ? 4.415 -14.248 29.557 1.00 88.56 331 ASP A CA 1
ATOM 2580 C C . ASP A 1 331 ? 5.312 -15.141 28.681 1.00 88.56 331 ASP A C 1
ATOM 2582 O O . ASP A 1 331 ? 6.343 -14.674 28.184 1.00 88.56 331 ASP A O 1
ATOM 2586 N N . VAL A 1 332 ? 4.884 -16.374 28.379 1.00 90.94 332 VAL A N 1
ATOM 2587 C CA . VAL A 1 332 ? 5.519 -17.232 27.364 1.00 90.94 332 VAL A CA 1
ATOM 2588 C C . VAL A 1 332 ? 5.434 -16.586 25.978 1.00 90.94 332 VAL A C 1
ATOM 2590 O O . VAL A 1 332 ? 6.468 -16.450 25.322 1.00 90.94 332 VAL A O 1
ATOM 2593 N N . VAL A 1 333 ? 4.263 -16.104 25.549 1.00 84.62 333 VAL A N 1
ATOM 2594 C CA . VAL A 1 333 ? 4.094 -15.418 24.251 1.00 84.62 333 VAL A CA 1
ATOM 2595 C C . VAL A 1 333 ? 4.946 -14.143 24.169 1.00 84.62 333 VAL A C 1
ATOM 2597 O O . VAL A 1 333 ? 5.633 -13.922 23.171 1.00 84.62 333 VAL A O 1
ATOM 2600 N N . LEU A 1 334 ? 5.000 -13.336 25.235 1.00 88.31 334 LEU A N 1
ATOM 2601 C CA . LEU A 1 334 ? 5.877 -12.160 25.312 1.00 88.31 334 LEU A CA 1
ATOM 2602 C C . LEU A 1 334 ? 7.367 -12.530 25.251 1.00 88.31 334 LEU A C 1
ATOM 2604 O O . LEU A 1 334 ? 8.165 -11.776 24.689 1.00 88.31 334 LEU A O 1
ATOM 2608 N N . SER A 1 335 ? 7.763 -13.677 25.812 1.00 88.44 335 SER A N 1
ATOM 2609 C CA . SER A 1 335 ? 9.137 -14.178 25.698 1.00 88.44 335 SER A CA 1
ATOM 2610 C C . SER A 1 335 ? 9.469 -14.590 24.258 1.00 88.44 335 SER A C 1
ATOM 2612 O O . SER A 1 335 ? 10.504 -14.178 23.737 1.00 88.44 335 SER A O 1
ATOM 2614 N N . GLN A 1 336 ? 8.554 -15.287 23.575 1.00 88.25 336 GLN A N 1
ATOM 2615 C CA . GLN A 1 336 ? 8.699 -15.683 22.171 1.00 88.25 336 GLN A CA 1
ATOM 2616 C C . GLN A 1 336 ? 8.780 -14.459 21.251 1.00 88.25 336 GLN A C 1
ATOM 2618 O O . GLN A 1 336 ? 9.676 -14.385 20.413 1.00 88.25 336 GLN A O 1
ATOM 2623 N N . GLN A 1 337 ? 7.916 -13.457 21.454 1.00 81.38 337 GLN A N 1
ATOM 2624 C CA . GLN A 1 337 ? 7.940 -12.204 20.692 1.00 81.38 337 GLN A CA 1
ATOM 2625 C C . GLN A 1 337 ? 9.276 -11.460 20.854 1.00 81.38 337 GLN A C 1
ATOM 2627 O O . GLN A 1 337 ? 9.818 -10.946 19.876 1.00 81.38 337 GLN A O 1
ATOM 2632 N N . LYS A 1 338 ? 9.839 -11.422 22.071 1.00 87.31 338 LYS A N 1
ATOM 2633 C CA . LYS A 1 338 ? 11.159 -10.820 22.329 1.00 87.31 338 LYS A CA 1
ATOM 2634 C C . LYS A 1 338 ? 12.300 -11.581 21.657 1.00 87.31 338 LYS A C 1
ATOM 2636 O O . LYS A 1 338 ? 13.223 -10.935 21.169 1.00 87.31 338 LYS A O 1
ATOM 2641 N N . THR A 1 339 ? 12.250 -12.912 21.634 1.00 87.38 339 THR A N 1
ATOM 2642 C CA . THR A 1 339 ? 13.237 -13.733 20.917 1.00 87.38 339 THR A CA 1
ATOM 2643 C C . THR A 1 339 ? 13.151 -13.473 19.417 1.00 87.38 339 THR A C 1
ATOM 2645 O O . THR A 1 339 ? 14.147 -13.088 18.823 1.00 87.38 339 THR A O 1
ATOM 2648 N N . LEU A 1 340 ? 11.950 -13.516 18.834 1.00 84.06 340 LEU A N 1
ATOM 2649 C CA . LEU A 1 340 ? 11.744 -13.291 17.401 1.00 84.06 340 LEU A CA 1
ATOM 2650 C C . LEU A 1 340 ? 12.188 -11.879 16.971 1.00 84.06 340 LEU A C 1
ATOM 2652 O O . LEU A 1 340 ? 12.844 -11.725 15.947 1.00 84.06 340 LEU A O 1
ATOM 2656 N N . LEU A 1 341 ? 11.923 -10.846 17.784 1.00 81.19 341 LEU A N 1
ATOM 2657 C CA . LEU A 1 341 ? 12.448 -9.492 17.553 1.00 81.19 341 LEU A CA 1
ATOM 2658 C C . LEU A 1 341 ? 13.981 -9.413 17.636 1.00 81.19 341 LEU A C 1
ATOM 2660 O O . LEU A 1 341 ? 14.579 -8.634 16.895 1.00 81.19 341 LEU A O 1
ATOM 2664 N N . ARG A 1 342 ? 14.619 -10.196 18.515 1.00 88.94 342 ARG A N 1
ATOM 2665 C CA . ARG A 1 342 ? 16.083 -10.286 18.596 1.00 88.94 342 ARG A CA 1
ATOM 2666 C C . ARG A 1 342 ? 16.651 -10.978 17.361 1.00 88.94 342 ARG A C 1
ATOM 2668 O O . ARG A 1 342 ? 17.537 -10.414 16.735 1.00 88.94 342 ARG A O 1
ATOM 2675 N N . ASP A 1 343 ? 16.088 -12.115 16.966 1.00 84.75 343 ASP A N 1
ATOM 2676 C CA . ASP A 1 343 ? 16.503 -12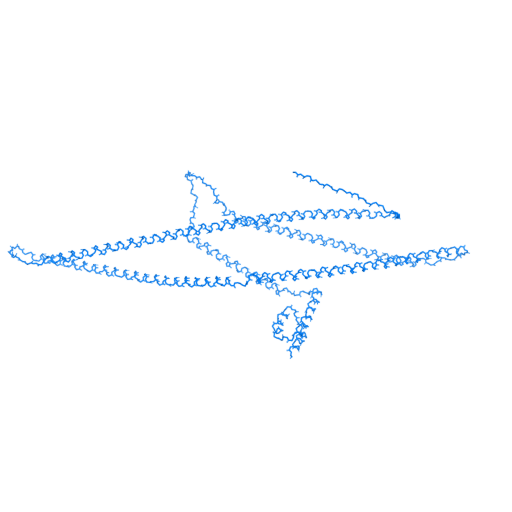.862 15.775 1.00 84.75 343 ASP A CA 1
ATOM 2677 C C . ASP A 1 343 ? 16.375 -11.994 14.509 1.00 84.75 343 ASP A C 1
ATOM 2679 O O . ASP A 1 343 ? 17.257 -11.9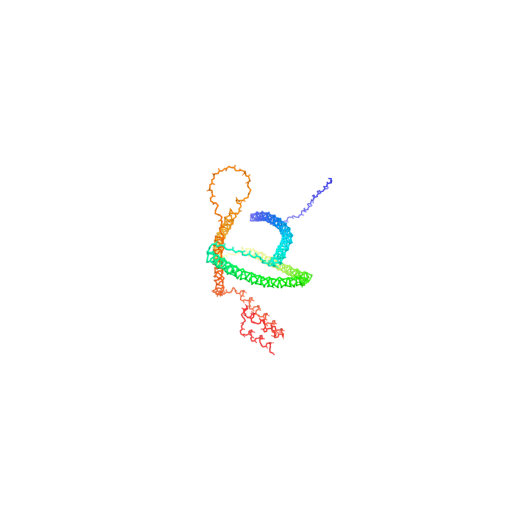95 13.652 1.00 84.75 343 ASP A O 1
ATOM 2683 N N . LEU A 1 344 ? 15.319 -11.172 14.425 1.00 74.12 344 LEU A N 1
ATOM 2684 C CA . LEU A 1 344 ? 15.122 -10.198 13.348 1.00 74.12 344 LEU A CA 1
ATOM 2685 C C . LEU A 1 344 ? 16.193 -9.088 13.366 1.00 74.12 344 LEU A C 1
ATOM 2687 O O . LEU A 1 344 ? 16.724 -8.719 12.318 1.00 74.12 344 LEU A O 1
ATOM 2691 N N . GLN A 1 345 ? 16.535 -8.559 14.547 1.00 77.81 345 GLN A N 1
ATOM 2692 C CA . GLN A 1 345 ? 17.606 -7.566 14.707 1.00 77.81 345 GLN A CA 1
ATOM 2693 C C . GLN A 1 345 ? 18.985 -8.145 14.376 1.00 77.81 345 GLN A C 1
ATOM 2695 O O . GLN A 1 345 ? 19.782 -7.468 13.726 1.00 77.81 345 GLN A O 1
ATOM 2700 N N . ASP A 1 346 ? 19.264 -9.384 14.776 1.00 78.69 346 ASP A N 1
ATOM 2701 C CA . ASP A 1 346 ? 20.524 -10.067 14.493 1.00 78.69 346 ASP A CA 1
ATOM 2702 C C . ASP A 1 346 ? 20.630 -10.456 13.006 1.00 78.69 346 ASP A C 1
ATOM 2704 O O . ASP A 1 346 ? 21.703 -10.322 12.419 1.00 78.69 346 ASP A O 1
ATOM 2708 N N . PHE A 1 347 ? 19.516 -10.795 12.343 1.00 77.38 347 PHE A N 1
ATOM 2709 C CA . PHE A 1 347 ? 19.438 -10.946 10.883 1.00 77.38 347 PHE A CA 1
ATOM 2710 C C . PHE A 1 347 ? 19.766 -9.635 10.148 1.00 77.38 347 PHE A C 1
ATOM 2712 O O . PHE A 1 347 ? 20.645 -9.609 9.281 1.00 77.38 347 PHE A O 1
ATOM 2719 N N . PHE A 1 348 ? 19.134 -8.517 10.528 1.00 70.56 348 PHE A N 1
ATOM 2720 C CA . PHE A 1 348 ? 19.456 -7.210 9.943 1.00 70.56 348 PHE A CA 1
ATOM 2721 C C . PHE A 1 348 ? 20.888 -6.759 10.260 1.00 70.56 348 PHE A C 1
ATOM 2723 O O . PHE A 1 348 ? 21.534 -6.149 9.408 1.00 70.56 348 PHE A O 1
ATOM 2730 N N . ARG A 1 349 ? 21.428 -7.106 11.435 1.00 76.94 349 ARG A N 1
ATOM 2731 C CA . ARG A 1 349 ? 22.831 -6.854 11.793 1.00 76.94 349 ARG A CA 1
ATOM 2732 C C . ARG A 1 349 ? 23.795 -7.685 10.945 1.00 76.94 349 ARG A C 1
ATOM 2734 O O . ARG A 1 349 ? 24.791 -7.138 10.486 1.00 76.94 349 ARG A O 1
ATOM 2741 N N . ALA A 1 350 ? 23.491 -8.956 10.680 1.00 71.06 350 ALA A N 1
ATOM 2742 C CA . ALA A 1 350 ? 24.297 -9.822 9.817 1.00 71.06 350 ALA A CA 1
ATOM 2743 C C . ALA A 1 350 ? 24.324 -9.341 8.353 1.00 71.06 350 ALA A C 1
ATOM 2745 O O . ALA A 1 350 ? 25.349 -9.466 7.681 1.00 71.06 350 ALA A O 1
ATOM 2746 N N . ILE A 1 351 ? 23.227 -8.747 7.869 1.00 65.00 351 ILE A N 1
ATOM 2747 C CA . ILE A 1 351 ? 23.165 -8.113 6.543 1.00 65.00 351 ILE A CA 1
ATOM 2748 C C . ILE A 1 351 ? 23.910 -6.768 6.543 1.00 65.00 351 ILE A C 1
ATOM 2750 O O . ILE A 1 351 ? 24.744 -6.532 5.670 1.00 65.00 351 ILE A O 1
ATOM 2754 N N . GLY A 1 352 ? 23.670 -5.907 7.538 1.00 50.47 352 GLY A N 1
ATOM 2755 C CA . GLY A 1 352 ? 24.309 -4.591 7.647 1.00 50.47 352 GLY A CA 1
ATOM 2756 C C . GLY A 1 352 ? 25.829 -4.656 7.832 1.00 50.47 352 GLY A C 1
ATOM 2757 O O . GLY A 1 352 ? 26.557 -3.870 7.228 1.00 50.47 352 GLY A O 1
ATOM 2758 N N . ALA A 1 353 ? 26.328 -5.641 8.585 1.00 47.78 353 ALA A N 1
ATOM 2759 C CA . ALA A 1 353 ? 27.761 -5.847 8.808 1.00 47.78 353 ALA A CA 1
ATOM 2760 C C . ALA A 1 353 ? 28.548 -6.148 7.517 1.00 47.78 353 ALA A C 1
ATOM 2762 O O . ALA A 1 353 ? 29.741 -5.875 7.461 1.00 47.78 353 ALA A O 1
ATOM 2763 N N . ARG A 1 354 ? 27.899 -6.643 6.451 1.00 48.47 354 ARG A N 1
ATOM 2764 C CA . ARG A 1 354 ? 28.549 -6.855 5.142 1.00 48.47 354 ARG A CA 1
ATOM 2765 C C . ARG A 1 354 ? 28.666 -5.599 4.271 1.00 48.47 354 ARG A C 1
ATOM 2767 O O . ARG A 1 354 ? 29.308 -5.669 3.229 1.00 48.47 354 ARG A O 1
ATOM 2774 N N . VAL A 1 355 ? 28.044 -4.482 4.655 1.00 46.19 355 VAL A N 1
ATOM 2775 C CA . VAL A 1 355 ? 27.942 -3.273 3.811 1.00 46.19 355 VAL A CA 1
ATOM 2776 C C . VAL A 1 355 ? 28.755 -2.092 4.360 1.00 46.19 355 VAL A C 1
ATOM 2778 O O . VAL A 1 355 ? 29.093 -1.186 3.605 1.00 46.19 355 VAL A O 1
ATOM 2781 N N . VAL A 1 356 ? 29.103 -2.090 5.651 1.00 42.59 356 VAL A N 1
ATOM 2782 C CA . VAL A 1 356 ? 29.631 -0.892 6.340 1.00 42.59 356 VAL A CA 1
ATOM 2783 C C . VAL A 1 356 ? 31.163 -0.878 6.509 1.00 42.59 356 VAL A C 1
ATOM 2785 O O . VAL A 1 356 ? 31.734 0.178 6.758 1.00 42.59 356 VAL A O 1
ATOM 2788 N N . GLU A 1 357 ? 31.869 -1.996 6.311 1.00 42.03 357 GLU A N 1
ATOM 2789 C CA . GLU A 1 357 ? 33.309 -2.094 6.639 1.00 42.03 357 GLU A CA 1
ATOM 2790 C C . GLU A 1 357 ? 34.291 -1.551 5.573 1.00 42.03 357 GLU A C 1
ATOM 2792 O O . GLU A 1 357 ? 35.500 -1.633 5.755 1.00 42.03 357 GLU A O 1
ATOM 2797 N N . ASN A 1 358 ? 33.802 -0.934 4.487 1.00 44.00 358 ASN A N 1
ATOM 2798 C CA . ASN A 1 358 ? 34.628 -0.261 3.465 1.00 44.00 358 ASN A CA 1
ATOM 2799 C C . ASN A 1 358 ? 34.329 1.249 3.376 1.00 44.00 358 ASN A C 1
ATOM 2801 O O . ASN A 1 358 ? 34.057 1.798 2.308 1.00 44.00 358 ASN A O 1
ATOM 2805 N N . GLY A 1 359 ? 34.382 1.931 4.524 1.00 40.03 359 GLY A N 1
ATOM 2806 C CA . GLY A 1 359 ? 34.161 3.373 4.646 1.00 40.03 359 GLY A CA 1
ATOM 2807 C C . GLY A 1 359 ? 35.270 4.094 5.415 1.00 40.03 359 GLY A C 1
ATOM 2808 O O . GLY A 1 359 ? 35.176 4.244 6.626 1.00 40.03 359 GLY A O 1
ATOM 2809 N N . SER A 1 360 ? 36.250 4.639 4.685 1.00 41.69 360 SER A N 1
ATOM 2810 C CA . SER A 1 360 ? 37.267 5.603 5.154 1.00 41.69 360 SER A CA 1
ATOM 2811 C C . SER A 1 360 ? 38.413 5.087 6.046 1.00 41.69 360 SER A C 1
ATOM 2813 O O . SER A 1 360 ? 38.330 5.090 7.273 1.00 41.69 360 SER A O 1
ATOM 2815 N N . GLN A 1 361 ? 39.571 4.840 5.421 1.00 34.59 361 GLN A N 1
ATOM 2816 C CA . GLN A 1 361 ? 40.813 5.526 5.810 1.00 34.59 361 GLN A CA 1
ATOM 2817 C C . GLN A 1 361 ? 41.871 5.456 4.697 1.00 34.59 361 GLN A C 1
ATOM 2819 O O . GLN A 1 361 ? 42.153 4.391 4.156 1.00 34.59 361 GLN A O 1
ATOM 2824 N N . VAL A 1 362 ? 42.477 6.602 4.375 1.00 42.91 362 VAL A N 1
ATOM 2825 C CA . VAL A 1 362 ? 43.669 6.690 3.518 1.00 42.91 362 VAL A CA 1
ATOM 2826 C C . VAL A 1 362 ? 44.911 6.580 4.399 1.00 42.91 362 VAL A C 1
ATOM 2828 O O . VAL A 1 362 ? 45.118 7.434 5.262 1.00 42.91 362 VAL A O 1
ATOM 2831 N N . PRO A 1 363 ? 45.772 5.587 4.141 1.00 37.56 363 PRO A N 1
ATOM 2832 C CA . PRO A 1 363 ? 47.205 5.849 4.181 1.00 37.56 363 PRO A CA 1
ATOM 2833 C C . PRO A 1 363 ? 47.944 5.305 2.946 1.00 37.56 363 PRO A C 1
ATOM 2835 O O . PRO A 1 363 ? 47.626 4.251 2.397 1.00 37.56 363 PRO A O 1
ATOM 2838 N N . SER A 1 364 ? 48.969 6.046 2.527 1.00 36.62 364 SER A N 1
ATOM 2839 C CA . SER A 1 364 ? 49.916 5.681 1.463 1.00 36.62 364 SER A CA 1
ATOM 2840 C C . SER A 1 364 ? 50.734 4.415 1.822 1.00 36.62 364 SER A C 1
ATOM 2842 O O . SER A 1 364 ? 50.807 4.047 2.996 1.00 36.62 364 SER A O 1
ATOM 2844 N N . PRO A 1 365 ? 51.349 3.720 0.843 1.00 50.94 365 PRO A N 1
ATOM 2845 C CA . PRO A 1 365 ? 51.693 2.302 0.974 1.00 50.94 365 PRO A CA 1
ATOM 2846 C C . PRO A 1 365 ? 52.963 2.029 1.791 1.00 50.94 365 PRO A C 1
ATOM 2848 O O . PRO A 1 365 ? 53.891 2.841 1.821 1.00 50.94 365 PRO A O 1
ATOM 2851 N N . PRO A 1 366 ? 53.080 0.797 2.308 1.00 41.72 366 PRO A N 1
ATOM 2852 C CA . PRO A 1 366 ? 54.207 -0.040 1.900 1.00 41.72 366 PRO A CA 1
ATOM 2853 C C . PRO A 1 366 ? 53.763 -1.387 1.307 1.00 41.72 366 PRO A C 1
ATOM 2855 O O . PRO A 1 366 ? 52.646 -1.859 1.505 1.00 41.72 366 PRO A O 1
ATOM 2858 N N . ALA A 1 367 ? 54.657 -1.994 0.528 1.00 49.41 367 ALA A N 1
ATOM 2859 C CA . ALA A 1 367 ? 54.381 -3.198 -0.247 1.00 49.41 367 ALA A CA 1
ATOM 2860 C C . ALA A 1 367 ? 54.236 -4.470 0.608 1.00 49.41 367 ALA A C 1
ATOM 2862 O O . ALA A 1 367 ? 54.932 -4.639 1.606 1.00 49.41 367 ALA A O 1
ATOM 2863 N N . GLY A 1 368 ? 53.442 -5.422 0.104 1.00 43.81 368 GLY A N 1
ATOM 2864 C CA . GLY A 1 368 ? 53.591 -6.840 0.438 1.00 43.81 368 GLY A CA 1
ATOM 2865 C C . GLY A 1 368 ? 52.520 -7.458 1.338 1.00 43.81 368 GLY A C 1
ATOM 2866 O O . GLY A 1 368 ? 52.819 -7.847 2.459 1.00 43.81 368 GLY A O 1
ATOM 2867 N N . SER A 1 369 ? 51.322 -7.698 0.795 1.00 36.28 369 SER A N 1
ATOM 2868 C CA . SER A 1 369 ? 50.664 -9.005 0.958 1.00 36.28 369 SER A CA 1
ATOM 2869 C C . SER A 1 369 ? 49.570 -9.203 -0.092 1.00 36.28 369 SER A C 1
ATOM 2871 O O . SER A 1 369 ? 48.686 -8.364 -0.255 1.00 36.28 369 SER A O 1
ATOM 2873 N N . THR A 1 370 ? 49.623 -10.318 -0.817 1.00 45.94 370 THR A N 1
ATOM 2874 C CA . THR A 1 370 ? 48.617 -10.716 -1.809 1.00 45.94 370 THR A CA 1
ATOM 2875 C C . THR A 1 370 ? 47.349 -11.239 -1.128 1.00 45.94 370 THR A C 1
ATOM 2877 O O . THR A 1 370 ? 47.160 -12.448 -0.994 1.00 45.94 370 THR A O 1
ATOM 2880 N N . GLY A 1 371 ? 46.461 -10.329 -0.725 1.00 38.41 371 GLY A N 1
ATOM 2881 C CA . GLY A 1 371 ? 45.056 -10.644 -0.461 1.00 38.41 371 GLY A CA 1
ATOM 2882 C C . GLY A 1 371 ? 44.289 -10.666 -1.782 1.00 38.41 371 GLY A C 1
ATOM 2883 O O . GLY A 1 371 ? 44.125 -9.623 -2.406 1.00 38.41 371 GLY A O 1
ATOM 2884 N N . SER A 1 372 ? 43.873 -11.852 -2.235 1.00 47.34 372 SER A N 1
ATOM 2885 C CA . SER A 1 372 ? 43.230 -12.060 -3.540 1.00 47.34 372 SER A CA 1
ATOM 2886 C C . SER A 1 372 ? 41.975 -11.193 -3.724 1.00 47.34 372 SER A C 1
ATOM 2888 O O . SER A 1 372 ? 40.897 -11.524 -3.233 1.00 47.34 372 SER A O 1
ATOM 2890 N N . MET A 1 373 ? 42.105 -10.108 -4.493 1.00 40.00 373 MET A N 1
ATOM 2891 C CA . MET A 1 373 ? 40.962 -9.504 -5.169 1.00 40.00 373 MET A CA 1
ATOM 2892 C C . MET A 1 373 ? 40.522 -10.461 -6.277 1.00 40.00 373 MET A C 1
ATOM 2894 O O . MET A 1 373 ? 41.134 -10.511 -7.341 1.00 40.00 373 MET A O 1
ATOM 2898 N N . CYS A 1 374 ? 39.455 -11.221 -6.034 1.00 43.19 374 CYS A N 1
ATOM 2899 C CA . CYS A 1 374 ? 38.648 -11.713 -7.141 1.00 43.19 374 CYS A CA 1
ATOM 2900 C C . CYS A 1 374 ? 37.876 -10.516 -7.700 1.00 43.19 374 CYS A C 1
ATOM 2902 O O . CYS A 1 374 ? 36.858 -10.116 -7.132 1.00 43.19 374 CYS A O 1
ATOM 2904 N N . GLU A 1 375 ? 38.364 -9.946 -8.804 1.00 46.47 375 GLU A N 1
ATOM 2905 C CA . GLU A 1 375 ? 37.493 -9.202 -9.712 1.00 46.47 375 GLU A CA 1
ATOM 2906 C C . GLU A 1 375 ? 36.336 -10.132 -10.077 1.00 46.47 375 GLU A C 1
ATOM 2908 O O . GLU A 1 375 ? 36.542 -11.187 -10.676 1.00 46.47 375 GLU A O 1
ATOM 2913 N N . LEU A 1 376 ? 35.127 -9.781 -9.636 1.00 54.19 376 LEU A N 1
ATOM 2914 C CA . LEU A 1 376 ? 33.948 -10.593 -9.884 1.00 54.19 376 LEU A CA 1
ATOM 2915 C C . LEU A 1 376 ? 33.658 -10.511 -11.385 1.00 54.19 376 LEU A C 1
ATOM 2917 O O . LEU A 1 376 ? 33.249 -9.460 -11.883 1.00 54.19 376 LEU A O 1
ATOM 2921 N N . THR A 1 377 ? 33.948 -11.587 -12.116 1.00 72.06 377 THR A N 1
ATOM 2922 C CA . THR A 1 377 ? 33.856 -11.570 -13.577 1.00 72.06 377 THR A CA 1
ATOM 2923 C C . THR A 1 377 ? 32.404 -11.376 -14.018 1.00 72.06 377 THR A C 1
ATOM 2925 O O . THR A 1 377 ? 31.463 -11.605 -13.253 1.00 72.06 377 THR A O 1
ATOM 2928 N N . VAL A 1 378 ? 32.185 -10.967 -15.271 1.00 64.06 378 VAL A N 1
ATOM 2929 C CA . VAL A 1 378 ? 30.818 -10.830 -15.810 1.00 64.06 378 VAL A CA 1
ATOM 2930 C C . VAL A 1 378 ? 30.053 -12.158 -15.700 1.00 64.06 378 VAL A C 1
ATOM 2932 O O . VAL A 1 378 ? 28.870 -12.152 -15.363 1.00 64.06 378 VAL A O 1
ATOM 2935 N N . ASP A 1 379 ? 30.737 -13.292 -15.866 1.00 76.44 379 ASP A N 1
ATOM 2936 C CA . ASP A 1 379 ? 30.168 -14.629 -15.674 1.00 76.44 379 ASP A CA 1
ATOM 2937 C C . ASP A 1 379 ? 29.802 -14.916 -14.208 1.00 76.44 379 ASP A C 1
ATOM 2939 O O . ASP A 1 379 ? 28.763 -15.521 -13.937 1.00 76.44 379 ASP A O 1
ATOM 2943 N N . ASP A 1 380 ? 30.584 -14.426 -13.241 1.00 73.56 380 ASP A N 1
ATOM 2944 C CA . ASP A 1 380 ? 30.243 -14.508 -11.816 1.00 73.56 380 ASP A CA 1
ATOM 2945 C C . ASP A 1 380 ? 29.041 -13.629 -11.456 1.00 73.56 380 ASP A C 1
ATOM 2947 O O . ASP A 1 380 ? 28.191 -14.047 -10.668 1.00 73.56 380 ASP A O 1
ATOM 2951 N N . ALA A 1 381 ? 28.920 -12.444 -12.062 1.00 70.50 381 ALA A N 1
ATOM 2952 C CA . ALA A 1 381 ? 27.762 -11.570 -11.890 1.00 70.50 381 ALA A CA 1
ATOM 2953 C C . ALA A 1 381 ? 26.490 -12.187 -12.503 1.00 70.50 381 ALA A C 1
ATOM 2955 O O . ALA A 1 381 ? 25.427 -12.163 -11.879 1.00 70.50 381 ALA A O 1
ATOM 2956 N N . ILE A 1 382 ? 26.595 -12.805 -13.686 1.00 77.75 382 ILE A N 1
ATOM 2957 C CA . ILE A 1 382 ? 25.505 -13.564 -14.323 1.00 77.75 382 ILE A CA 1
ATOM 2958 C C . ILE A 1 382 ? 25.104 -14.758 -13.448 1.00 77.75 382 ILE A C 1
ATOM 2960 O O . ILE A 1 382 ? 23.915 -14.968 -13.196 1.00 77.75 382 ILE A O 1
ATOM 2964 N N . ARG A 1 383 ? 26.081 -15.512 -12.932 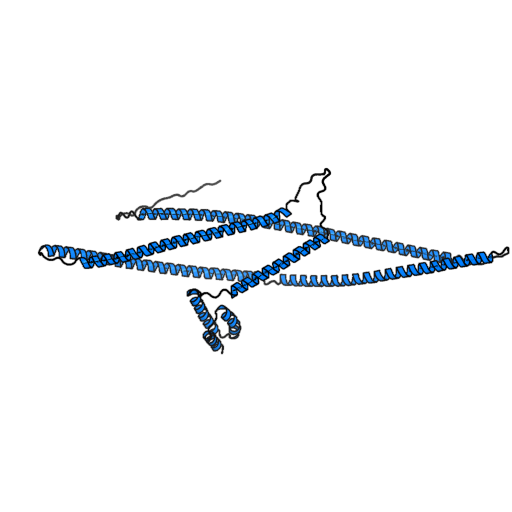1.00 83.44 383 ARG A N 1
ATOM 2965 C CA . ARG A 1 383 ? 25.860 -16.646 -12.027 1.00 83.44 383 ARG A CA 1
ATOM 2966 C C . ARG A 1 383 ? 25.154 -16.202 -10.745 1.00 83.44 383 ARG A C 1
ATOM 2968 O O . ARG A 1 383 ? 24.126 -16.782 -10.400 1.00 83.44 383 ARG A O 1
ATOM 2975 N N . TYR A 1 384 ? 25.616 -15.123 -10.117 1.00 83.50 384 TYR A N 1
ATOM 2976 C CA . TYR A 1 384 ? 25.000 -14.517 -8.934 1.00 83.50 384 TYR A CA 1
ATOM 2977 C C . TYR A 1 384 ? 23.556 -14.049 -9.187 1.00 83.50 384 TYR A C 1
ATOM 2979 O O . TYR A 1 384 ? 22.659 -14.354 -8.399 1.00 83.50 384 TYR A O 1
ATOM 2987 N N . LEU A 1 385 ? 23.295 -13.375 -10.313 1.00 80.00 385 LEU A N 1
ATOM 2988 C CA . LEU A 1 385 ? 21.942 -12.977 -10.720 1.00 80.00 385 LEU A CA 1
ATOM 2989 C C . LEU A 1 385 ? 21.038 -14.188 -10.991 1.00 80.00 385 LEU A C 1
ATOM 2991 O O . LEU A 1 385 ? 19.861 -14.164 -10.631 1.00 80.00 385 LEU A O 1
ATOM 2995 N N . SER A 1 386 ? 21.571 -15.260 -11.584 1.00 83.50 386 SER A N 1
ATOM 2996 C CA . SER A 1 386 ? 20.813 -16.495 -11.813 1.00 83.50 386 SER A CA 1
ATOM 2997 C C . SER A 1 386 ? 20.447 -17.203 -10.501 1.00 83.50 386 SER A C 1
ATOM 2999 O O . SER A 1 386 ? 19.306 -17.628 -10.335 1.00 83.50 386 SER A O 1
ATOM 3001 N N . GLU A 1 387 ? 21.364 -17.240 -9.530 1.00 87.81 387 GLU A N 1
ATOM 3002 C CA . GLU A 1 387 ? 21.147 -17.822 -8.202 1.00 87.81 387 GLU A CA 1
ATOM 3003 C C . GLU A 1 387 ? 20.101 -17.028 -7.403 1.00 87.81 387 GLU A C 1
ATOM 3005 O O . GLU A 1 387 ? 19.193 -17.612 -6.808 1.00 87.81 387 GLU A O 1
ATOM 3010 N N . HIS A 1 388 ? 20.160 -15.692 -7.452 1.00 84.56 388 HIS A N 1
ATOM 3011 C CA . HIS A 1 388 ? 19.126 -14.824 -6.874 1.00 84.56 388 HIS A CA 1
ATOM 3012 C 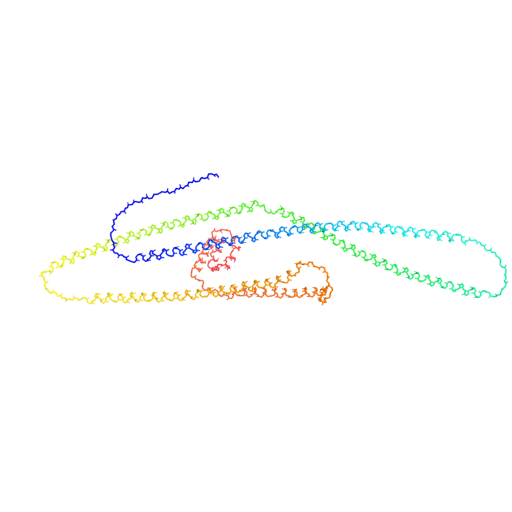C . HIS A 1 388 ? 17.767 -14.994 -7.546 1.00 84.56 388 HIS A C 1
ATOM 3014 O O . HIS A 1 388 ? 16.749 -15.037 -6.858 1.00 84.56 388 HIS A O 1
ATOM 3020 N N . ARG A 1 389 ? 17.729 -15.157 -8.872 1.00 84.25 389 ARG A N 1
ATOM 3021 C CA . ARG A 1 389 ? 16.479 -15.406 -9.600 1.00 84.25 389 ARG A CA 1
ATOM 3022 C C . ARG A 1 389 ? 15.848 -16.746 -9.212 1.00 84.25 389 ARG A C 1
ATOM 3024 O O . ARG A 1 389 ? 14.637 -16.796 -9.028 1.00 84.25 389 ARG A O 1
ATOM 3031 N N . VAL A 1 390 ? 16.646 -17.801 -9.025 1.00 89.44 390 VAL A N 1
ATOM 3032 C CA . VAL A 1 390 ? 16.158 -19.098 -8.515 1.00 89.44 390 VAL A CA 1
ATOM 3033 C C . VAL A 1 390 ? 15.636 -18.967 -7.080 1.00 89.44 390 VAL A C 1
ATOM 3035 O O . VAL A 1 390 ? 14.557 -19.476 -6.785 1.00 89.44 390 VAL A O 1
ATOM 3038 N N . ARG A 1 391 ? 16.340 -18.237 -6.200 1.00 89.88 391 ARG A N 1
ATOM 3039 C CA . ARG A 1 391 ? 15.860 -17.965 -4.832 1.00 89.88 391 ARG A CA 1
ATOM 3040 C C . ARG A 1 391 ? 14.536 -17.202 -4.815 1.00 89.88 391 ARG A C 1
ATOM 3042 O O . ARG A 1 391 ? 13.657 -17.572 -4.048 1.00 89.88 391 ARG A O 1
ATOM 3049 N N . LEU A 1 392 ? 14.379 -16.177 -5.655 1.00 85.06 392 LEU A N 1
ATOM 3050 C CA . LEU A 1 392 ? 13.134 -15.407 -5.757 1.00 85.06 392 LEU A CA 1
ATOM 3051 C C . LEU A 1 392 ? 11.953 -16.278 -6.202 1.00 85.06 392 LEU A C 1
ATOM 3053 O O . LEU A 1 392 ? 10.899 -16.205 -5.580 1.00 85.06 392 LEU A O 1
ATOM 3057 N N . VAL A 1 393 ? 12.143 -17.140 -7.208 1.00 90.00 393 VAL A N 1
ATOM 3058 C CA . VAL A 1 393 ? 11.102 -18.081 -7.662 1.00 90.00 393 VAL A CA 1
ATOM 3059 C C . VAL A 1 393 ? 10.720 -19.066 -6.551 1.00 90.00 393 VAL A C 1
ATOM 3061 O O . VAL A 1 393 ? 9.536 -19.268 -6.301 1.00 90.00 393 VAL A O 1
ATOM 3064 N N . ALA A 1 394 ? 11.690 -19.618 -5.815 1.00 90.75 394 ALA A N 1
ATOM 3065 C CA . ALA A 1 394 ? 11.398 -20.494 -4.676 1.00 90.75 394 ALA A CA 1
ATOM 3066 C C . ALA A 1 394 ? 10.587 -19.776 -3.574 1.00 90.75 394 ALA A C 1
ATOM 3068 O O . ALA A 1 394 ? 9.655 -20.349 -3.011 1.00 90.75 394 ALA A O 1
ATOM 3069 N N . LEU A 1 395 ? 10.896 -18.505 -3.303 1.00 87.75 395 LEU A N 1
ATOM 3070 C CA . LEU A 1 395 ? 10.194 -17.680 -2.314 1.00 87.75 395 LEU A CA 1
ATOM 3071 C C . LEU A 1 395 ? 8.767 -17.319 -2.778 1.00 87.75 395 LEU A C 1
ATOM 3073 O O . LEU A 1 395 ? 7.828 -17.334 -1.983 1.00 87.75 395 LEU A O 1
ATOM 3077 N N . GLU A 1 396 ? 8.573 -17.069 -4.075 1.00 87.94 396 GLU A N 1
ATOM 3078 C CA . GLU A 1 396 ? 7.258 -16.878 -4.703 1.00 87.94 396 GLU A CA 1
ATOM 3079 C C . GLU A 1 396 ? 6.397 -18.155 -4.632 1.00 87.94 396 GLU A C 1
ATOM 3081 O O . GLU A 1 396 ? 5.205 -18.092 -4.304 1.00 87.94 396 GLU A O 1
ATOM 3086 N N . GLU A 1 397 ? 6.996 -19.327 -4.859 1.00 90.12 397 GLU A N 1
ATOM 3087 C CA . GLU A 1 397 ? 6.340 -20.629 -4.701 1.00 90.12 397 GLU A CA 1
ATOM 3088 C C . GLU A 1 397 ? 5.948 -20.919 -3.244 1.00 90.12 397 GLU A C 1
ATOM 3090 O O . GLU A 1 397 ? 4.860 -21.452 -3.000 1.00 90.12 397 GLU A O 1
ATOM 3095 N N . GLU A 1 398 ? 6.787 -20.552 -2.270 1.00 88.25 398 GLU A N 1
ATOM 3096 C CA . GLU A 1 398 ? 6.480 -20.667 -0.839 1.00 88.25 398 GLU A CA 1
ATOM 3097 C C . GLU A 1 398 ? 5.359 -19.716 -0.412 1.00 88.25 398 GLU A C 1
ATOM 3099 O O . GLU A 1 398 ? 4.388 -20.165 0.199 1.00 88.25 398 GLU A O 1
ATOM 3104 N N . CYS A 1 399 ? 5.401 -18.441 -0.806 1.00 81.69 399 CYS A N 1
ATOM 3105 C CA . CYS A 1 399 ? 4.294 -17.501 -0.597 1.00 81.69 399 CYS A CA 1
ATOM 3106 C C . CYS A 1 399 ? 2.984 -18.021 -1.215 1.00 81.69 399 CYS A C 1
ATOM 3108 O O . CYS A 1 399 ? 1.925 -17.980 -0.583 1.00 81.69 399 CYS A O 1
ATOM 3110 N N . SER A 1 400 ? 3.053 -18.597 -2.418 1.00 83.69 400 SER A N 1
ATOM 3111 C CA . SER A 1 400 ? 1.911 -19.219 -3.100 1.00 83.69 400 SER A CA 1
ATOM 3112 C C . SER A 1 400 ? 1.435 -20.516 -2.430 1.00 83.69 400 SER A C 1
ATOM 3114 O O . SER A 1 400 ? 0.272 -20.907 -2.575 1.00 83.69 400 SER A O 1
ATOM 3116 N N . ARG A 1 401 ? 2.306 -21.220 -1.700 1.00 93.94 401 ARG A N 1
ATOM 3117 C CA . ARG A 1 401 ? 1.960 -22.388 -0.874 1.00 93.94 401 ARG A CA 1
ATOM 3118 C C . ARG A 1 401 ? 1.224 -21.938 0.387 1.00 93.94 401 ARG A C 1
ATOM 3120 O O . ARG A 1 401 ? 0.079 -22.341 0.572 1.00 93.94 401 ARG A O 1
ATOM 3127 N N . TRP A 1 402 ? 1.800 -21.007 1.146 1.00 87.38 402 TRP A N 1
ATOM 3128 C CA . TRP A 1 402 ? 1.182 -20.424 2.341 1.00 87.38 402 TRP A CA 1
ATOM 3129 C C . TRP A 1 402 ? -0.161 -19.751 2.050 1.00 87.38 402 TRP A C 1
ATOM 3131 O O . TRP A 1 402 ? -1.107 -19.915 2.816 1.00 87.38 402 TRP A O 1
ATOM 3141 N N . HIS A 1 403 ? -0.302 -19.055 0.917 1.00 85.88 403 HIS A N 1
ATOM 3142 C CA . HIS A 1 403 ? -1.589 -18.491 0.510 1.00 85.88 403 HIS A CA 1
ATOM 3143 C C . HIS A 1 403 ? -2.645 -19.583 0.266 1.00 85.88 403 HIS A C 1
ATOM 3145 O O . HIS A 1 403 ? -3.781 -19.459 0.727 1.00 85.88 403 HIS A O 1
ATOM 3151 N N . ARG A 1 404 ? -2.280 -20.680 -0.414 1.00 90.25 404 ARG A N 1
ATOM 3152 C CA . ARG A 1 404 ? -3.181 -21.826 -0.629 1.00 90.25 404 ARG A CA 1
ATOM 3153 C C . ARG A 1 404 ? -3.547 -22.514 0.683 1.00 90.25 404 ARG A C 1
ATOM 3155 O O . ARG A 1 404 ? -4.723 -22.809 0.878 1.00 90.25 404 ARG A O 1
ATOM 3162 N N . GLU A 1 405 ? -2.590 -22.713 1.584 1.00 85.69 405 GLU A N 1
ATOM 3163 C CA . GLU A 1 405 ? -2.833 -23.275 2.917 1.00 85.69 405 GLU A CA 1
ATOM 3164 C C . GLU A 1 405 ? -3.740 -22.369 3.757 1.00 85.69 405 GLU A C 1
ATOM 3166 O O . GLU A 1 405 ? -4.697 -22.857 4.345 1.00 85.69 405 GLU A O 1
ATOM 3171 N N . LEU A 1 406 ? -3.548 -21.047 3.737 1.00 76.56 406 LEU A N 1
ATOM 3172 C CA . LEU A 1 406 ? -4.407 -20.092 4.446 1.00 76.56 406 LEU A CA 1
ATOM 3173 C C . LEU A 1 406 ? -5.834 -20.043 3.871 1.00 76.56 406 LEU A C 1
ATOM 3175 O O . LEU A 1 406 ? -6.807 -19.946 4.622 1.00 76.56 406 LEU A O 1
ATOM 3179 N N . VAL A 1 407 ? -5.989 -20.155 2.547 1.00 77.31 407 VAL A N 1
ATOM 3180 C CA . VAL A 1 407 ? -7.303 -20.302 1.892 1.00 77.31 407 VAL A CA 1
ATOM 3181 C C . VAL A 1 407 ? -7.950 -21.645 2.245 1.00 77.31 407 VAL A C 1
ATOM 3183 O O . VAL A 1 407 ? -9.160 -21.691 2.471 1.00 77.31 407 VAL A O 1
ATOM 3186 N N . GLN A 1 408 ? -7.173 -22.727 2.336 1.00 80.25 408 GLN A N 1
ATOM 3187 C CA . GLN A 1 408 ? -7.668 -24.018 2.812 1.00 80.25 408 GLN A CA 1
ATOM 3188 C C . GLN A 1 408 ? -8.070 -23.949 4.286 1.00 80.25 408 GLN A C 1
ATOM 3190 O O . GLN A 1 408 ? -9.170 -24.382 4.591 1.00 80.25 408 GLN A O 1
ATOM 3195 N N . LEU A 1 409 ? -7.287 -23.314 5.164 1.00 72.25 409 LEU A N 1
ATOM 3196 C CA . LEU A 1 409 ? -7.601 -23.127 6.586 1.00 72.25 409 LEU A CA 1
ATOM 3197 C C . LEU A 1 409 ? -8.888 -22.310 6.785 1.00 72.25 409 LEU A C 1
ATOM 3199 O O . LEU A 1 409 ? -9.739 -22.661 7.601 1.00 72.25 409 LEU A O 1
ATOM 3203 N N . LYS A 1 410 ? -9.082 -21.250 5.986 1.00 70.38 410 LYS A N 1
ATOM 3204 C CA . LYS A 1 410 ? -10.329 -20.464 5.961 1.00 70.38 410 LYS A CA 1
ATOM 3205 C C . LYS A 1 410 ? -11.542 -21.261 5.465 1.00 70.38 410 LYS A C 1
ATOM 3207 O O . LYS A 1 410 ? -12.657 -20.940 5.860 1.00 70.38 410 LYS A O 1
ATOM 3212 N N . ARG A 1 411 ? -11.344 -22.267 4.604 1.00 69.06 411 ARG A N 1
ATOM 3213 C CA . ARG A 1 411 ? -12.409 -23.157 4.100 1.00 69.06 411 ARG A CA 1
ATOM 3214 C C . ARG A 1 411 ? -12.647 -24.382 4.984 1.00 69.06 411 ARG A C 1
ATOM 3216 O O . ARG A 1 411 ? -13.756 -24.902 4.983 1.00 69.06 411 ARG A O 1
ATOM 3223 N N . SER A 1 412 ? -11.623 -24.856 5.691 1.00 53.78 412 SER A N 1
ATOM 3224 C CA . SER A 1 412 ? -11.656 -26.072 6.505 1.00 53.78 412 SER A CA 1
ATOM 3225 C C . SER A 1 412 ? -11.974 -25.812 7.970 1.00 53.78 412 SER A C 1
ATOM 3227 O O . SER A 1 412 ? -12.364 -26.759 8.645 1.00 53.78 412 SER A O 1
ATOM 3229 N N . ARG A 1 413 ? -11.881 -24.563 8.458 1.00 44.34 413 ARG A N 1
ATOM 3230 C CA . ARG A 1 413 ? -12.494 -24.161 9.730 1.00 44.34 413 ARG A CA 1
ATOM 3231 C C . ARG A 1 413 ? -14.008 -24.369 9.599 1.00 44.34 413 ARG A C 1
ATOM 3233 O O . ARG A 1 413 ? -14.655 -23.569 8.917 1.00 44.34 413 ARG A O 1
ATOM 3240 N N . PRO A 1 414 ? -14.599 -25.405 10.225 1.00 45.44 414 PRO A N 1
ATOM 3241 C CA . PRO A 1 414 ? -16.044 -25.524 10.249 1.00 45.44 414 PRO A CA 1
ATOM 3242 C C . PRO A 1 414 ? -16.561 -24.307 11.011 1.00 45.44 414 PRO A C 1
ATOM 3244 O O . PRO A 1 414 ? -15.905 -23.839 11.949 1.00 45.44 414 PRO A O 1
ATOM 3247 N N . SER A 1 415 ? -17.736 -23.798 10.651 1.00 49.78 415 SER A N 1
ATOM 3248 C CA . SER A 1 415 ? -18.435 -22.887 11.549 1.00 49.78 415 SER A CA 1
ATOM 3249 C C . SER A 1 415 ? -18.841 -23.680 12.789 1.00 49.78 415 SER A C 1
ATOM 3251 O O . SER A 1 415 ? -19.923 -24.268 12.825 1.00 49.78 415 SER A O 1
ATOM 3253 N N . ALA A 1 416 ? -17.958 -23.702 13.793 1.00 49.91 416 ALA A N 1
ATOM 3254 C CA . ALA A 1 416 ? -18.361 -23.912 15.173 1.00 49.91 416 ALA A CA 1
ATOM 3255 C C . ALA A 1 416 ? -19.556 -22.981 15.447 1.00 49.91 416 ALA A C 1
ATOM 3257 O O . ALA A 1 416 ? -19.593 -21.890 14.856 1.00 49.91 416 ALA A O 1
ATOM 3258 N N . PRO A 1 417 ? -20.547 -23.403 16.251 1.00 45.78 417 PRO A N 1
ATOM 3259 C CA . PRO A 1 417 ? -21.744 -22.603 16.455 1.00 45.78 417 PRO A CA 1
ATOM 3260 C C . PRO A 1 417 ? -21.316 -21.212 16.911 1.00 45.78 417 PRO A C 1
ATOM 3262 O O . PRO A 1 417 ? -20.583 -21.099 17.892 1.00 45.78 417 PRO A O 1
ATOM 3265 N N . LEU A 1 418 ? -21.714 -20.170 16.172 1.00 51.62 418 LEU A N 1
ATOM 3266 C CA . LEU A 1 418 ? -21.568 -18.818 16.696 1.00 51.62 418 LEU A CA 1
ATOM 3267 C C . LEU A 1 418 ? -22.331 -18.778 18.018 1.00 51.62 418 LEU A C 1
ATOM 3269 O O . LEU A 1 418 ? -23.436 -19.326 18.095 1.00 51.62 418 LEU A O 1
ATOM 3273 N N . ASP A 1 419 ? -21.758 -18.099 19.010 1.00 51.69 419 ASP A N 1
ATOM 3274 C CA . ASP A 1 419 ? -22.459 -17.735 20.236 1.00 51.69 419 ASP A CA 1
ATOM 3275 C C . ASP A 1 419 ? -23.868 -17.238 19.891 1.00 51.69 419 ASP A C 1
ATOM 3277 O O . ASP A 1 419 ? -24.051 -16.545 18.883 1.00 51.69 419 ASP A O 1
ATOM 3281 N N . GLY A 1 420 ? -24.872 -17.582 20.705 1.00 56.59 420 GLY A N 1
ATOM 3282 C CA . GLY A 1 420 ? -26.284 -17.315 20.381 1.00 56.59 420 GLY A CA 1
ATOM 3283 C C . GLY A 1 420 ? -26.561 -15.855 19.992 1.00 56.59 420 GLY A C 1
ATOM 3284 O O . GLY A 1 420 ? -27.399 -15.588 19.132 1.00 56.59 420 GLY A O 1
ATOM 3285 N N . LEU A 1 421 ? -25.765 -14.929 20.534 1.00 55.72 421 LEU A N 1
ATOM 3286 C CA . LEU A 1 421 ? -25.744 -13.511 20.187 1.00 55.72 421 LEU A CA 1
ATOM 3287 C C . LEU A 1 421 ? -25.428 -13.248 18.700 1.00 55.72 421 LEU A C 1
ATOM 3289 O O . LEU A 1 421 ? -26.120 -12.465 18.059 1.00 55.72 421 LEU A O 1
ATOM 3293 N N . GLY A 1 422 ? -24.429 -13.921 18.122 1.00 65.19 422 GLY A N 1
ATOM 3294 C CA . GLY A 1 422 ? -24.057 -13.785 16.710 1.00 65.19 422 GLY A CA 1
ATOM 3295 C C . GLY A 1 422 ? -25.100 -14.381 15.760 1.00 65.19 422 GLY A C 1
ATOM 3296 O O . GLY A 1 422 ? -25.369 -13.815 14.698 1.00 65.19 422 GLY A O 1
ATOM 3297 N N . ALA A 1 423 ? -25.754 -15.478 16.157 1.00 67.56 423 ALA A N 1
ATOM 3298 C CA . ALA A 1 423 ? -26.897 -16.024 15.423 1.00 67.56 423 ALA A CA 1
ATOM 3299 C C . ALA A 1 423 ? -28.096 -15.055 15.448 1.00 67.56 423 ALA A C 1
ATOM 3301 O O . ALA A 1 423 ? -28.671 -14.763 14.398 1.00 67.56 423 ALA A O 1
ATOM 3302 N N . GLN A 1 424 ? -28.414 -14.491 16.618 1.00 74.44 424 GLN A N 1
ATOM 3303 C CA . GLN A 1 424 ? -29.492 -13.518 16.800 1.00 74.44 424 GLN A CA 1
ATOM 3304 C C . GLN A 1 424 ? -29.228 -12.207 16.042 1.00 74.44 424 GLN A C 1
ATOM 3306 O O . GLN A 1 424 ? -30.113 -11.723 15.339 1.00 74.44 424 GLN A O 1
ATOM 3311 N N . GLN A 1 425 ? -28.005 -11.669 16.102 1.00 78.94 425 GLN A N 1
ATOM 3312 C CA . GLN A 1 425 ? -27.587 -10.493 15.330 1.00 78.94 425 GLN A CA 1
ATOM 3313 C C . GLN A 1 425 ? -27.662 -10.749 13.821 1.00 78.94 425 GLN A C 1
ATOM 3315 O O . GLN A 1 425 ? -28.177 -9.909 13.087 1.00 78.94 425 GLN A O 1
ATOM 3320 N N . THR A 1 426 ? -27.222 -11.921 13.348 1.00 80.56 426 THR A N 1
ATOM 3321 C CA . THR A 1 426 ? -27.338 -12.293 11.927 1.00 80.56 426 THR A CA 1
ATOM 3322 C C . THR A 1 426 ? -28.804 -12.384 11.498 1.00 80.56 426 THR A C 1
ATOM 3324 O O . THR A 1 426 ? -29.158 -11.907 10.423 1.00 80.56 426 THR A O 1
ATOM 3327 N N . GLN A 1 427 ? -29.679 -12.953 12.333 1.00 82.00 427 GLN A N 1
ATOM 3328 C CA . GLN A 1 427 ? -31.108 -13.070 12.036 1.00 82.00 427 GLN A CA 1
ATOM 3329 C C . GLN A 1 427 ? -31.834 -11.716 12.069 1.00 82.00 427 GLN A C 1
ATOM 3331 O O . GLN A 1 427 ? -32.685 -11.470 11.216 1.00 82.00 427 GLN A O 1
ATOM 3336 N N . TYR A 1 428 ? -31.449 -10.812 12.973 1.00 85.94 428 TYR A N 1
ATOM 3337 C CA . TYR A 1 428 ? -31.904 -9.420 12.968 1.00 85.94 428 TYR A CA 1
ATOM 3338 C C . TYR A 1 428 ? -31.436 -8.675 11.708 1.00 85.94 428 TYR A C 1
ATOM 3340 O O . TYR A 1 428 ? -32.232 -8.019 11.041 1.00 85.94 428 TYR A O 1
ATOM 3348 N N . LEU A 1 429 ? -30.167 -8.827 11.306 1.00 85.25 429 LEU A N 1
ATOM 3349 C CA . LEU A 1 429 ? -29.675 -8.212 10.070 1.00 85.25 429 LEU A CA 1
ATOM 3350 C C . LEU A 1 429 ? -30.416 -8.746 8.836 1.00 85.25 429 LEU A C 1
ATOM 3352 O O . LEU A 1 429 ? -30.760 -7.965 7.953 1.00 85.25 429 LEU A O 1
ATOM 3356 N N . ARG A 1 430 ? -30.705 -10.056 8.780 1.00 86.88 430 ARG A N 1
ATOM 3357 C CA . ARG A 1 430 ? -31.528 -10.645 7.709 1.00 86.88 430 ARG A CA 1
ATOM 3358 C C . ARG A 1 430 ? -32.906 -9.999 7.641 1.00 86.88 430 ARG A C 1
ATOM 3360 O O . ARG A 1 430 ? -33.298 -9.598 6.551 1.00 86.88 430 ARG A O 1
ATOM 3367 N N . SER A 1 431 ? -33.620 -9.877 8.764 1.00 85.44 431 SER A N 1
ATOM 3368 C CA . SER A 1 431 ? -34.980 -9.323 8.757 1.00 85.44 431 SER A CA 1
ATOM 3369 C C . SER A 1 431 ? -34.994 -7.858 8.316 1.00 85.44 431 SER A C 1
ATOM 3371 O O . SER A 1 431 ? -35.801 -7.497 7.461 1.00 85.44 431 SER A O 1
ATOM 3373 N N . VAL A 1 432 ? -34.049 -7.042 8.797 1.00 86.38 432 VAL A N 1
ATOM 3374 C CA . VAL A 1 432 ? -33.887 -5.641 8.372 1.00 86.38 432 VAL A CA 1
ATOM 3375 C C . VAL A 1 432 ? -33.565 -5.545 6.878 1.00 86.38 432 VAL A C 1
ATOM 3377 O O . VAL A 1 432 ? -34.170 -4.745 6.167 1.00 86.38 432 VAL A O 1
ATOM 3380 N N . VAL A 1 433 ? -32.653 -6.377 6.365 1.00 86.12 433 VAL A N 1
ATOM 3381 C CA . VAL A 1 433 ? -32.270 -6.357 4.944 1.00 86.12 433 VAL A CA 1
ATOM 3382 C C . VAL A 1 433 ? -33.403 -6.855 4.039 1.00 86.12 433 VAL A C 1
ATOM 3384 O O . VAL A 1 433 ? -33.650 -6.236 3.007 1.00 86.12 433 VAL A O 1
ATOM 3387 N N . VAL A 1 434 ? -34.143 -7.901 4.425 1.00 86.00 434 VAL A N 1
ATOM 3388 C CA . VAL A 1 434 ? -35.367 -8.327 3.718 1.00 86.00 434 VAL A CA 1
ATOM 3389 C C . VAL A 1 434 ? -36.388 -7.193 3.712 1.00 86.00 434 VAL A C 1
ATOM 3391 O O . VAL A 1 434 ? -36.909 -6.856 2.655 1.00 86.00 434 VAL A O 1
ATOM 3394 N N . GLN A 1 435 ? -36.634 -6.546 4.853 1.00 85.69 435 GLN A N 1
ATOM 3395 C CA . GLN A 1 435 ? -37.591 -5.445 4.947 1.00 85.69 435 GLN A CA 1
ATOM 3396 C C . GLN A 1 435 ? -37.191 -4.247 4.068 1.00 85.69 435 GLN A C 1
ATOM 3398 O O . GLN A 1 435 ? -38.047 -3.685 3.384 1.00 85.69 435 GLN A O 1
ATOM 3403 N N . LEU A 1 436 ? -35.905 -3.887 4.021 1.00 83.62 436 LEU A N 1
ATOM 3404 C CA . LEU A 1 436 ? -35.375 -2.829 3.150 1.00 83.62 436 LEU A CA 1
ATOM 3405 C C . LEU A 1 436 ? -35.470 -3.189 1.659 1.00 83.62 436 LEU A C 1
ATOM 3407 O O . LEU A 1 436 ? -35.809 -2.331 0.845 1.00 83.62 436 LEU A O 1
ATOM 3411 N N . LEU A 1 437 ? -35.203 -4.445 1.291 1.00 82.44 437 LEU A N 1
ATOM 3412 C CA . LEU A 1 437 ? -35.320 -4.915 -0.094 1.00 82.44 437 LEU A CA 1
ATOM 3413 C C . LEU A 1 437 ? -36.782 -5.034 -0.548 1.00 82.44 437 LEU A C 1
ATOM 3415 O O . LEU A 1 437 ? -37.069 -4.777 -1.710 1.00 82.44 437 LEU A O 1
ATOM 3419 N N . CYS A 1 438 ? -37.703 -5.368 0.360 1.00 82.62 438 CYS A N 1
ATOM 3420 C CA . CYS A 1 438 ? -39.142 -5.417 0.089 1.00 82.62 438 CYS A CA 1
ATOM 3421 C C . CYS A 1 438 ? -39.827 -4.039 0.089 1.00 82.62 438 CYS A C 1
ATOM 3423 O O . CYS A 1 438 ? -40.926 -3.925 -0.443 1.00 82.62 438 CYS A O 1
ATOM 3425 N N . SER A 1 439 ? -39.236 -3.012 0.712 1.00 81.56 439 SER A N 1
ATOM 3426 C CA . SER A 1 439 ? -39.795 -1.646 0.744 1.00 81.56 439 SER A CA 1
ATOM 3427 C C . SER A 1 439 ? -39.191 -0.712 -0.308 1.00 81.56 439 SER A C 1
ATOM 3429 O O . SER A 1 439 ? -39.846 0.241 -0.727 1.00 81.56 439 SER A O 1
ATOM 3431 N N . ASN A 1 440 ? -37.984 -1.002 -0.802 1.00 74.25 440 ASN A N 1
ATOM 3432 C CA . ASN A 1 440 ? -37.456 -0.370 -2.006 1.00 74.25 440 ASN A CA 1
ATOM 3433 C C . ASN A 1 440 ? -37.967 -1.085 -3.267 1.00 74.25 440 ASN A C 1
ATOM 3435 O O . ASN A 1 440 ? -37.390 -2.083 -3.690 1.00 74.25 440 ASN A O 1
ATOM 3439 N N . ASN A 1 441 ? -38.952 -0.494 -3.952 1.00 70.06 441 ASN A N 1
ATOM 3440 C CA . ASN A 1 441 ? -39.509 -0.966 -5.237 1.00 70.06 441 ASN A CA 1
ATOM 3441 C C . ASN A 1 441 ? -38.510 -0.958 -6.430 1.00 70.06 441 ASN A C 1
ATOM 3443 O O . ASN A 1 441 ? -38.914 -0.959 -7.592 1.00 70.06 441 ASN A O 1
ATOM 3447 N N . ASN A 1 442 ? -37.197 -0.915 -6.185 1.00 79.50 442 ASN A N 1
ATOM 3448 C CA . ASN A 1 442 ? -36.158 -0.867 -7.211 1.00 79.50 442 ASN A CA 1
ATOM 3449 C C . ASN A 1 442 ? -35.574 -2.267 -7.465 1.00 79.50 442 ASN A C 1
ATOM 3451 O O . ASN A 1 442 ? -34.511 -2.642 -6.956 1.00 79.50 442 ASN A O 1
ATOM 3455 N N . ALA A 1 443 ? -36.293 -3.045 -8.277 1.00 78.88 443 ALA A N 1
ATOM 3456 C CA . ALA A 1 443 ? -35.988 -4.449 -8.541 1.00 78.88 443 ALA A CA 1
ATOM 3457 C C . ALA A 1 443 ? -34.575 -4.692 -9.111 1.00 78.88 443 ALA A C 1
ATOM 3459 O O . ALA A 1 443 ? -3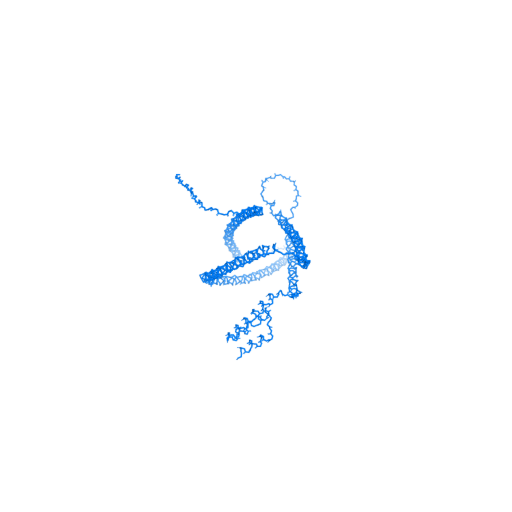3.998 -5.753 -8.876 1.00 78.88 443 ALA A O 1
ATOM 3460 N N . ASP A 1 444 ? -33.982 -3.741 -9.837 1.00 78.50 444 ASP A N 1
ATOM 3461 C CA . ASP A 1 444 ? -32.654 -3.929 -10.437 1.00 78.50 444 ASP A CA 1
ATOM 3462 C C . ASP A 1 444 ? -31.508 -3.735 -9.436 1.00 78.50 444 ASP A C 1
ATOM 3464 O O . ASP A 1 444 ? -30.472 -4.396 -9.550 1.00 78.50 444 ASP A O 1
ATOM 3468 N N . VAL A 1 445 ? -31.710 -2.906 -8.408 1.00 78.94 445 VAL A N 1
ATOM 3469 C CA . VAL A 1 445 ? -30.794 -2.805 -7.261 1.00 78.94 445 VAL A CA 1
ATOM 3470 C C . VAL A 1 445 ? -30.871 -4.085 -6.427 1.00 78.94 445 VAL A C 1
ATOM 3472 O O . VAL A 1 445 ? -29.838 -4.688 -6.129 1.00 78.94 445 VAL A O 1
ATOM 3475 N N . ALA A 1 446 ? -32.085 -4.566 -6.141 1.00 78.56 446 ALA A N 1
ATOM 3476 C CA . ALA A 1 446 ? -32.289 -5.811 -5.407 1.00 78.56 446 ALA A CA 1
ATOM 3477 C C . ALA A 1 446 ? -31.667 -7.025 -6.128 1.00 78.56 446 ALA A C 1
ATOM 3479 O O . ALA A 1 446 ? -30.908 -7.764 -5.504 1.00 78.56 446 ALA A O 1
ATOM 3480 N N . LYS A 1 447 ? -31.861 -7.186 -7.451 1.00 81.44 447 LYS A N 1
ATOM 3481 C CA . LYS A 1 447 ? -31.227 -8.260 -8.255 1.00 81.44 447 LYS A CA 1
ATOM 3482 C C . LYS A 1 447 ? -29.696 -8.275 -8.163 1.00 81.44 447 LYS A C 1
ATOM 3484 O O . LYS A 1 447 ? -29.104 -9.350 -8.199 1.00 81.44 447 LYS A O 1
ATOM 3489 N N . ARG A 1 448 ? -29.048 -7.106 -8.069 1.00 81.88 448 ARG A N 1
ATOM 3490 C CA . ARG A 1 448 ? -27.579 -6.993 -7.974 1.00 81.88 448 ARG A CA 1
ATOM 3491 C C . ARG A 1 448 ? -27.059 -7.259 -6.561 1.00 81.88 448 ARG A C 1
ATOM 3493 O O . ARG A 1 448 ? -25.980 -7.826 -6.417 1.00 81.88 448 ARG A O 1
ATOM 3500 N N . LEU A 1 449 ? -27.814 -6.873 -5.533 1.00 79.62 449 LEU A N 1
ATOM 3501 C CA . LEU A 1 449 ? -27.419 -7.039 -4.132 1.00 79.62 449 LEU A CA 1
ATOM 3502 C C . LEU A 1 449 ? -27.745 -8.430 -3.567 1.00 79.62 449 LEU A C 1
ATOM 3504 O O . LEU A 1 449 ? -26.971 -8.937 -2.755 1.00 79.62 449 LEU A O 1
ATOM 3508 N N . LEU A 1 450 ? -28.836 -9.073 -4.008 1.00 82.19 450 LEU A N 1
ATOM 3509 C CA . LEU A 1 450 ? -29.291 -10.371 -3.483 1.00 82.19 450 LEU A CA 1
ATOM 3510 C C . LEU A 1 450 ? -28.188 -11.449 -3.454 1.00 82.19 450 LEU A C 1
ATOM 3512 O O . LEU A 1 450 ? -28.036 -12.087 -2.413 1.00 82.19 450 LEU A O 1
ATOM 3516 N N . PRO A 1 451 ? -27.388 -11.660 -4.524 1.00 82.50 451 PRO A N 1
ATOM 3517 C CA . PRO A 1 451 ? -26.358 -12.700 -4.528 1.00 82.50 451 PRO A CA 1
ATOM 3518 C C . PRO A 1 451 ? -25.255 -12.439 -3.496 1.00 82.50 451 PRO A C 1
ATOM 3520 O O . PRO A 1 451 ? -24.811 -13.364 -2.820 1.00 82.50 451 PRO A O 1
ATOM 3523 N N . VAL A 1 452 ? -24.846 -11.176 -3.335 1.00 81.12 452 VAL A N 1
ATOM 3524 C CA . VAL A 1 452 ? -23.799 -10.767 -2.384 1.00 81.12 452 VAL A CA 1
ATOM 3525 C C . VAL A 1 452 ? -24.303 -10.905 -0.948 1.00 81.12 452 VAL A C 1
ATOM 3527 O O . VAL A 1 452 ? -23.642 -11.515 -0.108 1.00 81.12 452 VAL A O 1
ATOM 3530 N N . LEU A 1 453 ? -25.505 -10.397 -0.674 1.00 82.06 453 LEU A N 1
ATOM 3531 C CA . LEU A 1 453 ? -26.118 -10.459 0.650 1.00 82.06 453 LEU A CA 1
ATOM 3532 C C . LEU A 1 453 ? -26.451 -11.902 1.056 1.00 82.06 453 LEU A C 1
ATOM 3534 O O . LEU A 1 453 ? -26.276 -12.252 2.219 1.00 82.06 453 LEU A O 1
ATOM 3538 N N . ASN A 1 454 ? -26.843 -12.769 0.115 1.00 84.31 454 ASN A N 1
ATOM 3539 C CA . ASN A 1 454 ? -27.077 -14.186 0.400 1.00 84.31 454 ASN A CA 1
ATOM 3540 C C . ASN A 1 454 ? -25.780 -14.935 0.761 1.00 84.31 454 ASN A C 1
ATOM 3542 O O . ASN A 1 454 ? -25.780 -15.750 1.679 1.00 84.31 454 ASN A O 1
ATOM 3546 N N . VAL A 1 455 ? -24.654 -14.624 0.108 1.00 79.38 455 VAL A N 1
ATOM 3547 C CA . VAL A 1 455 ? -23.342 -15.196 0.472 1.00 79.38 455 VAL A CA 1
ATOM 3548 C C . VAL A 1 455 ? -22.900 -14.759 1.875 1.00 79.38 455 VAL A C 1
ATOM 3550 O O . VAL A 1 455 ? -22.336 -15.567 2.612 1.00 79.38 455 VAL A O 1
ATOM 3553 N N . LEU A 1 456 ? -23.170 -13.506 2.258 1.00 76.56 456 LEU A N 1
ATOM 3554 C CA . LEU A 1 456 ? -22.764 -12.948 3.553 1.00 76.56 456 LEU A CA 1
ATOM 3555 C C . LEU A 1 456 ? -23.679 -13.375 4.711 1.00 76.56 456 LEU A C 1
ATOM 3557 O O . LEU A 1 456 ? -23.187 -13.773 5.765 1.00 76.56 456 LEU A O 1
ATOM 3561 N N . LEU A 1 457 ? -25.000 -13.299 4.527 1.00 83.00 457 LEU A N 1
ATOM 3562 C CA . LEU A 1 457 ? -25.984 -13.504 5.595 1.00 83.00 457 LEU A CA 1
ATOM 3563 C C . LEU A 1 457 ? -26.608 -14.903 5.602 1.00 83.00 457 LEU A C 1
ATOM 3565 O O . LEU A 1 457 ? -27.128 -15.303 6.645 1.00 83.00 457 LEU A O 1
ATOM 3569 N N . LYS A 1 458 ? -26.541 -15.655 4.493 1.00 85.06 458 LYS A N 1
ATOM 3570 C CA . LYS A 1 458 ? -27.240 -16.938 4.274 1.00 85.06 458 LYS A CA 1
ATOM 3571 C C . LYS A 1 458 ? -28.750 -16.799 4.502 1.00 85.06 458 LYS A C 1
ATOM 3573 O O . LYS A 1 458 ? -29.250 -17.156 5.569 1.00 85.06 458 LYS A O 1
ATOM 3578 N N . PHE A 1 459 ? -29.459 -16.232 3.528 1.00 85.12 459 PHE A N 1
ATOM 3579 C CA . PHE A 1 459 ? -30.917 -16.112 3.594 1.00 85.12 459 PHE A CA 1
ATOM 3580 C C . PHE A 1 459 ? -31.589 -17.485 3.562 1.00 85.12 459 PHE A C 1
ATOM 3582 O O . PHE A 1 459 ? -31.076 -18.427 2.956 1.00 85.12 459 PHE A O 1
ATOM 3589 N N . SER A 1 460 ? -32.742 -17.591 4.218 1.00 84.69 460 SER A N 1
ATOM 3590 C CA . SER A 1 460 ? -33.613 -18.757 4.092 1.00 84.69 460 SER A CA 1
ATOM 3591 C C . SER A 1 460 ? -34.398 -18.713 2.777 1.00 84.69 460 SER A C 1
ATOM 3593 O O . SER A 1 460 ? -34.584 -17.651 2.178 1.00 84.69 460 SER A O 1
ATOM 3595 N N . ASP A 1 461 ? -34.921 -19.860 2.340 1.00 85.06 461 ASP A N 1
ATOM 3596 C CA . ASP A 1 461 ? -35.792 -19.916 1.158 1.00 85.06 461 ASP A CA 1
ATOM 3597 C C . ASP A 1 461 ? -37.061 -19.065 1.324 1.00 85.06 461 ASP A C 1
ATOM 3599 O O . ASP A 1 461 ? -37.619 -18.596 0.334 1.00 85.06 461 ASP A O 1
ATOM 3603 N N . ASP A 1 462 ? -37.518 -18.835 2.557 1.00 85.38 462 ASP A N 1
ATOM 3604 C CA . ASP A 1 462 ? -38.695 -18.009 2.832 1.00 85.38 462 ASP A CA 1
ATOM 3605 C C . ASP A 1 462 ? -38.375 -16.506 2.773 1.00 85.38 462 ASP A C 1
ATOM 3607 O O . ASP A 1 462 ? -39.174 -15.746 2.223 1.00 85.38 462 ASP A O 1
ATOM 3611 N N . ASP A 1 463 ? -37.174 -16.088 3.195 1.00 84.88 463 ASP A N 1
ATOM 3612 C CA . ASP A 1 463 ? -36.659 -14.728 2.959 1.00 84.88 463 ASP A CA 1
ATOM 3613 C C . ASP A 1 463 ? -36.560 -14.436 1.449 1.00 84.88 463 ASP A C 1
ATOM 3615 O O . ASP A 1 463 ? -36.999 -13.391 0.964 1.00 84.88 463 ASP A O 1
ATOM 3619 N N . LEU A 1 464 ? -36.018 -15.389 0.680 1.00 83.81 464 LEU A N 1
ATOM 3620 C CA . LEU A 1 464 ? -35.862 -15.265 -0.772 1.00 83.81 464 LEU A CA 1
ATOM 3621 C C . LEU A 1 464 ? -37.221 -15.226 -1.491 1.00 83.81 464 LEU A C 1
ATOM 3623 O O . LEU A 1 464 ? -37.396 -14.430 -2.418 1.00 83.81 464 LEU A O 1
ATOM 3627 N N . LYS A 1 465 ? -38.211 -16.016 -1.048 1.00 85.19 465 LYS A N 1
ATOM 3628 C CA . LYS A 1 465 ? -39.606 -15.927 -1.528 1.00 85.19 465 LYS A CA 1
ATOM 3629 C C . LYS A 1 465 ? -40.249 -14.584 -1.182 1.00 85.19 465 LYS A C 1
ATOM 3631 O O . LYS A 1 465 ? -40.965 -14.036 -2.014 1.00 85.19 465 LYS A O 1
ATOM 3636 N N . ALA A 1 466 ? -40.004 -14.041 0.013 1.00 82.44 466 ALA A N 1
ATOM 3637 C CA . ALA A 1 466 ? -40.548 -12.748 0.419 1.00 82.44 466 ALA A CA 1
ATOM 3638 C C . ALA A 1 466 ? -40.019 -11.612 -0.471 1.00 82.44 466 ALA A C 1
ATOM 3640 O O . ALA A 1 466 ? -40.816 -10.861 -1.034 1.00 82.44 466 ALA A O 1
ATOM 3641 N N . VAL A 1 467 ? -38.697 -11.547 -0.677 1.00 80.06 467 VAL A N 1
ATOM 3642 C CA . VAL A 1 467 ? -38.075 -10.524 -1.534 1.00 80.06 467 VAL A CA 1
ATOM 3643 C C . VAL A 1 467 ? -38.484 -10.698 -2.999 1.00 80.06 467 VAL A C 1
ATOM 3645 O O . VAL A 1 467 ? -38.888 -9.731 -3.637 1.00 80.06 467 VAL A O 1
ATOM 3648 N N . THR A 1 468 ? -38.475 -11.921 -3.542 1.00 80.38 468 THR A N 1
ATOM 3649 C CA . THR A 1 468 ? -38.900 -12.142 -4.940 1.00 80.38 468 THR A CA 1
ATOM 3650 C C . THR A 1 468 ? -40.383 -11.854 -5.176 1.00 80.38 468 THR A C 1
ATOM 3652 O O . THR A 1 468 ? -40.722 -11.377 -6.255 1.00 80.38 468 THR A O 1
ATOM 3655 N N . LYS A 1 469 ? -41.258 -12.061 -4.182 1.00 82.81 469 LYS A N 1
ATOM 3656 C CA . LYS A 1 469 ? -42.675 -11.667 -4.248 1.00 82.81 469 LYS A CA 1
ATOM 3657 C C . LYS A 1 469 ? -42.876 -10.149 -4.181 1.00 82.81 469 LYS A C 1
ATOM 3659 O O . LYS A 1 469 ? -43.803 -9.652 -4.804 1.00 82.81 469 LYS A O 1
ATOM 3664 N N . ALA A 1 470 ? -42.033 -9.418 -3.449 1.00 77.62 470 ALA A N 1
ATOM 3665 C CA . ALA A 1 470 ? -42.064 -7.951 -3.409 1.00 77.62 470 ALA A CA 1
ATOM 3666 C C . ALA A 1 470 ? -41.471 -7.289 -4.673 1.00 77.62 470 ALA A C 1
ATOM 3668 O O . ALA A 1 470 ? -41.630 -6.090 -4.876 1.00 77.62 470 ALA A O 1
ATOM 3669 N N . MET A 1 471 ? -40.785 -8.066 -5.518 1.00 75.00 471 MET A N 1
ATOM 3670 C CA . MET A 1 471 ? -40.179 -7.628 -6.782 1.00 75.00 471 MET A CA 1
ATOM 3671 C C . MET A 1 471 ? -41.001 -8.010 -8.032 1.00 75.00 471 MET A C 1
ATOM 3673 O O . MET A 1 471 ? -40.503 -7.834 -9.148 1.00 75.00 471 MET A O 1
ATOM 3677 N N . GLN A 1 472 ? -42.208 -8.561 -7.846 1.00 67.88 472 GLN A N 1
ATOM 3678 C CA . GLN A 1 472 ? -43.212 -8.820 -8.890 1.00 67.88 472 GLN A CA 1
ATOM 3679 C C . GLN A 1 472 ? -44.240 -7.687 -8.938 1.00 67.88 472 GLN A C 1
ATOM 3681 O O . GLN A 1 472 ? -44.566 -7.280 -10.074 1.00 67.88 472 GLN A O 1
#

Sequence (472 aa):
MSRVTTVDDTEASSGSVTDGGPTDSSAPEVNQLREELQKCQEKFSMWKEKAKIGVENLRAQIIELNHRFEDSEQRGVAERHTVGRFQSSMLAQVDIVCEHSFAAASLFANSLTAQYQTAVETARAAAAPAGSLPPPPSPQDTLIGQLQRTIQGQTDRLKETQHALKKSNKEVQRRAEALQSQDEVIAVLKRRVEALESANTSLQEQLMTVPNMDEWRAALDEHHQQLEHSRLEYEKRESSLVLQHNNEIHALNAAHEEEVRELERDAQERISLAVLNALATQGQVVSPVPEQLATQRAQCQRESEDAAYMDLLSDYKAMETSSAAAVKERDVVLSQQKTLLRDLQDFFRAIGARVVENGSQVPSPPAGSTGSMCELTVDDAIRYLSEHRVRLVALEEECSRWHRELVQLKRSRPSAPLDGLGAQQTQYLRSVVVQLLCSNNNADVAKRLLPVLNVLLKFSDDDLKAVTKAMQ

pLDDT: mean 77.53, std 18.28, range [31.73, 98.25]

Foldseek 3Di:
DDDDDDDDDDDDDDDDDDDDDDDPPVVVVVVVVVVVVVVVVVVVVVVVVVVVVVVVVVVVVVVVVVVVVVVVVVVVVVVVVVVVVVVVVVVVVVVVVVVVVVVVVVVVVVVVVVVVVVVVVVVVPPDDDDDDDDDDDDCPVVVVVVVVVVVVVVVVVVVVVVVVVVVVVVVVVVVVVVVVVVVVVVVVVVVVVVVVVVVVVVVVVVVVVPPDPVVVVVVVVVVVVVVVVVVVVVVVVVVVVVVVVVVVVVVVVVVVVVVVVVVVVVVVVVVVVVVVVVVVCVPDDDDDDDPPVVVVVVVVVVVVVVVVVVVVVVVVVVVVVVVVVVVVVVVVVVVVVVVVVVVVVVVVVVVVVVPPPPDDDDDDDDDDDDPDDPPCDPVNVVVVVVVVVVVVVVVVVVVVVVVVVVVVVVVVPDPDPDDVVVVVVLVVVLVVVLVVLLPPQPLVVCVVCVVVNCVVSVDDPVSVVSNVVSND

Radius of gyration: 54.05 Å; chains: 1; bounding box: 123×69×174 Å